Protein 8HI7 (pdb70)

Organism: NCBI:txid629265

Sequence (564 aa):
MEAEQVWKLWRRVLRDERLQAQLFSATDATHWLSGFSESESKILSVYAQQFDRVKWFVENYQFRLVNSFLNALETGAPLSLRALLHINVDLNAQSKAFLRDRQWRDYGPQVYTYCEDVLGFLAEADELQGYPEILDLMRLERESVRLYRGLVDPESLPADNRYQRTSMARLYETRFALSGWLRQKDQLGLTRLPESTEHVLIYLPTLQARHKFTLINAQAARLYNCLEQPQSAAGLFMLINSDSASVPGSADLALLDRLEQLNAIRKPLMPDFVKPAPIGVGIQYNPEILDWFPFEDIQVDILEILLDNIMAPMDGPQIIKPSAQAMIERLGQKFTLLAHSNYGCDFGFSALEETAAVQRHVPLAKMLNSPWVANHCFYGDQSWLDIWSSPIQFSAAEVARCADRAQSLQTLYGMPLAHENAAYYLECPGAEMREAEFLARLVQRSGTFLHLDLHNIYTNHLNLKGFDLKDYMDTLPLDKVISVHLAGGSWHGGLYHDWHDACVPEPVWDLYEDLLSRAQPSAVILEYQGQAHHAQTRIMDASDESMIVRDVQRAQAIWSRYNR

Foldseek 3Di:
DDPVVLVVLVVVQLLAVVLLVQLLVDLDLVSRPPVQDPVSSVSVVVVSDPSVVVVVVSVVLLVVQLVLLVVLCCVQPVLLSLLCVVVDDPSSVVSVVLCNVVSNDDCDPVSLVSLLSSLVSVLPDPVCVVPVVSNQSSVVSSVVSVLLVCVPDHDDDDLQQWKAFDSFKDKDWTQWPCVVCVVPVVCRNPDDTHRDIWIWMFGDQDPPGHTDIDTADPVLVLLLVLNPDTDNVQVSLCPSVNPDRDRPPPVCVVSVVVCVNRVGIRHRD/DVAAAFDAADEEEAACLPVPLPPVLDDDLRAQEYEDEQVVQADDPVDDDQGDPVVVVVLVVNLVRHAYAYEYAQFQQLEDDDNCPTNCLSHVLVVCVVSVHQEYEYEQFGHDPGRPRTAQGGQAADPVSLVSNLVSQLVSCVSSVHAYAYEYHAHLDHDPPRPDDPLLSQQSNCVSNVHAHEYELVSLVNCVVRDPPSDSVVSLVSHPLQRHAEYEFFDWDDPPDPDMPQRADAGDPVSVVVLLVSLVPYDYRYYYYYHHHQDRPDDDDDRDDDPSCSVVVNRVVSRVSCVVSDD

Radius of gyration: 26.91 Å; Cα contacts (8 Å, |Δi|>4): 965; chains: 2; bounding box: 69×50×84 Å

Nearest PDB structures (foldseek):
  8hci-assembly2_A  TM=9.618E-01  e=5.710E-37  Pseudomonas syringae pv. maculicola str. ES4326
  5c22-assembly3_C  TM=1.740E-01  e=2.900E+00  Escherichia coli
  5c22-assembly4_D  TM=1.417E-01  e=1.593E+00  Escherichia coli
  8hci-assembly1_D  TM=9.064E-01  e=9.911E-54  Pseudomonas syringae pv. maculicola str. ES4326
  3bww-assembly1_A  TM=8.357E-01  e=1.317E-17  Histophilus somni 129PT

B-factor: mean 74.37, std 34.02, range [22.6, 203.57]

Secondary structure (DSSP, 8-state):
--HHHHHHHHHHHTT-HHHHHHHHH--STTTTTTTS-HHHHHHHHHTSS-HHHHHHHHHHHHHHHHHHHHHHHHHH-HHHHHHHHHTT--HHHHHHHHHHHTTS---TT-HHHHHHHHHHHHTT-TTTTT-HHHHHHHHHHHHHHHHHHTTSSPPP---TTSBEE-SSEEEEE-SS-THHHHH-GGGTTTS-------EEEEE-SSTTS--EEEE--HHHHHHHHHTSS-B-SHHHHH-STTS--S--THHHHHHHHHHHHTT-EE---/--S--PPPP-EEEE---SSSTTTTT--SSS--EEEEETTTTBPPTTSS-SB-TTHHHHHHHHHHHSEEEEE--SS-TTSSS-GGGSHIIIIIHHHHHHTT-S-EEEESB--SS-STTSTT-BPP-SHHHHHHHHHHHHHHHHHHTS-EEEEPPP-SSPPTT--S-HHHHHHHHHHHH--EEEEEHHHHHHHHHSSTT--HHHHHHHS-GGGEEEEEE---PPTTSS-S----SPPPHHHHHHHHHHHTT---SEEEE----SS-SSSS-------HHHHHHHHHHHHHHHHHT--

Solvent-accessible surface area: 25302 Å² total; per-residue (Å²): 82,120,7,62,73,6,35,90,7,51,95,106,1,28,76,46,65,196,15,15,55,47,2,123,90,11,77,80,68,103,139,6,86,75,58,6,56,159,73,43,22,114,6,0,55,76,18,41,150,97,21,102,53,9,68,27,32,6,59,9,12,48,38,29,2,12,41,17,0,53,82,1,0,108,28,2,0,34,12,0,23,92,0,0,103,69,27,135,21,96,9,68,52,23,0,74,42,0,0,113,86,69,103,8,82,24,6,7,1,42,10,10,25,8,0,23,43,0,3,14,37,0,29,139,9,122,104,0,98,63,86,38,23,2,16,0,0,3,93,0,0,63,24,0,0,86,2,4,94,41,11,74,136,52,160,96,73,84,42,52,115,84,22,2,82,48,47,37,4,77,32,27,116,2,113,8,14,1,11,34,3,25,179,99,79,111,70,0,13,109,57,201,11,88,120,53,87,28,39,1,0,0,24,0,49,80,73,92,25,98,12,108,46,30,53,12,89,68,78,3,3,89,0,10,78,13,0,112,110,36,40,80,30,71,23,0,16,113,72,20,88,117,120,40,85,76,96,49,23,95,60,0,79,59,27,0,68,88,1,68,146,21,52,0,7,122,63,42,183,162,143,110,34,104,61,36,75,34,74,14,13,0,15,9,11,24,21,58,128,73,9,75,179,31,38,55,109,125,63,6,68,3,4,1,7,31,0,15,57,5,5,2,9,30,12,2,26,7,42,7,72,34,80,5,62,51,36,14,120,116,0,35,145,106,5,60,8,2,2,6,3,20,52,3,3,10,3,0,42,24,41,17,121,102,0,0,0,22,77,18,0,11,35,0,0,106,82,2,128,7,40,2,0,1,2,39,6,17,8,1,18,57,9,42,27,23,12,52,26,25,6,1,7,6,2,60,75,7,11,31,64,0,1,74,31,1,98,51,2,6,88,80,0,24,16,12,0,0,0,5,1,7,7,9,13,18,78,11,5,33,36,119,47,123,9,3,44,0,2,1,80,0,1,129,126,6,35,0,10,0,1,0,1,0,6,12,2,47,12,1,74,100,50,42,208,78,31,87,52,160,46,5,4,86,32,5,36,18,94,56,0,0,0,0,0,0,0,0,9,27,214,163,73,34,126,28,52,23,62,24,60,49,67,4,31,99,52,0,4,89,10,0,50,54,0,17,60,104,21,86,3,0,0,2,0,0,17,28,23,20,99,62,68,91,17,71,94,25,110,113,108,71,94,95,82,53,94,46,25,152,15,6,86,98,0,37,59,1,38,74,146,90,74,175

CATH classification: 3.20.20.150

Structure (mmCIF, N/CA/C/O backbone):
data_8HI7
#
_entry.id   8HI7
#
_cell.length_a   117.630
_cell.length_b   117.630
_cell.length_c   86.763
_cell.angle_alpha   90.000
_cell.angle_beta   90.000
_cell.angle_gamma   120.000
#
_symmetry.space_group_name_H-M   'P 61'
#
loop_
_entity.id
_entity.type
_entity.pdbx_description
1 polymer 'RiPP Recognition protein'
2 polymer 'DUF692 family protein'
3 non-polymer 'FE (III) ION'
4 water water
#
loop_
_atom_site.group_PDB
_atom_site.id
_atom_site.type_symbol
_atom_site.label_atom_id
_atom_site.label_alt_id
_atom_site.label_comp_id
_atom_site.label_asym_id
_atom_site.label_entity_id
_atom_site.label_seq_id
_atom_site.pdbx_PDB_ins_code
_atom_site.Cartn_x
_atom_site.Cartn_y
_atom_site.Cartn_z
_atom_site.occupancy
_atom_site.B_iso_or_equiv
_atom_site.auth_seq_id
_atom_site.auth_comp_id
_atom_site.auth_asym_id
_atom_site.auth_atom_id
_atom_site.pdbx_PDB_model_num
ATOM 1 N N . MET A 1 1 ? 74.99071 1.83779 5.31455 1.000 70.33636 1 MET A N 1
ATOM 2 C CA . MET A 1 1 ? 73.88614 1.12462 4.68379 1.000 67.64562 1 MET A CA 1
ATOM 3 C C . MET A 1 1 ? 72.61597 1.96644 4.66854 1.000 64.43943 1 MET A C 1
ATOM 4 O O . MET A 1 1 ? 71.86183 1.97786 5.64135 1.000 66.02962 1 MET A O 1
ATOM 9 N N . GLU A 1 2 ? 72.38171 2.67041 3.56469 1.000 61.32454 2 GLU A N 1
ATOM 10 C CA . GLU A 1 2 ? 71.15301 3.43608 3.42325 1.000 60.38453 2 GLU A CA 1
ATOM 11 C C . GLU A 1 2 ? 69.95221 2.50153 3.33751 1.000 61.59826 2 GLU A C 1
ATOM 12 O O . GLU A 1 2 ? 70.03868 1.38698 2.81489 1.000 57.93250 2 GLU A O 1
ATOM 18 N N . ALA A 1 3 ? 68.81934 2.96978 3.86724 1.000 62.61373 3 ALA A N 1
ATOM 19 C CA . ALA A 1 3 ? 67.60878 2.15586 3.85760 1.000 60.28895 3 ALA A CA 1
ATOM 20 C C . ALA A 1 3 ? 67.12922 1.87826 2.43989 1.000 61.10803 3 ALA A C 1
ATOM 21 O O . ALA A 1 3 ? 66.60184 0.79424 2.16432 1.000 61.29598 3 ALA A O 1
ATOM 23 N N . GLU A 1 4 ? 67.30576 2.83747 1.52829 1.000 60.54802 4 GLU A N 1
ATOM 24 C CA . GLU A 1 4 ? 66.86768 2.63402 0.15212 1.000 55.41596 4 GLU A CA 1
ATOM 25 C C . GLU A 1 4 ? 67.69497 1.56496 -0.54846 1.000 60.70267 4 GLU A C 1
ATOM 26 O O . GLU A 1 4 ? 67.17300 0.84501 -1.40650 1.000 64.95978 4 GLU A O 1
ATOM 32 N N . GLN A 1 5 ? 68.97787 1.44276 -0.19896 1.000 63.08939 5 GLN A N 1
ATOM 33 C CA . GLN A 1 5 ? 69.80183 0.39149 -0.78534 1.000 59.98765 5 GLN A CA 1
ATOM 34 C C . GLN A 1 5 ? 69.43463 -0.98113 -0.23765 1.000 58.30662 5 GLN A C 1
ATOM 35 O O . GLN A 1 5 ? 69.51868 -1.97808 -0.96332 1.000 62.92523 5 GLN A O 1
ATOM 41 N N . VAL A 1 6 ? 69.02954 -1.05560 1.03124 1.000 56.36578 6 VAL A N 1
ATOM 42 C CA . VAL A 1 6 ? 68.60892 -2.33288 1.59721 1.000 56.75369 6 VAL A CA 1
ATOM 43 C C . VAL A 1 6 ? 67.30456 -2.79277 0.95839 1.000 59.60859 6 VAL A C 1
ATOM 44 O O . VAL A 1 6 ? 67.10375 -3.98886 0.71404 1.000 61.71341 6 VAL A O 1
ATOM 48 N N . TRP A 1 7 ? 66.40230 -1.85325 0.66719 1.000 62.19152 7 TRP A N 1
ATOM 49 C CA . TRP A 1 7 ? 65.14655 -2.21219 0.01640 1.000 61.83784 7 TRP A CA 1
ATOM 50 C C . TRP A 1 7 ? 65.37220 -2.58440 -1.44454 1.000 62.54681 7 TRP A C 1
ATOM 51 O O . TRP A 1 7 ? 64.84283 -3.59238 -1.92650 1.000 60.33058 7 TRP A O 1
ATOM 62 N N . LYS A 1 8 ? 66.15014 -1.77189 -2.16870 1.000 64.59153 8 LYS A N 1
ATOM 63 C CA . LYS A 1 8 ? 66.47065 -2.08411 -3.55928 1.000 58.84007 8 LYS A CA 1
ATOM 64 C C . LYS A 1 8 ? 67.17005 -3.42875 -3.68583 1.000 64.46597 8 LYS A C 1
ATOM 65 O O . LYS A 1 8 ? 66.97529 -4.13922 -4.67939 1.000 73.95121 8 LYS A O 1
ATOM 71 N N . LEU A 1 9 ? 67.99114 -3.78896 -2.69789 1.000 62.74346 9 LEU A N 1
ATOM 72 C CA . LEU A 1 9 ? 68.68701 -5.07000 -2.73676 1.000 64.27930 9 LEU A CA 1
ATOM 73 C C . LEU A 1 9 ? 67.70521 -6.23219 -2.68380 1.000 64.11919 9 LEU A C 1
ATOM 74 O O . LEU A 1 9 ? 67.73119 -7.12367 -3.54068 1.000 67.23267 9 LEU A O 1
ATOM 79 N N . TRP A 1 10 ? 66.83680 -6.24583 -1.67080 1.000 62.37333 10 TRP A N 1
ATOM 80 C CA . TRP A 1 10 ? 65.87598 -7.33515 -1.54684 1.000 65.62915 10 TRP A CA 1
ATOM 81 C C . TRP A 1 10 ? 64.89228 -7.33687 -2.70781 1.000 69.39688 10 TRP A C 1
ATOM 82 O O . TRP A 1 10 ? 64.52643 -8.40472 -3.21119 1.000 68.29109 10 TRP A O 1
ATOM 93 N N . ARG A 1 11 ? 64.46771 -6.14991 -3.15529 1.000 71.60554 11 ARG A N 1
ATOM 94 C CA . ARG A 1 11 ? 63.57548 -6.05943 -4.30782 1.000 73.26296 11 ARG A CA 1
ATOM 95 C C . ARG A 1 11 ? 64.16775 -6.75432 -5.52738 1.000 74.07304 11 ARG A C 1
ATOM 96 O O . ARG A 1 11 ? 63.42901 -7.32952 -6.33490 1.000 77.78251 11 ARG A O 1
ATOM 104 N N . ARG A 1 12 ? 65.49291 -6.71663 -5.67545 1.000 74.94766 12 ARG A N 1
ATOM 105 C CA . ARG A 1 12 ? 66.15194 -7.48531 -6.72356 1.000 75.69557 12 ARG A CA 1
ATOM 106 C C . ARG A 1 12 ? 66.22861 -8.96675 -6.37415 1.000 73.45365 12 ARG A C 1
ATOM 107 O O . ARG A 1 12 ? 66.15967 -9.81645 -7.27024 1.000 76.55819 12 ARG A O 1
ATOM 115 N N . VAL A 1 13 ? 66.35316 -9.29133 -5.08584 1.000 71.57321 13 VAL A N 1
ATOM 116 C CA . VAL A 1 13 ? 66.54610 -10.67968 -4.67267 1.000 71.71936 13 VAL A CA 1
ATOM 117 C C . VAL A 1 13 ? 65.29586 -11.50295 -4.95911 1.000 71.17111 13 VAL A C 1
ATOM 118 O O . VAL A 1 13 ? 65.34790 -12.52657 -5.65116 1.000 68.41408 13 VAL A O 1
ATOM 122 N N . LEU A 1 14 ? 64.15356 -11.06655 -4.43411 1.000 73.75065 14 LEU A N 1
ATOM 123 C CA . LEU A 1 14 ? 62.93759 -11.86749 -4.48270 1.000 72.81265 14 LEU A CA 1
ATOM 124 C C . LEU A 1 14 ? 62.18878 -11.73458 -5.80789 1.000 69.41232 14 LEU A C 1
ATOM 125 O O . LEU A 1 14 ? 61.05965 -12.22446 -5.91904 1.000 66.77027 14 LEU A O 1
ATOM 130 N N . ARG A 1 15 ? 62.79517 -11.09370 -6.80840 1.000 69.08902 15 ARG A N 1
ATOM 131 C CA . ARG A 1 15 ? 62.28867 -11.11053 -8.17387 1.000 66.07830 15 ARG A CA 1
ATOM 132 C C . ARG A 1 15 ? 63.09875 -12.01063 -9.09716 1.000 71.11352 15 ARG A C 1
ATOM 133 O O . ARG A 1 15 ? 62.64962 -12.29112 -10.21397 1.000 66.43867 15 ARG A O 1
ATOM 141 N N . ASP A 1 16 ? 64.27504 -12.46057 -8.66609 1.000 80.25627 16 ASP A N 1
ATOM 142 C CA . ASP A 1 16 ? 65.13710 -13.33272 -9.45734 1.000 85.20460 16 ASP A CA 1
ATOM 143 C C . ASP A 1 16 ? 65.32241 -14.63453 -8.68895 1.000 87.80993 16 ASP A C 1
ATOM 144 O O . ASP A 1 16 ? 66.02584 -14.66604 -7.67298 1.000 87.80707 16 ASP A O 1
ATOM 149 N N . GLU A 1 17 ? 64.68876 -15.70576 -9.17329 1.000 86.43740 17 GLU A N 1
ATOM 150 C CA . GLU A 1 17 ? 64.80387 -17.00239 -8.51598 1.000 87.93657 17 GLU A CA 1
ATOM 151 C C . GLU A 1 17 ? 66.22660 -17.54309 -8.55162 1.000 92.88335 17 GLU A C 1
ATOM 152 O O . GLU A 1 17 ? 66.57962 -18.38337 -7.71663 1.000 94.93083 17 GLU A O 1
ATOM 158 N N . ARG A 1 18 ? 67.04864 -17.08279 -9.49776 1.000 91.60877 18 ARG A N 1
ATOM 159 C CA . ARG A 1 18 ? 68.43157 -17.54290 -9.56563 1.000 90.93357 18 ARG A CA 1
ATOM 160 C C . ARG A 1 18 ? 69.24051 -17.03965 -8.37696 1.000 88.92645 18 ARG A C 1
ATOM 161 O O . ARG A 1 18 ? 70.02637 -17.79297 -7.79015 1.000 90.15838 18 ARG A O 1
ATOM 169 N N . LEU A 1 19 ? 69.06210 -15.76862 -8.00795 1.000 86.07214 19 LEU A N 1
ATOM 170 C CA . LEU A 1 19 ? 69.78568 -15.22077 -6.86605 1.000 89.46537 19 LEU A CA 1
ATOM 171 C C . LEU A 1 19 ? 69.34242 -15.86371 -5.55857 1.000 94.09652 19 LEU A C 1
ATOM 172 O O . LEU A 1 19 ? 70.13467 -15.95376 -4.61373 1.000 99.03947 19 LEU A O 1
ATOM 177 N N . GLN A 1 20 ? 68.08855 -16.31607 -5.48491 1.000 88.78640 20 GLN A N 1
ATOM 178 C CA . GLN A 1 20 ? 67.59479 -16.93134 -4.25820 1.000 95.66215 20 GLN A CA 1
ATOM 179 C C . GLN A 1 20 ? 68.18738 -18.31771 -4.04380 1.000 98.67626 20 GLN A C 1
ATOM 180 O O . GLN A 1 20 ? 68.42393 -18.71813 -2.89815 1.000 105.44049 20 GLN A O 1
ATOM 186 N N . ALA A 1 21 ? 68.43235 -19.06112 -5.12544 1.000 95.20424 21 ALA A N 1
ATOM 187 C CA . ALA A 1 21 ? 68.94031 -20.42234 -4.98831 1.000 98.52787 21 ALA A CA 1
ATOM 188 C C . ALA A 1 21 ? 70.36720 -20.43391 -4.45452 1.000 101.15335 21 ALA A C 1
ATOM 189 O O . ALA A 1 21 ? 70.70709 -21.25622 -3.59596 1.000 107.65471 21 ALA A O 1
ATOM 191 N N . GLN A 1 22 ? 71.21692 -19.53089 -4.94949 1.000 98.18111 22 GLN A N 1
ATOM 192 C CA . GLN A 1 22 ? 72.59905 -19.48797 -4.48445 1.000 102.43339 22 GLN A CA 1
ATOM 193 C C . GLN A 1 22 ? 72.69976 -18.95806 -3.05913 1.000 108.86372 22 GLN A C 1
ATOM 194 O O . GLN A 1 22 ? 73.66661 -19.26596 -2.35294 1.000 114.24450 22 GLN A O 1
ATOM 200 N N . LEU A 1 23 ? 71.71915 -18.16677 -2.61882 1.000 102.67588 23 LEU A N 1
ATOM 201 C CA . LEU A 1 23 ? 71.70176 -17.71652 -1.23101 1.000 102.32042 23 LEU A CA 1
ATOM 202 C C . LEU A 1 23 ? 71.26732 -18.83799 -0.29701 1.000 107.81303 23 LEU A C 1
ATOM 203 O O . LEU A 1 23 ? 71.81518 -18.98929 0.80133 1.000 111.68024 23 LEU A O 1
ATOM 208 N N . PHE A 1 24 ? 70.28135 -19.63221 -0.71873 1.000 111.43744 24 PHE A N 1
ATOM 209 C CA . PHE A 1 24 ? 69.79238 -20.72602 0.11354 1.000 117.77057 24 PHE A CA 1
ATOM 210 C C . PHE A 1 24 ? 70.82731 -21.83861 0.23208 1.000 122.59775 24 PHE A C 1
ATOM 211 O O . PHE A 1 24 ? 70.96438 -22.45611 1.29476 1.000 126.23534 24 PHE A O 1
ATOM 219 N N . SER A 1 25 ? 71.57212 -22.10220 -0.84273 1.000 121.91682 25 SER A N 1
ATOM 220 C CA . SER A 1 25 ? 72.52016 -23.20999 -0.83582 1.000 124.28065 25 SER A CA 1
ATOM 221 C C . SER A 1 25 ? 73.83463 -22.84916 -0.15626 1.000 126.88144 25 SER A C 1
ATOM 222 O O . SER A 1 25 ? 74.52231 -23.73835 0.35785 1.000 131.03482 25 SER A O 1
ATOM 225 N N . ALA A 1 26 ? 74.20005 -21.56982 -0.13642 1.000 122.86656 26 ALA A N 1
ATOM 226 C CA . ALA A 1 26 ? 75.50312 -21.13516 0.35072 1.000 125.41078 26 ALA A CA 1
ATOM 227 C C . ALA A 1 26 ? 75.32440 -20.15222 1.49800 1.000 132.10284 26 ALA A C 1
ATOM 228 O O . ALA A 1 26 ? 74.74213 -19.07761 1.31524 1.000 132.07001 26 ALA A O 1
ATOM 230 N N . THR A 1 27 ? 75.82782 -20.52188 2.67579 1.000 138.86567 27 THR A N 1
ATOM 231 C CA . THR A 1 27 ? 75.90435 -19.61536 3.81239 1.000 135.05616 27 THR A CA 1
ATOM 232 C C . THR A 1 27 ? 77.28868 -19.00554 3.98448 1.000 137.93358 27 THR A C 1
ATOM 233 O O . THR A 1 27 ? 77.43219 -18.03494 4.73565 1.000 137.04037 27 THR A O 1
ATOM 237 N N . ASP A 1 28 ? 78.30112 -19.54803 3.31259 1.000 141.00327 28 ASP A N 1
ATOM 238 C CA . ASP A 1 28 ? 79.64557 -18.99893 3.39624 1.000 142.99412 28 ASP A CA 1
ATOM 239 C C . ASP A 1 28 ? 79.73463 -17.69228 2.61573 1.000 143.04867 28 ASP A C 1
ATOM 240 O O . ASP A 1 28 ? 79.02890 -17.48693 1.62482 1.000 143.21816 28 ASP A O 1
ATOM 245 N N . ALA A 1 29 ? 80.63100 -16.81180 3.06941 1.000 139.45893 29 ALA A N 1
ATOM 246 C CA . ALA A 1 29 ? 80.69792 -15.45124 2.54098 1.000 140.17923 29 ALA A CA 1
ATOM 247 C C . ALA A 1 29 ? 80.92273 -15.44469 1.03286 1.000 145.29426 29 ALA A C 1
ATOM 248 O O . ALA A 1 29 ? 80.14972 -14.84417 0.27795 1.000 148.49460 29 ALA A O 1
ATOM 250 N N . THR A 1 30 ? 81.98279 -16.10627 0.57364 1.000 145.19568 30 THR A N 1
ATOM 251 C CA . THR A 1 30 ? 82.29298 -16.12769 -0.84893 1.000 142.41066 30 THR A CA 1
ATOM 252 C C . THR A 1 30 ? 81.57054 -17.24204 -1.59609 1.000 144.68353 30 THR A C 1
ATOM 253 O O . THR A 1 30 ? 81.48642 -17.18862 -2.82922 1.000 146.51579 30 THR A O 1
ATOM 257 N N . HIS A 1 31 ? 81.03781 -18.24175 -0.88664 1.000 146.16543 31 HIS A N 1
ATOM 258 C CA . HIS A 1 31 ? 80.26152 -19.27703 -1.56244 1.000 150.46597 31 HIS A CA 1
ATOM 259 C C . HIS A 1 31 ? 78.96333 -18.71349 -2.12566 1.000 147.92673 31 HIS A C 1
ATOM 260 O O . HIS A 1 31 ? 78.54622 -19.09235 -3.22636 1.000 146.63082 31 HIS A O 1
ATOM 267 N N . TRP A 1 32 ? 78.30648 -17.81472 -1.39542 1.000 145.47717 32 TRP A N 1
ATOM 268 C CA . TRP A 1 32 ? 77.28711 -16.99502 -2.03149 1.000 140.18257 32 TRP A CA 1
ATOM 269 C C . TRP A 1 32 ? 77.97821 -16.01681 -2.97064 1.000 140.37203 32 TRP A C 1
ATOM 270 O O . TRP A 1 32 ? 79.07798 -15.53431 -2.68519 1.000 141.79247 32 TRP A O 1
ATOM 281 N N . LEU A 1 33 ? 77.34123 -15.75169 -4.11001 1.000 132.35012 33 LEU A N 1
ATOM 282 C CA . LEU A 1 33 ? 77.98995 -15.04108 -5.20548 1.000 128.61475 33 LEU A CA 1
ATOM 283 C C . LEU A 1 33 ? 78.58808 -13.71049 -4.76864 1.000 125.19633 33 LEU A C 1
ATOM 284 O O . LEU A 1 33 ? 77.85927 -12.76334 -4.45725 1.000 125.89548 33 LEU A O 1
ATOM 289 N N . SER A 1 34 ? 79.92053 -13.63433 -4.73711 1.000 123.02839 34 SER A N 1
ATOM 290 C CA . SER A 1 34 ? 80.58372 -12.34688 -4.58674 1.000 121.55248 34 SER A CA 1
ATOM 291 C C . SER A 1 34 ? 80.36189 -11.44853 -5.79477 1.000 127.73653 34 SER A C 1
ATOM 292 O O . SER A 1 34 ? 80.78082 -10.28632 -5.76827 1.000 126.71892 34 SER A O 1
ATOM 295 N N . GLY A 1 35 ? 79.72699 -11.96584 -6.85070 1.000 127.31607 35 GLY A N 1
ATOM 296 C CA . GLY A 1 35 ? 79.26239 -11.13364 -7.94410 1.000 126.01403 35 GLY A CA 1
ATOM 297 C C . GLY A 1 35 ? 78.23630 -10.10439 -7.52335 1.000 123.46894 35 GLY A C 1
ATOM 298 O O . GLY A 1 35 ? 78.02367 -9.12375 -8.24333 1.000 131.48927 35 GLY A O 1
ATOM 299 N N . PHE A 1 36 ? 77.57371 -10.31637 -6.38655 1.000 113.40512 36 PHE A N 1
ATOM 300 C CA . PHE A 1 36 ? 76.84688 -9.23250 -5.74391 1.000 97.67879 36 PHE A CA 1
ATOM 301 C C . PHE A 1 36 ? 77.79373 -8.06221 -5.52018 1.000 92.63677 36 PHE A C 1
ATOM 302 O O . PHE A 1 36 ? 78.95707 -8.25158 -5.15536 1.000 98.29659 36 PHE A O 1
ATOM 310 N N . SER A 1 37 ? 77.29819 -6.85025 -5.75684 1.000 79.76376 37 SER A N 1
ATOM 311 C CA . SER A 1 37 ? 78.12041 -5.66683 -5.54874 1.000 78.15535 37 SER A CA 1
ATOM 312 C C . SER A 1 37 ? 78.63949 -5.62983 -4.11544 1.000 88.54699 37 SER A C 1
ATOM 313 O O . SER A 1 37 ? 78.01640 -6.16165 -3.19241 1.000 91.65089 37 SER A O 1
ATOM 316 N N . GLU A 1 38 ? 79.81159 -5.01314 -3.93847 1.000 89.59388 38 GLU A N 1
ATOM 317 C CA . GLU A 1 38 ? 80.41108 -4.93911 -2.60922 1.000 87.86103 38 GLU A CA 1
ATOM 318 C C . GLU A 1 38 ? 79.46724 -4.27412 -1.61700 1.000 82.83056 38 GLU A C 1
ATOM 319 O O . GLU A 1 38 ? 79.39404 -4.67875 -0.45074 1.000 87.72450 38 GLU A O 1
ATOM 325 N N . SER A 1 39 ? 78.73150 -3.25445 -2.06412 1.000 75.91821 39 SER A N 1
ATOM 326 C CA . SER A 1 39 ? 77.70549 -2.66036 -1.21531 1.000 78.84838 39 SER A CA 1
ATOM 327 C C . SER A 1 39 ? 76.58060 -3.65103 -0.94411 1.000 81.77475 39 SER A C 1
ATOM 328 O O . SER A 1 39 ? 76.07673 -3.73417 0.18206 1.000 85.28708 39 SER A O 1
ATOM 331 N N . GLU A 1 40 ? 76.17766 -4.41308 -1.96302 1.000 80.27659 40 GLU A N 1
ATOM 332 C CA . GLU A 1 40 ? 75.15053 -5.43196 -1.77421 1.000 76.99535 40 GLU A CA 1
ATOM 333 C C . GLU A 1 40 ? 75.64059 -6.52915 -0.83651 1.000 83.39968 40 GLU A C 1
ATOM 334 O O . GLU A 1 40 ? 75.00915 -6.81835 0.18600 1.000 86.85386 40 GLU A O 1
ATOM 340 N N . SER A 1 41 ? 76.78459 -7.14087 -1.16583 1.000 88.20684 41 SER A N 1
ATOM 341 C CA . SER A 1 41 ? 77.32874 -8.21757 -0.34114 1.000 88.63632 41 SER A CA 1
ATOM 342 C C . SER A 1 41 ? 77.53189 -7.77929 1.10288 1.000 88.70162 41 SER A C 1
ATOM 343 O O . SER A 1 41 ? 77.46934 -8.60955 2.01712 1.000 88.04441 41 SER A O 1
ATOM 346 N N . LYS A 1 42 ? 77.78208 -6.48707 1.32759 1.000 89.24227 42 LYS A N 1
ATOM 347 C CA . LYS A 1 42 ? 77.86042 -5.97734 2.69196 1.000 87.43800 42 LYS A CA 1
ATOM 348 C C . LYS A 1 42 ? 76.53249 -6.15161 3.41710 1.000 84.91090 42 LYS A C 1
ATOM 349 O O . LYS A 1 42 ? 76.50427 -6.48455 4.60789 1.000 79.52777 42 LYS A O 1
ATOM 355 N N . ILE A 1 43 ? 75.42023 -5.93586 2.71334 1.000 89.27131 43 ILE A N 1
ATOM 356 C CA . ILE A 1 43 ? 74.11262 -6.13108 3.32775 1.000 86.83803 43 ILE A CA 1
ATOM 357 C C . ILE A 1 43 ? 73.76814 -7.61407 3.41583 1.000 85.05082 43 ILE A C 1
ATOM 358 O O . ILE A 1 43 ? 73.11534 -8.04419 4.37367 1.000 84.51969 43 ILE A O 1
ATOM 363 N N . LEU A 1 44 ? 74.19174 -8.41836 2.43478 1.000 83.51286 44 LEU A N 1
ATOM 364 C CA . LEU A 1 44 ? 74.02454 -9.86471 2.54993 1.000 88.11713 44 LEU A CA 1
ATOM 365 C C . LEU A 1 44 ? 74.80415 -10.42453 3.73016 1.000 96.56675 44 LEU A C 1
ATOM 366 O O . LEU A 1 44 ? 74.38298 -11.41664 4.33550 1.000 98.94786 44 LEU A O 1
ATOM 371 N N . SER A 1 45 ? 75.94075 -9.80959 4.06832 1.000 96.01635 45 SER A N 1
ATOM 372 C CA . SER A 1 45 ? 76.77723 -10.34220 5.13758 1.000 98.46864 45 SER A CA 1
ATOM 373 C C . SER A 1 45 ? 76.08739 -10.25174 6.49022 1.000 94.25468 45 SER A C 1
ATOM 374 O O . SER A 1 45 ? 76.40170 -11.02635 7.39915 1.000 96.72737 45 SER A O 1
ATOM 377 N N . VAL A 1 46 ? 75.15197 -9.31540 6.64573 1.000 92.27583 46 VAL A N 1
ATOM 378 C CA . VAL A 1 46 ? 74.38862 -9.23322 7.88586 1.000 86.31782 46 VAL A CA 1
ATOM 379 C C . VAL A 1 46 ? 73.49132 -10.45597 8.03529 1.000 90.53775 46 VAL A C 1
ATOM 380 O O . VAL A 1 46 ? 73.30037 -10.97466 9.14204 1.000 94.34224 46 VAL A O 1
ATOM 384 N N . TYR A 1 47 ? 72.94211 -10.94693 6.92433 1.000 90.56905 47 TYR A N 1
ATOM 385 C CA . TYR A 1 47 ? 72.09901 -12.13454 6.91588 1.000 93.38279 47 TYR A CA 1
ATOM 386 C C . TYR A 1 47 ? 72.89769 -13.43352 6.85122 1.000 104.51587 47 TYR A C 1
ATOM 387 O O . TYR A 1 47 ? 72.32158 -14.47135 6.50199 1.000 108.54541 47 TYR A O 1
ATOM 396 N N . ALA A 1 48 ? 74.19712 -13.39914 7.16486 1.000 108.93123 48 ALA A N 1
ATOM 397 C CA . ALA A 1 48 ? 75.00359 -14.61732 7.14132 1.000 111.19630 48 ALA A CA 1
ATOM 398 C C . ALA A 1 48 ? 74.40384 -15.68335 8.04843 1.000 108.82327 48 ALA A C 1
ATOM 399 O O . ALA A 1 48 ? 74.15489 -16.81571 7.61874 1.000 107.54606 48 ALA A O 1
ATOM 401 N N . GLN A 1 49 ? 74.16741 -15.33948 9.30921 1.000 106.56599 49 GLN A N 1
ATOM 402 C CA . GLN A 1 49 ? 73.34405 -16.18258 10.15533 1.000 102.45441 49 GLN A CA 1
ATOM 403 C C . GLN A 1 49 ? 71.87117 -15.87388 9.90819 1.000 109.34825 49 GLN A C 1
ATOM 404 O O . GLN A 1 49 ? 71.51358 -14.83154 9.35120 1.000 109.07601 49 GLN A O 1
ATOM 410 N N . GLN A 1 50 ? 71.01494 -16.80781 10.32254 1.000 112.34772 50 GLN A N 1
ATOM 411 C CA . GLN A 1 50 ? 69.56842 -16.69673 10.12782 1.000 110.05994 50 GLN A CA 1
ATOM 412 C C . GLN A 1 50 ? 69.21040 -16.60024 8.64540 1.000 105.89886 50 GLN A C 1
ATOM 413 O O . GLN A 1 50 ? 68.28181 -15.88831 8.25751 1.000 105.13368 50 GLN A O 1
ATOM 419 N N . PHE A 1 51 ? 69.95973 -17.31944 7.80398 1.000 107.57183 51 PHE A N 1
ATOM 420 C CA . PHE A 1 51 ? 69.55404 -17.48279 6.41223 1.000 105.62093 51 PHE A CA 1
ATOM 421 C C . PHE A 1 51 ? 68.25754 -18.27045 6.28771 1.000 100.90546 51 PHE A C 1
ATOM 422 O O . PHE A 1 51 ? 67.62815 -18.24242 5.22486 1.000 103.85866 51 PHE A O 1
ATOM 430 N N . ASP A 1 52 ? 67.85444 -18.97644 7.34720 1.000 102.24894 52 ASP A N 1
ATOM 431 C CA . ASP A 1 52 ? 66.57228 -19.67154 7.34145 1.000 106.64818 52 ASP A CA 1
ATOM 432 C C . ASP A 1 52 ? 65.41603 -18.69261 7.18142 1.000 101.05317 52 ASP A C 1
ATOM 433 O O . ASP A 1 52 ? 64.41376 -19.00423 6.52734 1.000 98.48293 52 ASP A O 1
ATOM 438 N N . ARG A 1 53 ? 65.53835 -17.50086 7.77169 1.000 103.93310 53 ARG A N 1
ATOM 439 C CA . ARG A 1 53 ? 64.48564 -16.49916 7.64493 1.000 100.24895 53 ARG A CA 1
ATOM 440 C C . ARG A 1 53 ? 64.38090 -15.97044 6.22083 1.000 96.68716 53 ARG A C 1
ATOM 441 O O . ARG A 1 53 ? 63.29747 -15.55418 5.79462 1.000 97.70236 53 ARG A O 1
ATOM 449 N N . VAL A 1 54 ? 65.48828 -15.97531 5.47620 1.000 94.16816 54 VAL A N 1
ATOM 450 C CA . VAL A 1 54 ? 65.47096 -15.46719 4.10766 1.000 92.82027 54 VAL A CA 1
ATOM 451 C C . VAL A 1 54 ? 64.59861 -16.35001 3.22377 1.000 88.86585 54 VAL A C 1
ATOM 452 O O . VAL A 1 54 ? 63.78192 -15.85626 2.43722 1.000 89.30183 54 VAL A O 1
ATOM 456 N N . LYS A 1 55 ? 64.75667 -17.67068 3.34067 1.000 88.69267 55 LYS A N 1
ATOM 457 C CA . LYS A 1 55 ? 63.91273 -18.58160 2.57576 1.000 90.17247 55 LYS A CA 1
ATOM 458 C C . LYS A 1 55 ? 62.45635 -18.49588 3.01211 1.000 91.06591 55 LYS A C 1
ATOM 459 O O . LYS A 1 55 ? 61.55354 -18.72259 2.19898 1.000 96.40596 55 LYS A O 1
ATOM 465 N N . TRP A 1 56 ? 62.20718 -18.16854 4.28194 1.000 89.81395 56 TRP A N 1
ATOM 466 C CA . TRP A 1 56 ? 60.83215 -18.03326 4.75015 1.000 92.55630 56 TRP A CA 1
ATOM 467 C C . TRP A 1 56 ? 60.19789 -16.74710 4.23572 1.000 94.01449 56 TRP A C 1
ATOM 468 O O . TRP A 1 56 ? 59.00595 -16.72465 3.90689 1.000 97.74907 56 TRP A O 1
ATOM 479 N N . PHE A 1 57 ? 60.97715 -15.66579 4.15897 1.000 90.81021 57 PHE A N 1
ATOM 480 C CA . PHE A 1 57 ? 60.44164 -14.40664 3.65089 1.000 90.73768 57 PHE A CA 1
ATOM 481 C C . PHE A 1 57 ? 60.16208 -14.48942 2.15540 1.000 86.64287 57 PHE A C 1
ATOM 482 O O . PHE A 1 57 ? 59.15862 -13.94997 1.67451 1.000 87.92381 57 PHE A O 1
ATOM 490 N N . VAL A 1 58 ? 61.03698 -15.16103 1.40481 1.000 80.43379 58 VAL A N 1
ATOM 491 C CA . VAL A 1 58 ? 60.83206 -15.29352 -0.03352 1.000 75.19804 58 VAL A CA 1
ATOM 492 C C . VAL A 1 58 ? 59.63893 -16.19651 -0.32230 1.000 77.45734 58 VAL A C 1
ATOM 493 O O . VAL A 1 58 ? 58.84221 -15.92405 -1.22864 1.000 78.71672 58 VAL A O 1
ATOM 497 N N . GLU A 1 59 ? 59.48693 -17.27610 0.44920 1.000 75.92166 59 GLU A N 1
ATOM 498 C CA . GLU A 1 59 ? 58.36939 -18.18962 0.23027 1.000 70.96333 59 GLU A CA 1
ATOM 499 C C . GLU A 1 59 ? 57.03368 -17.51715 0.52107 1.000 76.05995 59 GLU A C 1
ATOM 500 O O . GLU A 1 59 ? 56.03398 -17.79828 -0.14976 1.000 80.19933 59 GLU A O 1
ATOM 506 N N . ASN A 1 60 ? 56.99279 -16.63145 1.51920 1.000 79.17873 60 ASN A N 1
ATOM 507 C CA . ASN A 1 60 ? 55.75755 -15.90997 1.80555 1.000 85.24834 60 ASN A CA 1
ATOM 508 C C . ASN A 1 60 ? 55.45446 -14.87183 0.73351 1.000 79.18480 60 ASN A C 1
ATOM 509 O O . ASN A 1 60 ? 54.28229 -14.59639 0.45358 1.000 79.01542 60 ASN A O 1
ATOM 514 N N . TYR A 1 61 ? 56.49080 -14.28738 0.12911 1.000 70.60884 61 TYR A N 1
ATOM 515 C CA . TYR A 1 61 ? 56.28189 -13.34528 -0.96559 1.000 63.84222 61 TYR A CA 1
ATOM 516 C C . TYR A 1 61 ? 55.59636 -14.01813 -2.14713 1.000 60.28836 61 TYR A C 1
ATOM 517 O O . TYR A 1 61 ? 54.59431 -13.51486 -2.66829 1.000 59.78015 61 TYR A O 1
ATOM 526 N N . GLN A 1 62 ? 56.12472 -15.16315 -2.58469 1.000 59.90918 62 GLN A N 1
ATOM 527 C CA . GLN A 1 62 ? 55.54573 -15.84136 -3.73781 1.000 62.10280 62 GLN A CA 1
ATOM 528 C C . GLN A 1 62 ? 54.20346 -16.47827 -3.40322 1.000 62.31220 62 GLN A C 1
ATOM 529 O O . GLN A 1 62 ? 53.36635 -16.65350 -4.29544 1.000 59.11499 62 GLN A O 1
ATOM 535 N N . PHE A 1 63 ? 53.97468 -16.82645 -2.13515 1.000 60.25364 63 PHE A N 1
ATOM 536 C CA . PHE A 1 63 ? 52.66726 -17.34399 -1.74490 1.000 65.52136 63 PHE A CA 1
ATOM 537 C C . PHE A 1 63 ? 51.59845 -16.26587 -1.86871 1.000 67.01672 63 PHE A C 1
ATOM 538 O O . PHE A 1 63 ? 50.52210 -16.50434 -2.42913 1.000 69.28884 63 PHE A O 1
ATOM 546 N N . ARG A 1 64 ? 51.87708 -15.07083 -1.34211 1.000 64.54848 64 ARG A N 1
ATOM 547 C CA . ARG A 1 64 ? 50.93576 -13.96544 -1.48285 1.000 62.86940 64 ARG A CA 1
ATOM 548 C C . ARG A 1 64 ? 50.77014 -13.56648 -2.94343 1.000 59.73549 64 ARG A C 1
ATOM 549 O O . ARG A 1 64 ? 49.66273 -13.23396 -3.38219 1.000 63.93603 64 ARG A O 1
ATOM 557 N N . LEU A 1 65 ? 51.86278 -13.58956 -3.71164 1.000 57.23154 65 LEU A N 1
ATOM 558 C CA . LEU A 1 65 ? 51.78270 -13.22490 -5.12252 1.000 48.99456 65 LEU A CA 1
ATOM 559 C C . LEU A 1 65 ? 50.92276 -14.21290 -5.89960 1.000 47.88284 65 LEU A C 1
ATOM 560 O O . LEU A 1 65 ? 50.19872 -13.82399 -6.82348 1.000 49.08461 65 LEU A O 1
ATOM 565 N N . VAL A 1 66 ? 50.99365 -15.49788 -5.54444 1.000 52.33013 66 VAL A N 1
ATOM 566 C CA . VAL A 1 66 ? 50.13198 -16.49146 -6.17934 1.000 53.08175 66 VAL A CA 1
ATOM 567 C C . VAL A 1 66 ? 48.67156 -16.21548 -5.84372 1.000 52.23389 66 VAL A C 1
ATOM 568 O O . VAL A 1 66 ? 47.78264 -16.36758 -6.69119 1.000 53.19549 66 VAL A O 1
ATOM 572 N N . ASN A 1 67 ? 48.40144 -15.78742 -4.60853 1.000 50.12203 67 ASN A N 1
ATOM 573 C CA . ASN A 1 67 ? 47.03525 -15.44020 -4.23491 1.000 50.07150 67 ASN A CA 1
ATOM 574 C C . ASN A 1 67 ? 46.57845 -14.15236 -4.90843 1.000 48.37954 67 ASN A C 1
ATOM 575 O O . ASN A 1 67 ? 45.39870 -14.02192 -5.25443 1.000 48.59311 67 ASN A O 1
ATOM 580 N N . SER A 1 68 ? 47.49090 -13.19605 -5.10573 1.000 49.78664 68 SER A N 1
ATOM 581 C CA . SER A 1 68 ? 47.12577 -11.95314 -5.77835 1.000 46.63557 68 SER A CA 1
ATOM 582 C C . SER A 1 68 ? 46.71522 -12.20031 -7.22337 1.000 44.91760 68 SER A C 1
ATOM 583 O O . SER A 1 68 ? 45.95454 -11.41146 -7.79586 1.000 45.72095 68 SER A O 1
ATOM 586 N N . PHE A 1 69 ? 47.21580 -13.28017 -7.82926 1.000 42.55074 69 PHE A N 1
ATOM 587 C CA . PHE A 1 69 ? 46.74383 -13.68124 -9.15010 1.000 35.04971 69 PHE A CA 1
ATOM 588 C C . PHE A 1 69 ? 45.24220 -13.93723 -9.13441 1.000 42.35477 69 PHE A C 1
ATOM 589 O O . PHE A 1 69 ? 44.53539 -13.59971 -10.09136 1.000 46.47400 69 PHE A O 1
ATOM 597 N N . LEU A 1 70 ? 44.73624 -14.52983 -8.05051 1.000 42.79583 70 LEU A N 1
ATOM 598 C CA . LEU A 1 70 ? 43.30230 -14.76497 -7.92801 1.000 40.10430 70 LEU A CA 1
ATOM 599 C C . LEU A 1 70 ? 42.55666 -13.48725 -7.56558 1.000 43.88495 70 LEU A C 1
ATOM 600 O O . LEU A 1 70 ? 41.45930 -13.24083 -8.07890 1.000 44.31206 70 LEU A O 1
ATOM 605 N N . ASN A 1 71 ? 43.13334 -12.66842 -6.68092 1.000 45.77824 71 ASN A N 1
ATOM 606 C CA . ASN A 1 71 ? 42.48873 -11.41377 -6.30578 1.000 47.34814 71 ASN A CA 1
ATOM 607 C C . ASN A 1 71 ? 42.37697 -10.47716 -7.50035 1.000 47.21735 71 ASN A C 1
ATOM 608 O O . ASN A 1 71 ? 41.37415 -9.76963 -7.65327 1.000 48.56436 71 ASN A O 1
ATOM 613 N N . ALA A 1 72 ? 43.39806 -10.45953 -8.35973 1.000 42.71981 72 ALA A N 1
ATOM 614 C CA . ALA A 1 72 ? 43.31593 -9.66728 -9.58090 1.000 36.87553 72 ALA A CA 1
ATOM 615 C C . ALA A 1 72 ? 42.23150 -10.20025 -10.50642 1.000 40.64390 72 ALA A C 1
ATOM 616 O O . ALA A 1 72 ? 41.55662 -9.42449 -11.19320 1.000 45.68817 72 ALA A O 1
ATOM 618 N N . LEU A 1 73 ? 42.04787 -11.52200 -10.53695 1.000 37.03818 73 LEU A N 1
ATOM 619 C CA . LEU A 1 73 ? 40.98291 -12.09571 -11.35150 1.000 36.36609 73 LEU A CA 1
ATOM 620 C C . LEU A 1 73 ? 39.61134 -11.76150 -10.78105 1.000 38.84938 73 LEU A C 1
ATOM 621 O O . LEU A 1 73 ? 38.70140 -11.38518 -11.52634 1.000 37.86894 73 LEU A O 1
ATOM 626 N N . GLU A 1 74 ? 39.44475 -11.88605 -9.46217 1.000 38.95650 74 GLU A N 1
ATOM 627 C CA . GLU A 1 74 ? 38.16031 -11.56442 -8.84813 1.000 39.51816 74 GLU A CA 1
ATOM 628 C C . GLU A 1 74 ? 37.79539 -10.10080 -9.06490 1.000 40.76953 74 GLU A C 1
ATOM 629 O O . GLU A 1 74 ? 36.62257 -9.76844 -9.27454 1.000 41.58000 74 GLU A O 1
ATOM 635 N N . THR A 1 75 ? 38.78966 -9.21244 -9.03258 1.000 40.63955 75 THR A N 1
ATOM 636 C CA . THR A 1 75 ? 38.51700 -7.78852 -9.19612 1.000 37.54549 75 THR A CA 1
ATOM 637 C C . THR A 1 75 ? 38.15146 -7.45602 -10.63819 1.000 33.21531 75 THR A C 1
ATOM 638 O O . THR A 1 75 ? 37.15838 -6.76495 -10.89397 1.000 37.29101 75 THR A O 1
ATOM 642 N N . GLY A 1 76 ? 38.93878 -7.94261 -11.59409 1.000 33.92793 76 GLY A N 1
ATOM 643 C CA . GLY A 1 76 ? 38.74640 -7.58194 -12.98505 1.000 35.88002 76 GLY A CA 1
ATOM 644 C C . GLY A 1 76 ? 37.81606 -8.49048 -13.76277 1.000 35.13250 76 GLY A C 1
ATOM 645 O O . GLY A 1 76 ? 36.94560 -8.00939 -14.49459 1.000 32.65045 76 GLY A O 1
ATOM 646 N N . ALA A 1 77 ? 37.98653 -9.80355 -13.62025 1.000 33.76872 77 ALA A N 1
ATOM 647 C CA . ALA A 1 77 ? 37.21718 -10.79269 -14.37583 1.000 34.00713 77 ALA A CA 1
ATOM 648 C C . ALA A 1 77 ? 36.57957 -11.79162 -13.41806 1.000 40.47342 77 ALA A C 1
ATOM 649 O O . ALA A 1 77 ? 37.00468 -12.95038 -13.33295 1.000 43.52694 77 ALA A O 1
ATOM 651 N N . PRO A 1 78 ? 35.54933 -11.37352 -12.67668 1.000 36.43684 78 PRO A N 1
ATOM 652 C CA . PRO A 1 78 ? 34.92802 -12.30146 -11.71966 1.000 32.26964 78 PRO A CA 1
ATOM 653 C C . PRO A 1 78 ? 34.16211 -13.43003 -12.38599 1.000 36.10664 78 PRO A C 1
ATOM 654 O O . PRO A 1 78 ? 34.10561 -14.53405 -11.83015 1.000 37.77426 78 PRO A O 1
ATOM 658 N N . LEU A 1 79 ? 33.57108 -13.19114 -13.55886 1.000 33.88718 79 LEU A N 1
ATOM 659 C CA . LEU A 1 79 ? 32.83470 -14.24640 -14.24617 1.000 32.28358 79 LEU A CA 1
ATOM 660 C C . LEU A 1 79 ? 33.77794 -15.25389 -14.89006 1.000 35.60787 79 LEU A C 1
ATOM 661 O O . LEU A 1 79 ? 33.48770 -16.45523 -14.90853 1.000 39.30918 79 LEU A O 1
ATOM 666 N N . SER A 1 80 ? 34.90603 -14.78386 -15.42814 1.000 34.05712 80 SER A N 1
ATOM 667 C CA . SER A 1 80 ? 35.90195 -15.70485 -15.96306 1.000 33.72039 80 SER A CA 1
ATOM 668 C C . SER A 1 80 ? 36.49697 -16.57154 -14.86313 1.000 34.77295 80 SER A C 1
ATOM 669 O O . SER A 1 80 ? 36.81550 -17.74268 -15.09728 1.000 34.23952 80 SER A O 1
ATOM 672 N N . LEU A 1 81 ? 36.64911 -16.01747 -13.65871 1.000 32.33497 81 LEU A N 1
ATOM 673 C CA . LEU A 1 81 ? 37.15652 -16.80643 -12.54240 1.000 34.06059 81 LEU A CA 1
ATOM 674 C C . LEU A 1 81 ? 36.19836 -17.93559 -12.18700 1.000 37.18118 81 LEU A C 1
ATOM 675 O O . LEU A 1 81 ? 36.62610 -19.07313 -11.96032 1.000 41.53080 81 LEU A O 1
ATOM 680 N N . ARG A 1 82 ? 34.89606 -17.64289 -12.13839 1.000 38.73398 82 ARG A N 1
ATOM 681 C CA . ARG A 1 82 ? 33.91957 -18.68453 -11.83613 1.000 37.85654 82 ARG A CA 1
ATOM 682 C C . ARG A 1 82 ? 33.87358 -19.73347 -12.93948 1.000 35.72363 82 ARG A C 1
ATOM 683 O O . ARG A 1 82 ? 33.67390 -20.92262 -12.66570 1.000 35.48993 82 ARG A O 1
ATOM 691 N N . ALA A 1 83 ? 34.05615 -19.31314 -14.19272 1.000 35.02398 83 ALA A N 1
ATOM 692 C CA . ALA A 1 83 ? 34.09596 -20.27159 -15.29127 1.000 34.37783 83 ALA A CA 1
ATOM 693 C C . ALA A 1 83 ? 35.35939 -21.12016 -15.23451 1.000 38.40418 83 ALA A C 1
ATOM 694 O O . ALA A 1 83 ? 35.31186 -22.33189 -15.47565 1.000 43.17380 83 ALA A O 1
ATOM 696 N N . LEU A 1 84 ? 36.49886 -20.50265 -14.91509 1.000 40.54440 84 LEU A N 1
ATOM 697 C CA . LEU A 1 84 ? 37.74216 -21.25894 -14.80967 1.000 40.40018 84 LEU A CA 1
ATOM 698 C C . LEU A 1 84 ? 37.72516 -22.18625 -13.60085 1.000 42.34907 84 LEU A C 1
ATOM 699 O O . LEU A 1 84 ? 38.26339 -23.29790 -13.65709 1.000 49.08514 84 LEU A O 1
ATOM 704 N N . LEU A 1 85 ? 37.10923 -21.75076 -12.49968 1.000 40.28157 85 LEU A N 1
ATOM 705 C CA . LEU A 1 85 ? 37.03228 -22.60209 -11.31779 1.000 37.48828 85 LEU A CA 1
ATOM 706 C C . LEU A 1 85 ? 36.08851 -23.77866 -11.53197 1.000 43.37627 85 LEU A C 1
ATOM 707 O O . LEU A 1 85 ? 36.27662 -24.84030 -10.92669 1.000 46.19180 85 LEU A O 1
ATOM 712 N N . HIS A 1 86 ? 35.07682 -23.61579 -12.38674 1.000 43.91148 86 HIS A N 1
ATOM 713 C CA . HIS A 1 86 ? 34.13160 -24.69837 -12.63240 1.000 45.44060 86 HIS A CA 1
ATOM 714 C C . HIS A 1 86 ? 34.72325 -25.78931 -13.51626 1.000 49.55257 86 HIS A C 1
ATOM 715 O O . HIS A 1 86 ? 34.38833 -26.96666 -13.34390 1.000 55.94464 86 HIS A O 1
ATOM 722 N N . ILE A 1 87 ? 35.59941 -25.42667 -14.46085 1.000 48.59289 87 ILE A N 1
ATOM 723 C CA . ILE A 1 87 ? 36.22008 -26.41279 -15.34102 1.000 53.59243 87 ILE A CA 1
ATOM 724 C C . ILE A 1 87 ? 37.48049 -27.01977 -14.74229 1.000 55.25025 87 ILE A C 1
ATOM 725 O O . ILE A 1 87 ? 38.11405 -27.86697 -15.38785 1.000 57.19118 87 ILE A O 1
ATOM 730 N N . ASN A 1 88 ? 37.86651 -26.60913 -13.53249 1.000 50.48636 88 ASN A N 1
ATOM 731 C CA . ASN A 1 88 ? 39.00749 -27.16774 -12.80602 1.000 60.24143 88 ASN A CA 1
ATOM 732 C C . ASN A 1 88 ? 40.30478 -27.01247 -13.60781 1.000 64.82916 88 ASN A C 1
ATOM 733 O O . ASN A 1 88 ? 40.86522 -27.96907 -14.14742 1.000 75.57566 88 ASN A O 1
ATOM 738 N N . VAL A 1 89 ? 40.76828 -25.76648 -13.66802 1.000 53.68399 89 VAL A N 1
ATOM 739 C CA . VAL A 1 89 ? 42.09237 -25.43899 -14.18373 1.000 55.62268 89 VAL A CA 1
ATOM 740 C C . VAL A 1 89 ? 42.97287 -25.06516 -13.00079 1.000 59.75990 89 VAL A C 1
ATOM 741 O O . VAL A 1 89 ? 42.56076 -24.28750 -12.13062 1.000 53.93762 89 VAL A O 1
ATOM 745 N N . ASP A 1 90 ? 44.17618 -25.63592 -12.95677 1.000 64.60871 90 ASP A N 1
ATOM 746 C CA . ASP A 1 90 ? 45.10294 -25.39928 -11.85160 1.000 56.97989 90 ASP A CA 1
ATOM 747 C C . ASP A 1 90 ? 45.60599 -23.96213 -11.94562 1.000 56.56017 90 ASP A C 1
ATOM 748 O O . ASP A 1 90 ? 46.65920 -23.66713 -12.51628 1.000 61.52625 90 ASP A O 1
ATOM 753 N N . LEU A 1 91 ? 44.82077 -23.04537 -11.37390 1.000 49.47219 91 LEU A N 1
ATOM 754 C CA . LEU A 1 91 ? 45.20285 -21.63900 -11.38026 1.000 50.01399 91 LEU A CA 1
ATOM 755 C C . LEU A 1 91 ? 46.46369 -21.38708 -10.56635 1.000 50.79805 91 LEU A C 1
ATOM 756 O O . LEU A 1 91 ? 47.14253 -20.38067 -10.79448 1.000 54.24838 91 LEU A O 1
ATOM 761 N N . ASN A 1 92 ? 46.79342 -22.27576 -9.62615 1.000 49.27133 92 ASN A N 1
ATOM 762 C CA . ASN A 1 92 ? 48.07998 -22.18395 -8.94427 1.000 56.52381 92 ASN A CA 1
ATOM 763 C C . ASN A 1 92 ? 49.22463 -22.46684 -9.90865 1.000 52.40062 92 ASN A C 1
ATOM 764 O O . ASN A 1 92 ? 50.22635 -21.74191 -9.93063 1.000 53.65507 92 ASN A O 1
ATOM 769 N N . ALA A 1 93 ? 49.09211 -23.52222 -10.71662 1.000 47.19647 93 ALA A N 1
ATOM 770 C CA . ALA A 1 93 ? 50.09862 -23.80282 -11.73407 1.000 51.69866 93 ALA A CA 1
ATOM 771 C C . ALA A 1 93 ? 50.17218 -22.68651 -12.76496 1.000 52.25903 93 ALA A C 1
ATOM 772 O O . ALA A 1 93 ? 51.24855 -22.41087 -13.30724 1.000 55.50839 93 ALA A O 1
ATOM 774 N N . GLN A 1 94 ? 49.04386 -22.03374 -13.04718 1.000 53.13769 94 GLN A N 1
ATOM 775 C CA . GLN A 1 94 ? 49.04945 -20.90858 -13.97218 1.000 52.05400 94 GLN A CA 1
ATOM 776 C C . GLN A 1 94 ? 49.52903 -19.62655 -13.30435 1.000 50.94199 94 GLN A C 1
ATOM 777 O O . GLN A 1 94 ? 50.05113 -18.73767 -13.98591 1.000 52.40545 94 GLN A O 1
ATOM 783 N N . SER A 1 95 ? 49.36247 -19.51041 -11.98493 1.000 46.80337 95 SER A N 1
ATOM 784 C CA . SER A 1 95 ? 49.89592 -18.35379 -11.27278 1.000 45.51852 95 SER A CA 1
ATOM 785 C C . SER A 1 95 ? 51.41751 -18.38937 -11.24717 1.000 47.03115 95 SER A C 1
ATOM 786 O O . SER A 1 95 ? 52.07846 -17.37945 -11.51526 1.000 45.11237 95 SER A O 1
ATOM 789 N N . LYS A 1 96 ? 51.99031 -19.55075 -10.92328 1.000 48.69910 96 LYS A N 1
ATOM 790 C CA . LYS A 1 96 ? 53.44261 -19.68016 -10.89928 1.000 51.41530 96 LYS A CA 1
ATOM 791 C C . LYS A 1 96 ? 54.03361 -19.50643 -12.29211 1.000 52.46806 96 LYS A C 1
ATOM 792 O O . LYS A 1 96 ? 55.10076 -18.90255 -12.44812 1.000 53.53420 96 LYS A O 1
ATOM 798 N N . ALA A 1 97 ? 53.35386 -20.02633 -13.31694 1.000 52.25075 97 ALA A N 1
ATOM 799 C CA . ALA A 1 97 ? 53.83834 -19.85727 -14.68287 1.000 49.13734 97 ALA A CA 1
ATOM 800 C C . ALA A 1 97 ? 53.77133 -18.39818 -15.11513 1.000 49.41697 97 ALA A C 1
ATOM 801 O O . ALA A 1 97 ? 54.68924 -17.89674 -15.77427 1.000 49.60320 97 ALA A O 1
ATOM 803 N N . PHE A 1 98 ? 52.69507 -17.69986 -14.74823 1.000 50.37882 98 PHE A N 1
ATOM 804 C CA . PHE A 1 98 ? 52.56165 -16.29519 -15.11932 1.000 45.95165 98 PHE A CA 1
ATOM 805 C C . PHE A 1 98 ? 53.54176 -15.42137 -14.34716 1.000 48.21002 98 PHE A C 1
ATOM 806 O O . PHE A 1 98 ? 54.17677 -14.53198 -14.92545 1.000 52.67201 98 PHE A O 1
ATOM 814 N N . LEU A 1 99 ? 53.67760 -15.65849 -13.04044 1.000 49.89910 99 LEU A N 1
ATOM 815 C CA . LEU A 1 99 ? 54.51948 -14.79739 -12.21579 1.000 47.94806 99 LEU A CA 1
ATOM 816 C C . LEU A 1 99 ? 55.99685 -14.98072 -12.54176 1.000 52.34634 99 LEU A C 1
ATOM 817 O O . LEU A 1 99 ? 56.76893 -14.01532 -12.50298 1.000 52.31046 99 LEU A O 1
ATOM 822 N N . ARG A 1 100 ? 56.41154 -16.20915 -12.86431 1.000 56.60879 100 ARG A N 1
ATOM 823 C CA . ARG A 1 100 ? 57.80927 -16.43960 -13.21557 1.000 54.66876 100 ARG A CA 1
ATOM 824 C C . ARG A 1 100 ? 58.17343 -15.76907 -14.53283 1.000 57.25824 100 ARG A C 1
ATOM 825 O O . ARG A 1 100 ? 59.30814 -15.30635 -14.69657 1.000 61.12462 100 ARG A O 1
ATOM 833 N N . ASP A 1 101 ? 57.23215 -15.70534 -15.47840 1.000 57.66607 101 ASP A N 1
ATOM 834 C CA . ASP A 1 101 ? 57.48455 -14.97852 -16.71749 1.000 54.32771 101 ASP A CA 1
ATOM 835 C C . ASP A 1 101 ? 57.66188 -13.48914 -16.45909 1.000 56.04173 101 ASP A C 1
ATOM 836 O O . ASP A 1 101 ? 58.42570 -12.82189 -17.16594 1.000 58.36582 101 ASP A O 1
ATOM 841 N N . ARG A 1 102 ? 56.97155 -12.95342 -15.45548 1.000 56.15444 102 ARG A N 1
ATOM 842 C CA . ARG A 1 102 ? 57.09270 -11.55350 -15.07788 1.000 53.16041 102 ARG A CA 1
ATOM 843 C C . ARG A 1 102 ? 58.13200 -11.33148 -13.98557 1.000 54.01835 102 ARG A C 1
ATOM 844 O O . ARG A 1 102 ? 58.22176 -10.22107 -13.45071 1.000 57.75814 102 ARG A O 1
ATOM 852 N N . GLN A 1 103 ? 58.91027 -12.36244 -13.64626 1.000 49.30355 103 GLN A N 1
ATOM 853 C CA . GLN A 1 103 ? 59.94323 -12.28518 -12.61060 1.000 51.31379 103 GLN A CA 1
ATOM 854 C C . GLN A 1 103 ? 59.34754 -11.88971 -11.25934 1.000 52.38275 103 GLN A C 1
ATOM 855 O O . GLN A 1 103 ? 59.88153 -11.03991 -10.54307 1.000 50.39805 103 GLN A O 1
ATOM 861 N N . TRP A 1 104 ? 58.22568 -12.52482 -10.91728 1.000 53.78792 104 TRP A N 1
ATOM 862 C CA . TRP A 1 104 ? 57.55689 -12.33963 -9.62801 1.000 54.51498 104 TRP A CA 1
ATOM 863 C C . TRP A 1 104 ? 57.27084 -10.86424 -9.35581 1.000 50.22399 104 TRP A C 1
ATOM 864 O O . TRP A 1 104 ? 57.60259 -10.32062 -8.29993 1.000 48.69342 104 TRP A O 1
ATOM 875 N N . ARG A 1 105 ? 56.63995 -10.21377 -10.32805 1.000 49.20304 105 ARG A N 1
ATOM 876 C CA . ARG A 1 105 ? 56.35271 -8.79280 -10.20756 1.000 47.31223 105 ARG A CA 1
ATOM 877 C C . ARG A 1 105 ? 55.20338 -8.55671 -9.23605 1.000 51.23259 105 ARG A C 1
ATOM 878 O O . ARG A 1 105 ? 54.21288 -9.29303 -9.22633 1.000 50.99233 105 ARG A O 1
ATOM 886 N N . ASP A 1 106 ? 55.34284 -7.52020 -8.41366 1.000 53.64739 106 ASP A N 1
ATOM 887 C CA . ASP A 1 106 ? 54.31434 -7.12111 -7.45653 1.000 52.15190 106 ASP A CA 1
ATOM 888 C C . ASP A 1 106 ? 53.53913 -5.96364 -8.07776 1.000 49.59349 106 ASP A C 1
ATOM 889 O O . ASP A 1 106 ? 54.01693 -4.82672 -8.10732 1.000 63.49704 106 ASP A O 1
ATOM 894 N N . TYR A 1 107 ? 52.33753 -6.25838 -8.58045 1.000 45.49981 107 TYR A N 1
ATOM 895 C CA . TYR A 1 107 ? 51.52708 -5.22109 -9.20998 1.000 42.34800 107 TYR A CA 1
ATOM 896 C C . TYR A 1 107 ? 51.03295 -4.19581 -8.19800 1.000 48.02032 107 TYR A C 1
ATOM 897 O O . TYR A 1 107 ? 50.84497 -3.02516 -8.54766 1.000 45.80020 107 TYR A O 1
ATOM 906 N N . GLY A 1 108 ? 50.81718 -4.60900 -6.95155 1.000 53.69088 108 GLY A N 1
ATOM 907 C CA . GLY A 1 108 ? 50.34839 -3.71387 -5.92152 1.000 65.17927 108 GLY A CA 1
ATOM 908 C C . GLY A 1 108 ? 48.92295 -3.26154 -6.16028 1.000 57.71771 108 GLY A C 1
ATOM 909 O O . GLY A 1 108 ? 48.01995 -4.07144 -6.39292 1.000 60.86313 108 GLY A O 1
ATOM 910 N N . PRO A 1 109 ? 48.69199 -1.94761 -6.10558 1.000 56.14131 109 PRO A N 1
ATOM 911 C CA . PRO A 1 109 ? 47.34977 -1.41369 -6.36590 1.000 53.93268 109 PRO A CA 1
ATOM 912 C C . PRO A 1 109 ? 46.96512 -1.38300 -7.83627 1.000 49.24983 109 PRO A C 1
ATOM 913 O O . PRO A 1 109 ? 45.83134 -1.00357 -8.15096 1.000 46.70355 109 PRO A O 1
ATOM 917 N N . GLN A 1 110 ? 47.86824 -1.76509 -8.74072 1.000 50.92550 110 GLN A N 1
ATOM 918 C CA . GLN A 1 110 ? 47.57275 -1.80625 -10.17223 1.000 45.24897 110 GLN A CA 1
ATOM 919 C C . GLN A 1 110 ? 46.87784 -3.12392 -10.52732 1.000 39.07507 110 GLN A C 1
ATOM 920 O O . GLN A 1 110 ? 47.38143 -3.95163 -11.28538 1.000 41.00052 110 GLN A O 1
ATOM 926 N N . VAL A 1 111 ? 45.68194 -3.29967 -9.96044 1.000 34.69349 111 VAL A N 1
ATOM 927 C CA . VAL A 1 111 ? 44.98325 -4.57554 -10.07743 1.000 36.04852 111 VAL A CA 1
ATOM 928 C C . VAL A 1 111 ? 44.37371 -4.74984 -11.46407 1.000 38.39550 111 VAL A C 1
ATOM 929 O O . VAL A 1 111 ? 44.30438 -5.87176 -11.98154 1.000 39.17401 111 VAL A O 1
ATOM 933 N N . TYR A 1 112 ? 43.91954 -3.66236 -12.08937 1.000 34.38006 112 TYR A N 1
ATOM 934 C CA . TYR A 1 112 ? 43.33663 -3.78245 -13.42154 1.000 32.64377 112 TYR A CA 1
ATOM 935 C C . TYR A 1 112 ? 44.40343 -4.08794 -14.46612 1.000 38.40814 112 TYR A C 1
ATOM 936 O O . TYR A 1 112 ? 44.19744 -4.93872 -15.33936 1.000 43.21595 112 TYR A O 1
ATOM 945 N N . THR A 1 113 ? 45.55011 -3.40767 -14.39530 1.000 41.92763 113 THR A N 1
ATOM 946 C CA . THR A 1 113 ? 46.67257 -3.77956 -15.25059 1.000 39.05788 113 THR A CA 1
ATOM 947 C C . THR A 1 113 ? 47.12704 -5.20207 -14.95234 1.000 37.63808 113 THR A C 1
ATOM 948 O O . THR A 1 113 ? 47.52978 -5.93967 -15.85972 1.000 43.80065 113 THR A O 1
ATOM 952 N N . TYR A 1 114 ? 47.06449 -5.60206 -13.68030 1.000 39.04112 114 TYR A N 1
ATOM 953 C CA . TYR A 1 114 ? 47.33148 -6.98786 -13.30943 1.000 39.18644 114 TYR A CA 1
ATOM 954 C C . TYR A 1 114 ? 46.37076 -7.93203 -14.02039 1.000 38.47950 114 TYR A C 1
ATOM 955 O O . TYR A 1 114 ? 46.79494 -8.87446 -14.69861 1.000 40.71181 114 TYR A O 1
ATOM 964 N N . CYS A 1 115 ? 45.06627 -7.68339 -13.88682 1.000 39.65452 115 CYS A N 1
ATOM 965 C CA . CYS A 1 115 ? 44.08167 -8.56828 -14.49737 1.000 35.92703 115 CYS A CA 1
ATOM 966 C C . CYS A 1 115 ? 44.15754 -8.53623 -16.01781 1.000 40.33127 115 CYS A C 1
ATOM 967 O O . CYS A 1 115 ? 43.91932 -9.56010 -16.66760 1.000 44.12990 115 CYS A O 1
ATOM 970 N N . GLU A 1 116 ? 44.48953 -7.38265 -16.60260 1.000 40.23473 116 GLU A N 1
ATOM 971 C CA . GLU A 1 116 ? 44.57824 -7.30158 -18.05703 1.000 42.13285 116 GLU A CA 1
ATOM 972 C C . GLU A 1 116 ? 45.73990 -8.13417 -18.58504 1.000 42.17242 116 GLU A C 1
ATOM 973 O O . GLU A 1 116 ? 45.60188 -8.82903 -19.59868 1.000 43.19877 116 GLU A O 1
ATOM 979 N N . ASP A 1 117 ? 46.89150 -8.08142 -17.91082 1.000 38.88655 117 ASP A N 1
ATOM 980 C CA . ASP A 1 117 ? 48.00917 -8.93265 -18.30334 1.000 40.77842 117 ASP A CA 1
ATOM 981 C C . ASP A 1 117 ? 47.72556 -10.39888 -18.00461 1.000 41.29423 117 ASP A C 1
ATOM 982 O O . ASP A 1 117 ? 48.27741 -11.28382 -18.66819 1.000 46.41008 117 ASP A O 1
ATOM 987 N N . VAL A 1 118 ? 46.86965 -10.67422 -17.01952 1.000 41.63642 118 VAL A N 1
ATOM 988 C CA . VAL A 1 118 ? 46.54236 -12.05530 -16.67878 1.000 39.47184 118 VAL A CA 1
ATOM 989 C C . VAL A 1 118 ? 45.62054 -12.66009 -17.73130 1.000 40.75807 118 VAL A C 1
ATOM 990 O O . VAL A 1 118 ? 45.83217 -13.78902 -18.19042 1.000 42.75116 118 VAL A O 1
ATOM 994 N N . LEU A 1 119 ? 44.58316 -11.91853 -18.12933 1.000 38.79886 119 LEU A N 1
ATOM 995 C CA . LEU A 1 119 ? 43.66054 -12.42523 -19.14051 1.000 37.47065 119 LEU A CA 1
ATOM 996 C C . LEU A 1 119 ? 44.36676 -12.63452 -20.47392 1.000 37.42949 119 LEU A C 1
ATOM 997 O O . LEU A 1 119 ? 44.06257 -13.58495 -21.20412 1.000 38.02473 119 LEU A O 1
ATOM 1002 N N . GLY A 1 120 ? 45.31423 -11.75747 -20.80871 1.000 38.01411 120 GLY A N 1
ATOM 1003 C CA . GLY A 1 120 ? 46.08947 -11.95512 -22.02166 1.000 42.00532 120 GLY A CA 1
ATOM 1004 C C . GLY A 1 120 ? 46.99741 -13.16627 -21.93477 1.000 44.28534 120 GLY A C 1
ATOM 1005 O O . GLY A 1 120 ? 47.15723 -13.90574 -22.91024 1.000 46.81088 120 GLY A O 1
ATOM 1006 N N . PHE A 1 121 ? 47.60410 -13.38608 -20.76590 1.000 41.87259 121 PHE A N 1
ATOM 1007 C CA . PHE A 1 121 ? 48.42738 -14.57417 -20.56712 1.000 39.16334 121 PHE A CA 1
ATOM 1008 C C . PHE A 1 121 ? 47.58823 -15.84377 -20.63322 1.000 43.38126 121 PHE A C 1
ATOM 1009 O O . PHE A 1 121 ? 48.00502 -16.84172 -21.23331 1.000 46.43899 121 PHE A O 1
ATOM 1017 N N . LEU A 1 122 ? 46.40290 -15.82429 -20.02127 1.000 41.61142 122 LEU A N 1
ATOM 1018 C CA . LEU A 1 122 ? 45.54181 -16.99964 -20.01212 1.000 40.22032 122 LEU A CA 1
ATOM 1019 C C . LEU A 1 122 ? 44.92351 -17.28156 -21.37471 1.000 39.84288 122 LEU A C 1
ATOM 1020 O O . LEU A 1 122 ? 44.54415 -18.42630 -21.64229 1.000 42.26978 122 LEU A O 1
ATOM 1025 N N . ALA A 1 123 ? 44.81476 -16.27042 -22.23984 1.000 43.27778 123 ALA A N 1
ATOM 1026 C CA . ALA A 1 123 ? 44.24623 -16.47987 -23.56600 1.000 40.04779 123 ALA A CA 1
ATOM 1027 C C . ALA A 1 123 ? 45.12193 -17.36779 -24.43925 1.000 44.59295 123 ALA A C 1
ATOM 1028 O O . ALA A 1 123 ? 44.63797 -17.89604 -25.44609 1.000 42.45382 123 ALA A O 1
ATOM 1030 N N . GLU A 1 124 ? 46.39275 -17.54127 -24.08015 1.000 48.69757 124 GLU A N 1
ATOM 1031 C CA . GLU A 1 124 ? 47.30809 -18.39924 -24.81714 1.000 45.13317 124 GLU A CA 1
ATOM 1032 C C . GLU A 1 124 ? 47.60521 -19.70512 -24.09519 1.000 47.04098 124 GLU A C 1
ATOM 1033 O O . GLU A 1 124 ? 48.39318 -20.51123 -24.60183 1.000 51.24875 124 GLU A O 1
ATOM 1039 N N . ALA A 1 125 ? 47.00433 -19.93366 -22.92977 1.000 46.51084 125 ALA A N 1
ATOM 1040 C CA . ALA A 1 125 ? 47.24753 -21.16244 -22.18705 1.000 50.44171 125 ALA A CA 1
ATOM 1041 C C . ALA A 1 125 ? 46.70907 -22.36017 -22.95871 1.000 53.58010 125 ALA A C 1
ATOM 1042 O O . ALA A 1 125 ? 45.58003 -22.33455 -23.45847 1.000 57.32802 125 ALA A O 1
ATOM 1044 N N . ASP A 1 126 ? 47.52504 -23.41259 -23.05831 1.000 55.16202 126 ASP A N 1
ATOM 1045 C CA . ASP A 1 126 ? 47.11219 -24.59894 -23.80023 1.000 56.73676 126 ASP A CA 1
ATOM 1046 C C . ASP A 1 126 ? 45.95015 -25.31255 -23.12194 1.000 56.28635 126 ASP A C 1
ATOM 1047 O O . ASP A 1 126 ? 45.14695 -25.96465 -23.79877 1.000 60.55489 126 ASP A O 1
ATOM 1052 N N . GLU A 1 127 ? 45.84299 -25.20386 -21.79504 1.000 57.27317 127 GLU A N 1
ATOM 1053 C CA . GLU A 1 127 ? 44.71731 -25.81211 -21.09384 1.000 54.46944 127 GLU A CA 1
ATOM 1054 C C . GLU A 1 127 ? 43.40198 -25.14060 -21.46409 1.000 51.61761 127 GLU A C 1
ATOM 1055 O O . GLU A 1 127 ? 42.35918 -25.80295 -21.51162 1.000 51.94283 127 GLU A O 1
ATOM 1061 N N . LEU A 1 128 ? 43.43238 -23.83722 -21.73267 1.000 49.27361 128 LEU A N 1
ATOM 1062 C CA . LEU A 1 128 ? 42.23340 -23.07131 -22.03955 1.000 55.69590 128 LEU A CA 1
ATOM 1063 C C . LEU A 1 128 ? 41.90289 -23.04489 -23.52533 1.000 51.37060 128 LEU A C 1
ATOM 1064 O O . LEU A 1 128 ? 40.78777 -22.65338 -23.88770 1.000 43.99222 128 LEU A O 1
ATOM 1069 N N . GLN A 1 129 ? 42.83572 -23.45030 -24.39042 1.000 53.19883 129 GLN A N 1
ATOM 1070 C CA . GLN A 1 129 ? 42.58776 -23.40278 -25.82622 1.000 52.41000 129 GLN A CA 1
ATOM 1071 C C . GLN A 1 129 ? 41.51119 -24.38748 -26.26176 1.000 54.20183 129 GLN A C 1
ATOM 1072 O O . GLN A 1 129 ? 40.95415 -24.23344 -27.35393 1.000 55.96575 129 GLN A O 1
ATOM 1078 N N . GLY A 1 130 ? 41.20904 -25.38992 -25.44070 1.000 54.50152 130 GLY A N 1
ATOM 1079 C CA . GLY A 1 130 ? 40.10724 -26.28871 -25.70380 1.000 49.77159 130 GLY A CA 1
ATOM 1080 C C . GLY A 1 130 ? 38.75668 -25.78822 -25.25307 1.000 50.28900 130 GLY A C 1
ATOM 1081 O O . GLY A 1 130 ? 37.74662 -26.45977 -25.48147 1.000 46.87260 130 GLY A O 1
ATOM 1082 N N . TYR A 1 131 ? 38.70975 -24.61537 -24.61422 1.000 54.56343 131 TYR A N 1
ATOM 1083 C CA . TYR A 1 131 ? 37.47566 -24.00616 -24.12236 1.000 52.54498 131 TYR A CA 1
ATOM 1084 C C . TYR A 1 131 ? 37.29226 -22.66716 -24.82793 1.000 51.28895 131 TYR A C 1
ATOM 1085 O O . TYR A 1 131 ? 37.58284 -21.60611 -24.25408 1.000 49.15878 131 TYR A O 1
ATOM 1094 N N . PRO A 1 132 ? 36.80992 -22.67412 -26.07422 1.000 52.73600 132 PRO A N 1
ATOM 1095 C CA . PRO A 1 132 ? 36.62637 -21.40443 -26.79559 1.000 48.57471 132 PRO A CA 1
ATOM 1096 C C . PRO A 1 132 ? 35.52022 -20.53540 -26.22809 1.000 46.42559 132 PRO A C 1
ATOM 1097 O O . PRO A 1 132 ? 35.56345 -19.31273 -26.41333 1.000 47.43848 132 PRO A O 1
ATOM 1101 N N . GLU A 1 133 ? 34.52885 -21.12155 -25.55357 1.000 46.86677 133 GLU A N 1
ATOM 1102 C CA . GLU A 1 133 ? 33.46588 -20.31708 -24.96051 1.000 48.78753 133 GLU A CA 1
ATOM 1103 C C . GLU A 1 133 ? 33.99709 -19.46362 -23.81631 1.000 43.58320 133 GLU A C 1
ATOM 1104 O O . GLU A 1 133 ? 33.62849 -18.29031 -23.68477 1.000 37.03075 133 GLU A O 1
ATOM 1110 N N . ILE A 1 134 ? 34.86394 -20.03524 -22.97869 1.000 47.05416 134 ILE A N 1
ATOM 1111 C CA . ILE A 1 134 ? 35.46562 -19.26238 -21.89776 1.000 42.59224 134 ILE A CA 1
ATOM 1112 C C . ILE A 1 134 ? 36.44577 -18.24039 -22.45793 1.000 38.16708 134 ILE A C 1
ATOM 1113 O O . ILE A 1 134 ? 36.51513 -17.10151 -21.98055 1.000 36.92157 134 ILE A O 1
ATOM 1118 N N . LEU A 1 135 ? 37.20756 -18.62331 -23.48730 1.000 39.73157 135 LEU A N 1
ATOM 1119 C CA . LEU A 1 135 ? 38.11135 -17.67690 -24.13349 1.000 37.65074 135 LEU A CA 1
ATOM 1120 C C . LEU A 1 135 ? 37.35984 -16.46683 -24.66989 1.000 33.69607 135 LEU A C 1
ATOM 1121 O O . LEU A 1 135 ? 37.90863 -15.35979 -24.70512 1.000 36.82125 135 LEU A O 1
ATOM 1126 N N . ASP A 1 136 ? 36.10739 -16.65657 -25.08903 1.000 31.75531 136 ASP A N 1
ATOM 1127 C CA . ASP A 1 136 ? 35.28708 -15.52474 -25.50298 1.000 36.82819 136 ASP A CA 1
ATOM 1128 C C . ASP A 1 136 ? 34.82360 -14.71689 -24.29732 1.000 40.19280 136 ASP A C 1
ATOM 1129 O O . ASP A 1 136 ? 34.71811 -13.48628 -24.36891 1.000 39.55892 136 ASP A O 1
ATOM 1134 N N . LEU A 1 137 ? 34.54610 -15.39308 -23.17934 1.000 39.86366 137 LEU A N 1
ATOM 1135 C CA . LEU A 1 137 ? 34.10153 -14.69334 -21.97833 1.000 32.88574 137 LEU A CA 1
ATOM 1136 C C . LEU A 1 137 ? 35.21683 -13.84056 -21.38780 1.000 32.25977 137 LEU A C 1
ATOM 1137 O O . LEU A 1 137 ? 34.96062 -12.75381 -20.85720 1.000 33.07842 137 LEU A O 1
ATOM 1142 N N . MET A 1 138 ? 36.46059 -14.31488 -21.47135 1.000 31.31146 138 MET A N 1
ATOM 1143 C CA . MET A 1 138 ? 37.57309 -13.57139 -20.89041 1.000 33.09238 138 MET A CA 1
ATOM 1144 C C . MET A 1 138 ? 37.87809 -12.31273 -21.69333 1.000 33.43135 138 MET A C 1
ATOM 1145 O O . MET A 1 138 ? 38.23818 -11.27767 -21.12047 1.000 35.26740 138 MET A O 1
ATOM 1150 N N . ARG A 1 139 ? 37.74099 -12.37940 -23.02001 1.000 35.74728 139 ARG A N 1
ATOM 1151 C CA . ARG A 1 139 ? 37.91529 -11.18145 -23.83380 1.000 35.91328 139 ARG A CA 1
ATOM 1152 C C . ARG A 1 139 ? 36.83780 -10.14752 -23.53745 1.000 35.36449 139 ARG A C 1
ATOM 1153 O O . ARG A 1 139 ? 37.09519 -8.94155 -23.62715 1.000 41.25318 139 ARG A O 1
ATOM 1161 N N . LEU A 1 140 ? 35.63071 -10.59747 -23.18789 1.000 32.35685 140 LEU A N 1
ATOM 1162 C CA . LEU A 1 140 ? 34.59289 -9.66965 -22.75261 1.000 32.09986 140 LEU A CA 1
ATOM 1163 C C . LEU A 1 140 ? 34.98089 -8.98700 -21.44782 1.000 34.01368 140 LEU A C 1
ATOM 1164 O O . LEU A 1 140 ? 34.81147 -7.77087 -21.30199 1.000 36.49305 140 LEU A O 1
ATOM 1169 N N . GLU A 1 141 ? 35.50512 -9.75307 -20.48914 1.000 36.59103 141 GLU A N 1
ATOM 1170 C CA . GLU A 1 141 ? 35.93893 -9.16469 -19.22793 1.000 31.53079 141 GLU A CA 1
ATOM 1171 C C . GLU A 1 141 ? 37.15007 -8.26206 -19.41912 1.000 36.17675 141 GLU A C 1
ATOM 1172 O O . GLU A 1 141 ? 37.30714 -7.27581 -18.68998 1.000 35.47783 141 GLU A O 1
ATOM 1178 N N . ARG A 1 142 ? 38.01354 -8.58242 -20.38755 1.000 35.98956 142 ARG A N 1
ATOM 1179 C CA . ARG A 1 142 ? 39.16856 -7.73454 -20.66169 1.000 30.55519 142 ARG A CA 1
ATOM 1180 C C . ARG A 1 142 ? 38.74368 -6.35309 -21.13725 1.000 35.69430 142 ARG A C 1
ATOM 1181 O O . ARG A 1 142 ? 39.42665 -5.36224 -20.85419 1.000 38.78359 142 ARG A O 1
ATOM 1189 N N . GLU A 1 143 ? 37.62267 -6.26570 -21.85751 1.000 36.29879 143 GLU A N 1
ATOM 1190 C CA . GLU A 1 143 ? 37.10436 -4.96216 -22.25732 1.000 35.12512 143 GLU A CA 1
ATOM 1191 C C . GLU A 1 143 ? 36.59146 -4.18401 -21.05246 1.000 40.05329 143 GLU A C 1
ATOM 1192 O O . GLU A 1 143 ? 36.72290 -2.95555 -20.99836 1.000 38.18515 143 GLU A O 1
ATOM 1198 N N . SER A 1 144 ? 36.00351 -4.88197 -20.07651 1.000 39.10315 144 SER A N 1
ATOM 1199 C CA . SER A 1 144 ? 35.59425 -4.22189 -18.84127 1.000 31.90106 144 SER A CA 1
ATOM 1200 C C . SER A 1 144 ? 36.79793 -3.65096 -18.10506 1.000 38.15813 144 SER A C 1
ATOM 1201 O O . SER A 1 144 ? 36.72811 -2.55143 -17.54366 1.000 41.03024 144 SER A O 1
ATOM 1204 N N . VAL A 1 145 ? 37.91317 -4.38479 -18.09916 1.000 35.90578 145 VAL A N 1
ATOM 1205 C CA . VAL A 1 145 ? 39.14165 -3.87037 -17.50001 1.000 31.61299 145 VAL A CA 1
ATOM 1206 C C . VAL A 1 145 ? 39.61352 -2.63272 -18.25149 1.000 34.40753 145 VAL A C 1
ATOM 1207 O O . VAL A 1 145 ? 39.98461 -1.61864 -17.64793 1.000 35.00526 145 VAL A O 1
ATOM 1211 N N . ARG A 1 146 ? 39.59813 -2.69600 -19.58495 1.000 36.22673 146 ARG A N 1
ATOM 1212 C CA . ARG A 1 146 ? 39.95628 -1.53558 -20.39001 1.000 35.07158 146 ARG A CA 1
ATOM 1213 C C . ARG A 1 146 ? 38.94048 -0.40880 -20.25655 1.000 35.16823 146 ARG A C 1
ATOM 1214 O O . ARG A 1 146 ? 39.28294 0.75070 -20.51141 1.000 37.21126 146 ARG A O 1
ATOM 1222 N N . LEU A 1 147 ? 37.70418 -0.72084 -19.86169 1.000 33.78092 147 LEU A N 1
ATOM 1223 C CA . LEU A 1 147 ? 36.73029 0.32875 -19.58171 1.000 32.74480 147 LEU A CA 1
ATOM 1224 C C . LEU A 1 147 ? 37.11584 1.10756 -18.33088 1.000 35.30163 147 LEU A C 1
ATOM 1225 O O . LEU A 1 147 ? 37.07819 2.34352 -18.31998 1.000 42.04826 147 LEU A O 1
ATOM 1230 N N . TYR A 1 148 ? 37.49202 0.39814 -17.26474 1.000 31.68033 148 TYR A N 1
ATOM 1231 C CA . TYR A 1 148 ? 37.92958 1.06831 -16.04483 1.000 35.36059 148 TYR A CA 1
ATOM 1232 C C . TYR A 1 148 ? 39.23731 1.81711 -16.27131 1.000 37.71172 148 TYR A C 1
ATOM 1233 O O . TYR A 1 148 ? 39.37415 2.98197 -15.87944 1.000 40.06734 148 TYR A O 1
ATOM 1242 N N . ARG A 1 149 ? 40.21259 1.16068 -16.90619 1.000 34.75643 149 ARG A N 1
ATOM 1243 C CA . ARG A 1 149 ? 41.51118 1.79001 -17.12300 1.000 33.58811 149 ARG A CA 1
ATOM 1244 C C . ARG A 1 149 ? 41.40231 3.00854 -18.02857 1.000 41.00747 149 ARG A C 1
ATOM 1245 O O . ARG A 1 149 ? 42.13992 3.98415 -17.84760 1.000 42.06357 149 ARG A O 1
ATOM 1253 N N . GLY A 1 150 ? 40.49226 2.97688 -19.00111 1.000 42.28466 150 GLY A N 1
ATOM 1254 C CA . GLY A 1 150 ? 40.29430 4.12194 -19.87001 1.000 36.78450 150 GLY A CA 1
ATOM 1255 C C . GLY A 1 150 ? 39.64062 5.31211 -19.20235 1.000 37.76882 150 GLY A C 1
ATOM 1256 O O . GLY A 1 150 ? 39.56262 6.37857 -19.82156 1.000 42.42367 150 GLY A O 1
ATOM 1257 N N . LEU A 1 151 ? 39.17665 5.15926 -17.96238 1.000 43.15353 151 LEU A N 1
ATOM 1258 C CA . LEU A 1 151 ? 38.49974 6.22591 -17.23697 1.000 43.63718 151 LEU A CA 1
ATOM 1259 C C . LEU A 1 151 ? 39.35074 6.81284 -16.11814 1.000 46.54847 151 LEU A C 1
ATOM 1260 O O . LEU A 1 151 ? 38.85198 7.63530 -15.34238 1.000 50.24093 151 LEU A O 1
ATOM 1265 N N . VAL A 1 152 ? 40.61666 6.41063 -16.01145 1.000 46.02754 152 VAL A N 1
ATOM 1266 C CA . VAL A 1 152 ? 41.51496 6.95232 -14.99752 1.000 49.41932 152 VAL A CA 1
ATOM 1267 C C . VAL A 1 152 ? 41.68855 8.44354 -15.24700 1.000 62.24124 152 VAL A C 1
ATOM 1268 O O . VAL A 1 152 ? 41.26511 9.27550 -14.43609 1.000 71.74236 152 VAL A O 1
ATOM 1272 N N . ASP A 1 153 ? 42.31310 8.78906 -16.37162 1.000 64.24343 153 ASP A N 1
ATOM 1273 C CA . ASP A 1 153 ? 42.41361 10.17229 -16.83126 1.000 65.16609 153 ASP A CA 1
ATOM 1274 C C . ASP A 1 153 ? 41.87430 10.21874 -18.25370 1.000 66.62513 153 ASP A C 1
ATOM 1275 O O . ASP A 1 153 ? 42.63494 10.10984 -19.22499 1.000 65.55798 153 ASP A O 1
ATOM 1280 N N . PRO A 1 154 ? 40.56354 10.37663 -18.41467 1.000 67.75768 154 PRO A N 1
ATOM 1281 C CA . PRO A 1 154 ? 39.98107 10.38124 -19.75948 1.000 68.45981 154 PRO A CA 1
ATOM 1282 C C . PRO A 1 154 ? 40.10661 11.74472 -20.41814 1.000 73.33442 154 PRO A C 1
ATOM 1283 O O . PRO A 1 154 ? 40.01038 12.78745 -19.76539 1.000 76.08530 154 PRO A O 1
ATOM 1287 N N . GLU A 1 155 ? 40.33340 11.72528 -21.72900 1.000 77.07425 155 GLU A N 1
ATOM 1288 C CA . GLU A 1 155 ? 40.36370 12.96004 -22.49986 1.000 85.52891 155 GLU A CA 1
ATOM 1289 C C . GLU A 1 155 ? 38.99139 13.61805 -22.47824 1.000 88.12465 155 GLU A C 1
ATOM 1290 O O . GLU A 1 155 ? 38.01083 13.04743 -22.96702 1.000 84.54413 155 GLU A O 1
ATOM 1296 N N . SER A 1 156 ? 38.92126 14.81454 -21.90228 1.000 91.98040 156 SER A N 1
ATOM 1297 C CA . SER A 1 156 ? 37.65241 15.52090 -21.80885 1.000 94.41714 156 SER A CA 1
ATOM 1298 C C . SER A 1 156 ? 37.21318 16.01275 -23.18150 1.000 94.75221 156 SER A C 1
ATOM 1299 O O . SER A 1 156 ? 38.03198 16.44230 -23.99902 1.000 93.56684 156 SER A O 1
ATOM 1302 N N . LEU A 1 157 ? 35.91061 15.94276 -23.43353 1.000 91.33804 157 LEU A N 1
ATOM 1303 C CA . LEU A 1 157 ? 35.35519 16.39483 -24.70255 1.000 89.56216 157 LEU A CA 1
ATOM 1304 C C . LEU A 1 157 ? 34.10992 17.23347 -24.44977 1.000 91.89698 157 LEU A C 1
ATOM 1305 O O . LEU A 1 157 ? 33.15040 16.74981 -23.83443 1.000 88.49769 157 LEU A O 1
ATOM 1310 N N . PRO A 1 158 ? 34.08351 18.48806 -24.90055 1.000 94.38632 158 PRO A N 1
ATOM 1311 C CA . PRO A 1 158 ? 32.89117 19.31985 -24.68843 1.000 97.17307 158 PRO A CA 1
ATOM 1312 C C . PRO A 1 158 ? 31.70960 18.87080 -25.53417 1.000 102.23164 158 PRO A C 1
ATOM 1313 O O . PRO A 1 158 ? 31.75316 17.80795 -26.16135 1.000 108.75927 158 PRO A O 1
ATOM 1317 N N . ALA A 1 159 ? 30.64619 19.67634 -25.55364 1.000 99.14223 159 ALA A N 1
ATOM 1318 C CA . ALA A 1 159 ? 29.45265 19.32262 -26.31548 1.000 101.66209 159 ALA A CA 1
ATOM 1319 C C . ALA A 1 159 ? 29.76396 19.22177 -27.80536 1.000 107.70484 159 ALA A C 1
ATOM 1320 O O . ALA A 1 159 ? 29.49806 18.19657 -28.44302 1.000 106.53169 159 ALA A O 1
ATOM 1322 N N . ASP A 1 160 ? 30.31683 20.28897 -28.37881 1.000 108.84616 160 ASP A N 1
ATOM 1323 C CA . ASP A 1 160 ? 30.85203 20.32569 -29.73814 1.000 106.30488 160 ASP A CA 1
ATOM 1324 C C . ASP A 1 160 ? 29.80482 20.05127 -30.81326 1.000 103.58877 160 ASP A C 1
ATOM 1325 O O . ASP A 1 160 ? 30.17158 19.81246 -31.97046 1.000 103.36866 160 ASP A O 1
ATOM 1330 N N . ASN A 1 161 ? 28.51866 20.09005 -30.46039 1.000 102.36433 161 ASN A N 1
ATOM 1331 C CA . ASN A 1 161 ? 27.39281 19.90880 -31.38748 1.000 107.76605 161 ASN A CA 1
ATOM 1332 C C . ASN A 1 161 ? 27.63039 18.76016 -32.36877 1.000 106.46891 161 ASN A C 1
ATOM 1333 O O . ASN A 1 161 ? 27.47506 18.89709 -33.58431 1.000 101.79522 161 ASN A O 1
ATOM 1338 N N . ARG A 1 162 ? 28.00101 17.60397 -31.82344 1.000 106.64868 162 ARG A N 1
ATOM 1339 C CA . ARG A 1 162 ? 28.18710 16.41617 -32.64448 1.000 102.42103 162 ARG A CA 1
ATOM 1340 C C . ARG A 1 162 ? 28.02048 15.17816 -31.77631 1.000 94.74137 162 ARG A C 1
ATOM 1341 O O . ARG A 1 162 ? 28.27075 15.21289 -30.56900 1.000 94.33513 162 ARG A O 1
ATOM 1349 N N . TYR A 1 163 ? 27.58565 14.08808 -32.40676 1.000 92.54157 163 TYR A N 1
ATOM 1350 C CA . TYR A 1 163 ? 27.43791 12.80777 -31.72052 1.000 87.90522 163 TYR A CA 1
ATOM 1351 C C . TYR A 1 163 ? 28.81431 12.28843 -31.32432 1.000 84.09496 163 TYR A C 1
ATOM 1352 O O . TYR A 1 163 ? 29.63255 11.95789 -32.18821 1.000 83.04614 163 TYR A O 1
ATOM 1361 N N . GLN A 1 164 ? 29.07324 12.21153 -30.02249 1.000 82.25152 164 GLN A N 1
ATOM 1362 C CA . GLN A 1 164 ? 30.36664 11.79509 -29.50450 1.000 79.54315 164 GLN A CA 1
ATOM 1363 C C . GLN A 1 164 ? 30.24978 10.45810 -28.78600 1.000 77.85536 164 GLN A C 1
ATOM 1364 O O . GLN A 1 164 ? 29.22537 10.14999 -28.17006 1.000 73.54680 164 GLN A O 1
ATOM 1370 N N . ARG A 1 165 ? 31.31643 9.66853 -28.86778 1.000 75.24446 165 ARG A N 1
ATOM 1371 C CA . ARG A 1 165 ? 31.41484 8.41700 -28.12965 1.000 70.57977 165 ARG A CA 1
ATOM 1372 C C . ARG A 1 165 ? 32.10194 8.69186 -26.79738 1.000 66.81268 165 ARG A C 1
ATOM 1373 O O . ARG A 1 165 ? 33.21421 9.23008 -26.76623 1.000 66.86296 165 ARG A O 1
ATOM 1381 N N . THR A 1 166 ? 31.44083 8.32803 -25.70287 1.000 62.25871 166 THR A N 1
ATOM 1382 C CA . THR A 1 166 ? 31.94967 8.63126 -24.37567 1.000 57.66563 166 THR A CA 1
ATOM 1383 C C . THR A 1 166 ? 33.04654 7.64414 -23.98147 1.000 57.80231 166 THR A C 1
ATOM 1384 O O . THR A 1 166 ? 33.42290 6.74654 -24.74050 1.000 65.91882 166 THR A O 1
ATOM 1388 N N . SER A 1 167 ? 33.56690 7.81774 -22.76780 1.000 42.63629 167 SER A N 1
ATOM 1389 C CA . SER A 1 167 ? 34.56693 6.92435 -22.20493 1.000 45.02480 167 SER A CA 1
ATOM 1390 C C . SER A 1 167 ? 33.99463 6.00047 -21.14020 1.000 46.63979 167 SER A C 1
ATOM 1391 O O . SER A 1 167 ? 34.74676 5.22108 -20.54491 1.000 44.49241 167 SER A O 1
ATOM 1394 N N . MET A 1 168 ? 32.68745 6.06306 -20.88570 1.000 40.98672 168 MET A N 1
ATOM 1395 C CA . MET A 1 168 ? 32.04563 5.25840 -19.85624 1.000 45.32113 168 MET A CA 1
ATOM 1396 C C . MET A 1 168 ? 31.37257 4.01362 -20.41860 1.000 46.33717 168 MET A C 1
ATOM 1397 O O . MET A 1 168 ? 30.54158 3.40523 -19.73548 1.000 45.07785 168 MET A O 1
ATOM 1402 N N . ALA A 1 169 ? 31.70971 3.62239 -21.64410 1.000 45.54616 169 ALA A N 1
ATOM 1403 C CA . ALA A 1 169 ? 31.10830 2.43869 -22.23668 1.000 38.90358 169 ALA A CA 1
ATOM 1404 C C . ALA A 1 169 ? 32.01483 1.90704 -23.33487 1.000 41.18629 169 ALA A C 1
ATOM 1405 O O . ALA A 1 169 ? 32.70609 2.67039 -24.01484 1.000 39.22905 169 ALA A O 1
ATOM 1407 N N . ARG A 1 170 ? 32.00464 0.58570 -23.49034 1.000 39.04058 170 ARG A N 1
ATOM 1408 C CA . ARG A 1 170 ? 32.71379 -0.09200 -24.56321 1.000 41.46213 170 ARG A CA 1
ATOM 1409 C C . ARG A 1 170 ? 31.79797 -1.13572 -25.18496 1.000 41.99067 170 ARG A C 1
ATOM 1410 O O . ARG A 1 170 ? 30.78682 -1.53391 -24.60120 1.000 43.75226 170 ARG A O 1
ATOM 1418 N N . LEU A 1 171 ? 32.16701 -1.57744 -26.38234 1.000 38.38586 171 LEU A N 1
ATOM 1419 C CA . LEU A 1 171 ? 31.40847 -2.57305 -27.12246 1.000 40.20038 171 LEU A CA 1
ATOM 1420 C C . LEU A 1 171 ? 32.29275 -3.77867 -27.40147 1.000 38.40388 171 LEU A C 1
ATOM 1421 O O . LEU A 1 171 ? 33.49317 -3.63379 -27.65301 1.000 42.62683 171 LEU A O 1
ATOM 1426 N N . TYR A 1 172 ? 31.69718 -4.96868 -27.34839 1.000 40.69196 172 TYR A N 1
ATOM 1427 C CA . TYR A 1 172 ? 32.41589 -6.20805 -27.62220 1.000 42.70335 172 TYR A CA 1
ATOM 1428 C C . TYR A 1 172 ? 31.55656 -7.10006 -28.50302 1.000 43.63869 172 TYR A C 1
ATOM 1429 O O . TYR A 1 172 ? 30.45883 -7.49803 -28.10185 1.000 44.74023 172 TYR A O 1
ATOM 1438 N N . GLU A 1 173 ? 32.05637 -7.41369 -29.69644 1.000 44.30110 173 GLU A N 1
ATOM 1439 C CA . GLU A 1 173 ? 31.39001 -8.34219 -30.60314 1.000 43.06653 173 GLU A CA 1
ATOM 1440 C C . GLU A 1 173 ? 31.82817 -9.75677 -30.24351 1.000 45.27528 173 GLU A C 1
ATOM 1441 O O . GLU A 1 173 ? 32.97012 -10.14763 -30.50791 1.000 47.21672 173 GLU A O 1
ATOM 1447 N N . THR A 1 174 ? 30.92294 -10.52271 -29.64347 1.000 42.54256 174 THR A N 1
ATOM 1448 C CA . THR A 1 174 ? 31.25972 -11.85289 -29.16836 1.000 43.61651 174 THR A CA 1
ATOM 1449 C C . THR A 1 174 ? 31.34644 -12.83964 -30.32973 1.000 41.39936 174 THR A C 1
ATOM 1450 O O . THR A 1 174 ? 30.91427 -12.56975 -31.45329 1.000 49.57522 174 THR A O 1
ATOM 1454 N N . ARG A 1 175 ? 31.92755 -14.00137 -30.04005 1.000 41.94332 175 ARG A N 1
ATOM 1455 C CA . ARG A 1 175 ? 31.90185 -15.13743 -30.95028 1.000 44.64583 175 ARG A CA 1
ATOM 1456 C C . ARG A 1 175 ? 30.82424 -16.14763 -30.58742 1.000 45.61284 175 ARG A C 1
ATOM 1457 O O . ARG A 1 175 ? 30.25027 -16.77795 -31.48171 1.000 48.85865 175 ARG A O 1
ATOM 1465 N N . PHE A 1 176 ? 30.52827 -16.29736 -29.30085 1.000 46.56107 176 PHE A N 1
ATOM 1466 C CA . PHE A 1 176 ? 29.47150 -17.16604 -28.80827 1.000 44.97424 176 PHE A CA 1
ATOM 1467 C C . PHE A 1 176 ? 28.37555 -16.33149 -28.15532 1.000 40.55855 176 PHE A C 1
ATOM 1468 O O . PHE A 1 176 ? 28.54633 -15.14195 -27.87559 1.000 41.56075 176 PHE A O 1
ATOM 1476 N N . 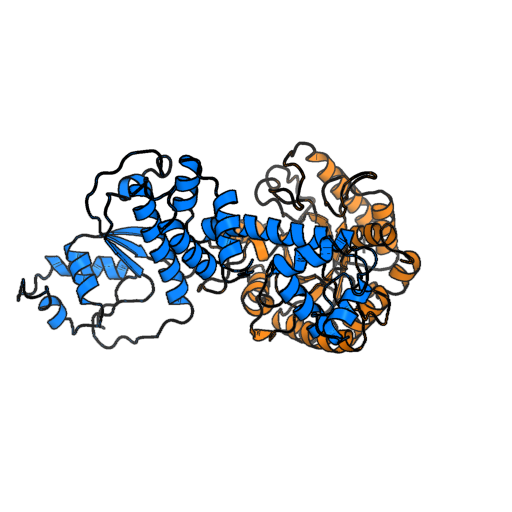ALA A 1 177 ? 27.23265 -16.97541 -27.91263 1.000 39.39859 177 ALA A N 1
ATOM 1477 C CA . ALA A 1 177 ? 26.08487 -16.31520 -27.28919 1.000 42.34704 177 ALA A CA 1
ATOM 1478 C C . ALA A 1 177 ? 26.30876 -16.27661 -25.78027 1.000 42.83666 177 ALA A C 1
ATOM 1479 O O . ALA A 1 177 ? 25.72401 -17.03874 -25.00574 1.000 38.92155 177 ALA A O 1
ATOM 1481 N N . LEU A 1 178 ? 27.17483 -15.35009 -25.35964 1.000 45.11192 178 LEU A N 1
ATOM 1482 C CA . LEU A 1 178 ? 27.54765 -15.25022 -23.95313 1.000 36.02217 178 LEU A CA 1
ATOM 1483 C C . LEU A 1 178 ? 26.38879 -14.81373 -23.06803 1.000 36.62010 178 LEU A C 1
ATOM 1484 O O . LEU A 1 178 ? 26.48240 -14.94643 -21.84343 1.000 40.18756 178 LEU A O 1
ATOM 1489 N N . SER A 1 179 ? 25.30373 -14.29874 -23.65356 1.000 34.38118 179 SER A N 1
ATOM 1490 C CA . SER A 1 179 ? 24.16656 -13.86775 -22.84743 1.000 38.12713 179 SER A CA 1
ATOM 1491 C C . SER A 1 179 ? 23.55727 -15.02791 -22.07214 1.000 41.51943 179 SER A C 1
ATOM 1492 O O . SER A 1 179 ? 22.97172 -14.81908 -21.00382 1.000 46.35517 179 SER A O 1
ATOM 1495 N N . GLY A 1 180 ? 23.68413 -16.25275 -22.58763 1.000 38.71851 180 GLY A N 1
ATOM 1496 C CA . GLY A 1 180 ? 23.22022 -17.40894 -21.84103 1.000 39.92036 180 GLY A CA 1
ATOM 1497 C C . GLY A 1 180 ? 23.94966 -17.59129 -20.52555 1.000 41.67009 180 GLY A C 1
ATOM 1498 O O . GLY A 1 180 ? 23.36038 -18.04651 -19.54147 1.000 46.47421 180 GLY A O 1
ATOM 1499 N N . TRP A 1 181 ? 25.23630 -17.23845 -20.48632 1.000 36.32993 181 TRP A N 1
ATOM 1500 C CA . TRP A 1 181 ? 25.98888 -17.28852 -19.23899 1.000 36.52259 181 TRP A CA 1
ATOM 1501 C C . TRP A 1 181 ? 25.74683 -16.05737 -18.37744 1.000 36.59834 181 TRP A C 1
ATOM 1502 O O . TRP A 1 181 ? 25.75065 -16.15886 -17.14591 1.000 39.45826 181 TRP A O 1
ATOM 1513 N N . LEU A 1 182 ? 25.53939 -14.89405 -18.99885 1.000 35.32278 182 LEU A N 1
ATOM 1514 C CA . LEU A 1 182 ? 25.29772 -13.67945 -18.22847 1.000 31.46828 182 LEU A CA 1
ATOM 1515 C C . LEU A 1 182 ? 23.92827 -13.70030 -17.56206 1.000 35.14204 182 LEU A C 1
ATOM 1516 O O . LEU A 1 182 ? 23.76390 -13.14396 -16.47078 1.000 42.29135 182 LEU A O 1
ATOM 1521 N N . ARG A 1 183 ? 22.94004 -14.33213 -18.19617 1.000 36.89422 183 ARG A N 1
ATOM 1522 C CA . ARG A 1 183 ? 21.60983 -14.46213 -17.61618 1.000 39.32984 183 ARG A CA 1
ATOM 1523 C C . ARG A 1 183 ? 21.48464 -15.65131 -16.67511 1.000 40.35353 183 ARG A C 1
ATOM 1524 O O . ARG A 1 183 ? 20.53344 -15.70165 -15.88713 1.000 35.74919 183 ARG A O 1
ATOM 1532 N N . GLN A 1 184 ? 22.41730 -16.61259 -16.74419 1.000 43.03551 184 GLN A N 1
ATOM 1533 C CA . GLN A 1 184 ? 22.41526 -17.79809 -15.88353 1.000 47.66300 184 GLN A CA 1
ATOM 1534 C C . GLN A 1 184 ? 23.86365 -18.04170 -15.45391 1.000 45.11003 184 GLN A C 1
ATOM 1535 O O . GLN A 1 184 ? 24.55176 -18.92160 -15.97732 1.000 43.56769 184 GLN A O 1
ATOM 1541 N N . LYS A 1 185 ? 24.32735 -17.24768 -14.48565 1.000 40.62614 185 LYS A N 1
ATOM 1542 C CA . LYS A 1 185 ? 25.72171 -17.30684 -14.06191 1.000 42.03519 185 LYS A CA 1
ATOM 1543 C C . LYS A 1 185 ? 26.07003 -18.59399 -13.32722 1.000 46.30649 185 LYS A C 1
ATOM 1544 O O . LYS A 1 185 ? 27.25973 -18.88670 -13.16356 1.000 44.85749 185 LYS A O 1
ATOM 1550 N N . ASP A 1 186 ? 25.07473 -19.36382 -12.88156 1.000 42.42900 186 ASP A N 1
ATOM 1551 C CA . ASP A 1 186 ? 25.35265 -20.68157 -12.32424 1.000 45.04671 186 ASP A CA 1
ATOM 1552 C C . ASP A 1 186 ? 25.89092 -21.64159 -13.37586 1.000 46.83166 186 ASP A C 1
ATOM 1553 O O . ASP A 1 186 ? 26.52621 -22.64026 -13.02117 1.000 47.54067 186 ASP A O 1
ATOM 1558 N N . GLN A 1 187 ? 25.65095 -21.35892 -14.65655 1.000 46.40609 187 GLN A N 1
ATOM 1559 C CA . GLN A 1 187 ? 26.11689 -22.18464 -15.76046 1.000 38.45407 187 GLN A CA 1
ATOM 1560 C C . GLN A 1 187 ? 27.41663 -21.66512 -16.36311 1.000 39.13712 187 GLN A C 1
ATOM 1561 O O . GLN A 1 187 ? 27.77471 -22.05531 -17.47934 1.000 44.65480 187 GLN A O 1
ATOM 1567 N N . LEU A 1 188 ? 28.12366 -20.79154 -15.64979 1.000 40.80455 188 LEU A N 1
ATOM 1568 C CA . LEU A 1 188 ? 29.34802 -20.19371 -16.16783 1.000 33.15822 188 LEU A CA 1
ATOM 1569 C C . LEU A 1 188 ? 30.41432 -21.26567 -16.35616 1.000 30.96448 188 LEU A C 1
ATOM 1570 O O . LEU A 1 188 ? 30.82249 -21.92296 -15.39295 1.000 39.02330 188 LEU A O 1
ATOM 1575 N N . GLY A 1 189 ? 30.86302 -21.44387 -17.59828 1.000 33.64316 189 GLY A N 1
ATOM 1576 C CA . GLY A 1 189 ? 31.85987 -22.44197 -17.92280 1.000 38.63130 189 GLY A CA 1
ATOM 1577 C C . GLY A 1 189 ? 31.37173 -23.87229 -17.93130 1.000 45.46074 189 GLY A C 1
ATOM 1578 O O . GLY A 1 189 ? 32.13521 -24.76364 -18.32383 1.000 43.62434 189 GLY A O 1
ATOM 1579 N N . LEU A 1 190 ? 30.12938 -24.12820 -17.52362 1.000 42.63013 190 LEU A N 1
ATOM 1580 C CA . LEU A 1 190 ? 29.59560 -25.48046 -17.41863 1.000 39.59624 190 LEU A CA 1
ATOM 1581 C C . LEU A 1 190 ? 28.75946 -25.89160 -18.62227 1.000 46.85924 190 LEU A C 1
ATOM 1582 O O . LEU A 1 190 ? 28.88078 -27.02674 -19.09337 1.000 49.95396 190 LEU A O 1
ATOM 1587 N N . THR A 1 191 ? 27.91320 -25.00125 -19.12989 1.000 46.73414 191 THR A N 1
ATOM 1588 C CA . THR A 1 191 ? 27.04702 -25.32362 -20.25191 1.000 46.01251 191 THR A CA 1
ATOM 1589 C C . THR A 1 191 ? 27.71658 -24.96583 -21.57673 1.000 41.36280 191 THR A C 1
ATOM 1590 O O . THR A 1 191 ? 28.75966 -24.31019 -21.62698 1.000 38.62083 191 THR A O 1
ATOM 1594 N N . ARG A 1 192 ? 27.09467 -25.41231 -22.66154 1.000 42.77987 192 ARG A N 1
ATOM 1595 C CA . ARG A 1 192 ? 27.58537 -25.17725 -24.00946 1.000 50.28715 192 ARG A CA 1
ATOM 1596 C C . ARG A 1 192 ? 26.87972 -23.96905 -24.61406 1.000 52.01873 192 ARG A C 1
ATOM 1597 O O . ARG A 1 192 ? 25.71086 -23.70014 -24.32413 1.000 54.29551 192 ARG A O 1
ATOM 1605 N N . LEU A 1 193 ? 27.60601 -23.23621 -25.45833 1.000 44.82974 193 LEU A N 1
ATOM 1606 C CA . LEU A 1 193 ? 27.09304 -22.01134 -26.04791 1.000 41.00955 193 LEU A CA 1
ATOM 1607 C C . LEU A 1 193 ? 27.12791 -22.07578 -27.56926 1.000 46.63971 193 LEU A C 1
ATOM 1608 O O . LEU A 1 193 ? 28.10454 -22.56407 -28.14842 1.000 51.45859 193 LEU A O 1
ATOM 1613 N N . PRO A 1 194 ? 26.08454 -21.59212 -28.23924 1.000 41.88446 194 PRO A N 1
ATOM 1614 C CA . PRO A 1 194 ? 26.12451 -21.50759 -29.70115 1.000 42.30033 194 PRO A CA 1
ATOM 1615 C C . PRO A 1 194 ? 27.11379 -20.45185 -30.16156 1.000 45.03501 194 PRO A C 1
ATOM 1616 O O . PRO A 1 194 ? 27.40472 -19.48722 -29.45138 1.000 48.59133 194 PRO A O 1
ATOM 1620 N N . GLU A 1 195 ? 27.63239 -20.64341 -31.37365 1.000 45.99585 195 GLU A N 1
ATOM 1621 C CA . GLU A 1 195 ? 28.61662 -19.72070 -31.93956 1.000 48.33142 195 GLU A CA 1
ATOM 1622 C C . GLU A 1 195 ? 27.90161 -18.67035 -32.79094 1.000 51.89222 195 GLU A C 1
ATOM 1623 O O . GLU A 1 195 ? 28.00134 -18.62795 -34.01849 1.000 66.80417 195 GLU A O 1
ATOM 1629 N N . SER A 1 196 ? 27.16085 -17.80891 -32.09895 1.000 46.49303 196 SER A N 1
ATOM 1630 C CA . SER A 1 196 ? 26.48160 -16.67679 -32.71095 1.000 51.24695 196 SER A CA 1
ATOM 1631 C C . SER A 1 196 ? 27.03670 -15.38525 -32.12761 1.000 53.33993 196 SER A C 1
ATOM 1632 O O . SER A 1 196 ? 27.29580 -15.29829 -30.92306 1.000 53.06029 196 SER A O 1
ATOM 1635 N N . THR A 1 197 ? 27.22099 -14.38573 -32.98526 1.000 52.85962 197 THR A N 1
ATOM 1636 C CA . THR A 1 197 ? 27.80078 -13.12067 -32.55843 1.000 49.55263 197 THR A CA 1
ATOM 1637 C C . THR A 1 197 ? 26.77171 -12.27232 -31.82254 1.000 47.43516 197 THR A C 1
ATOM 1638 O O . THR A 1 197 ? 25.61209 -12.17531 -32.23415 1.000 51.14802 197 THR A O 1
ATOM 1642 N N . GLU A 1 198 ? 27.20641 -11.65932 -30.72449 1.000 44.43605 198 GLU A N 1
ATOM 1643 C CA . GLU A 1 198 ? 26.38020 -10.74880 -29.94844 1.000 39.49287 198 GLU A CA 1
ATOM 1644 C C . GLU A 1 198 ? 27.14334 -9.45286 -29.72280 1.000 42.89936 198 GLU A C 1
ATOM 1645 O O . GLU A 1 198 ? 28.37692 -9.43771 -29.69244 1.000 45.16912 198 GLU A O 1
ATOM 1651 N N . HIS A 1 199 ? 26.39849 -8.36246 -29.56673 1.000 40.97234 199 HIS A N 1
ATOM 1652 C CA . HIS A 1 199 ? 26.97376 -7.03825 -29.34608 1.000 41.93169 199 HIS A CA 1
ATOM 1653 C C . HIS A 1 199 ? 26.64940 -6.61688 -27.91601 1.000 43.61777 199 HIS A C 1
ATOM 1654 O O . HIS A 1 199 ? 25.68089 -5.90223 -27.65498 1.000 47.14721 199 HIS A O 1
ATOM 1661 N N . VAL A 1 200 ? 27.47693 -7.07368 -26.98401 1.000 45.20713 200 VAL A N 1
ATOM 1662 C CA . VAL A 1 200 ? 27.31278 -6.76444 -25.56941 1.000 45.14930 200 VAL A CA 1
ATOM 1663 C C . VAL A 1 200 ? 28.02640 -5.45341 -25.26091 1.000 41.71750 200 VAL A C 1
ATOM 1664 O O . VAL A 1 200 ? 29.17359 -5.24187 -25.67376 1.000 37.43198 200 VAL A O 1
ATOM 1668 N N . LEU A 1 201 ? 27.33915 -4.56369 -24.54954 1.000 38.81108 201 LEU A N 1
ATOM 1669 C CA . LEU A 1 201 ? 27.85257 -3.24096 -24.21714 1.000 40.32169 201 LEU A CA 1
ATOM 1670 C C . LEU A 1 201 ? 28.18941 -3.19490 -22.73362 1.000 44.25751 201 LEU A C 1
ATOM 1671 O O . LEU A 1 201 ? 27.30006 -3.33431 -21.88715 1.000 47.94047 201 LEU A O 1
ATOM 1676 N N . ILE A 1 202 ? 29.46736 -3.00211 -22.42405 1.000 41.16802 202 ILE A N 1
ATOM 1677 C CA . ILE A 1 202 ? 29.91919 -2.82212 -21.04970 1.000 37.20190 202 ILE A CA 1
ATOM 1678 C C . ILE A 1 202 ? 29.81880 -1.33558 -20.73189 1.000 42.22680 202 ILE A C 1
ATOM 1679 O O . ILE A 1 202 ? 30.53682 -0.51996 -21.31422 1.000 46.07730 202 ILE A O 1
ATOM 1684 N N . TYR A 1 203 ? 28.92480 -0.97928 -19.81244 1.000 41.30939 203 TYR A N 1
ATOM 1685 C CA . TYR A 1 203 ? 28.70654 0.41447 -19.45853 1.000 42.31104 203 TYR A CA 1
ATOM 1686 C C . TYR A 1 203 ? 28.60620 0.54785 -17.94709 1.000 42.02758 203 TYR A C 1
ATOM 1687 O O . TYR A 1 203 ? 28.21493 -0.39018 -17.24806 1.000 42.41155 203 TYR A O 1
ATOM 1696 N N . LEU A 1 204 ? 28.96446 1.73015 -17.45127 1.000 45.52144 204 LEU A N 1
ATOM 1697 C CA . LEU A 1 204 ? 28.87143 2.04286 -16.03439 1.000 46.23034 204 LEU A CA 1
ATOM 1698 C C . LEU A 1 204 ? 27.68586 2.96587 -15.80608 1.000 47.57130 204 LEU A C 1
ATOM 1699 O O . LEU A 1 204 ? 27.64252 4.05610 -16.39670 1.000 49.71155 204 LEU A O 1
ATOM 1704 N N . PRO A 1 205 ? 26.70274 2.57662 -14.98306 1.000 43.77827 205 PRO A N 1
ATOM 1705 C CA . PRO A 1 205 ? 25.58493 3.48217 -14.68226 1.000 44.66852 205 PRO A CA 1
ATOM 1706 C C . PRO A 1 205 ? 26.07744 4.80156 -14.11256 1.000 51.83240 205 PRO A C 1
ATOM 1707 O O . PRO A 1 205 ? 25.83501 5.86955 -14.68312 1.000 58.47083 205 PRO A O 1
ATOM 1711 N N . THR A 1 206 ? 26.77618 4.73051 -12.98493 1.000 49.06558 206 THR A N 1
ATOM 1712 C CA . THR A 1 206 ? 27.49242 5.86324 -12.42535 1.000 45.06185 206 THR A CA 1
ATOM 1713 C C . THR A 1 206 ? 28.97432 5.52221 -12.34911 1.000 44.50631 206 THR A C 1
ATOM 1714 O O . THR A 1 206 ? 29.37200 4.35886 -12.46006 1.000 45.09231 206 THR A O 1
ATOM 1718 N N . LEU A 1 207 ? 29.79532 6.55560 -12.15997 1.000 42.21636 207 LEU A N 1
ATOM 1719 C CA . LEU A 1 207 ? 31.23485 6.35121 -12.06742 1.000 41.39525 207 LEU A CA 1
ATOM 1720 C C . LEU A 1 207 ? 31.64153 5.58377 -10.81668 1.000 45.83789 207 LEU A C 1
ATOM 1721 O O . LEU A 1 207 ? 32.77859 5.10612 -10.74694 1.000 44.42319 207 LEU A O 1
ATOM 1726 N N . GLN A 1 208 ? 30.74723 5.44509 -9.83903 1.000 46.97814 208 GLN A N 1
ATOM 1727 C CA . GLN A 1 208 ? 31.03881 4.73806 -8.59895 1.000 43.45264 208 GLN A CA 1
ATOM 1728 C C . GLN A 1 208 ? 30.16749 3.49453 -8.44897 1.000 48.94484 208 GLN A C 1
ATOM 1729 O O . GLN A 1 208 ? 29.79266 3.12123 -7.33588 1.000 55.19392 208 GLN A O 1
ATOM 1735 N N . ALA A 1 209 ? 29.83808 2.84347 -9.56225 1.000 47.19579 209 ALA A N 1
ATOM 1736 C CA . ALA A 1 209 ? 28.98606 1.66424 -9.55865 1.000 44.35728 209 ALA A CA 1
ATOM 1737 C C . ALA A 1 209 ? 29.65624 0.54368 -10.34193 1.000 45.28382 209 ALA A C 1
ATOM 1738 O O . ALA A 1 209 ? 30.63822 0.75406 -11.05808 1.000 46.00495 209 ALA A O 1
ATOM 1740 N N . ARG A 1 210 ? 29.11268 -0.66209 -10.19399 1.000 44.02204 210 ARG A N 1
ATOM 1741 C CA . ARG A 1 210 ? 29.61391 -1.80582 -10.94287 1.000 42.75732 210 ARG A CA 1
ATOM 1742 C C . ARG A 1 210 ? 29.20379 -1.70467 -12.40629 1.000 44.41563 210 ARG A C 1
ATOM 1743 O O . ARG A 1 210 ? 28.07248 -1.33024 -12.72770 1.000 45.65533 210 ARG A O 1
ATOM 1751 N N . HIS A 1 211 ? 30.13461 -2.03882 -13.29594 1.000 44.86283 211 HIS A N 1
ATOM 1752 C CA . HIS A 1 211 ? 29.82560 -2.06738 -14.71739 1.000 43.05699 211 HIS A CA 1
ATOM 1753 C C . HIS A 1 211 ? 28.77579 -3.13437 -15.00611 1.000 45.70205 211 HIS A C 1
ATOM 1754 O O . HIS A 1 211 ? 28.70567 -4.16807 -14.33574 1.000 47.07379 211 HIS A O 1
ATOM 1761 N N . LYS A 1 212 ? 27.94896 -2.87288 -16.01403 1.000 45.90101 212 LYS A N 1
ATOM 1762 C CA . LYS A 1 212 ? 26.87073 -3.77142 -16.39282 1.000 41.12185 212 LYS A CA 1
ATOM 1763 C C . LYS A 1 212 ? 27.01899 -4.18588 -17.84996 1.000 41.57392 212 LYS A C 1
ATOM 1764 O O . LYS A 1 212 ? 27.49444 -3.41498 -18.68927 1.000 42.22999 212 LYS A O 1
ATOM 1770 N N . PHE A 1 213 ? 26.60905 -5.41635 -18.13995 1.000 41.89201 213 PHE A N 1
ATOM 1771 C CA . PHE A 1 213 ? 26.58086 -5.93648 -19.49900 1.000 34.62567 213 PHE A CA 1
ATOM 1772 C C . PHE A 1 213 ? 25.15204 -5.89764 -20.02206 1.000 41.84771 213 PHE A C 1
ATOM 1773 O O . PHE A 1 213 ? 24.21621 -6.28844 -19.31615 1.000 44.31559 213 PHE A O 1
ATOM 1781 N N . THR A 1 214 ? 24.98860 -5.42252 -21.25387 1.000 44.11115 214 THR A N 1
ATOM 1782 C CA . THR A 1 214 ? 23.69118 -5.42775 -21.91082 1.000 43.76519 214 THR A CA 1
ATOM 1783 C C . THR A 1 214 ? 23.90575 -5.56256 -23.41015 1.000 42.06974 214 THR A C 1
ATOM 1784 O O . THR A 1 214 ? 24.93643 -5.14465 -23.94522 1.000 40.90600 214 THR A O 1
ATOM 1788 N N . LEU A 1 215 ? 22.92755 -6.16358 -24.07985 1.000 44.72628 215 LEU A N 1
ATOM 1789 C CA . LEU A 1 215 ? 23.01032 -6.39945 -25.51298 1.000 44.00030 215 LEU A CA 1
ATOM 1790 C C . LEU A 1 215 ? 22.33098 -5.27284 -26.27835 1.000 46.38137 215 LEU A C 1
ATOM 1791 O O . LEU A 1 215 ? 21.29413 -4.75266 -25.85621 1.000 51.89701 215 LEU A O 1
ATOM 1796 N N . ILE A 1 216 ? 22.92800 -4.89770 -27.40697 1.000 38.50170 216 ILE A N 1
ATOM 1797 C CA . ILE A 1 216 ? 22.36866 -3.88924 -28.29317 1.000 42.59756 216 ILE A CA 1
ATOM 1798 C C . ILE A 1 216 ? 22.19930 -4.50419 -29.67549 1.000 50.10978 216 ILE A C 1
ATOM 1799 O O . ILE A 1 216 ? 22.83622 -5.50204 -30.02312 1.000 49.78883 216 ILE A O 1
ATOM 1804 N N . ASN A 1 217 ? 21.31992 -3.89458 -30.46589 1.000 59.82208 217 ASN A N 1
ATOM 1805 C CA . ASN A 1 217 ? 21.06116 -4.38353 -31.81042 1.000 60.25279 217 ASN A CA 1
ATOM 1806 C C . ASN A 1 217 ? 22.28846 -4.19453 -32.69710 1.000 60.50599 217 ASN A C 1
ATOM 1807 O O . ASN A 1 217 ? 23.19339 -3.40958 -32.39853 1.000 61.17888 217 ASN A O 1
ATOM 1812 N N . ALA A 1 218 ? 22.31112 -4.93920 -33.80543 1.000 59.01866 218 ALA A N 1
ATOM 1813 C CA . ALA A 1 218 ? 23.40080 -4.79641 -34.76416 1.000 60.70662 218 ALA A CA 1
ATOM 1814 C C . ALA A 1 218 ? 23.42028 -3.40449 -35.37847 1.000 63.78038 218 ALA A C 1
ATOM 1815 O O . ALA A 1 218 ? 24.49225 -2.88901 -35.71609 1.000 66.46663 218 ALA A O 1
ATOM 1817 N N . GLN A 1 219 ? 22.24968 -2.78126 -35.52921 1.000 63.85256 219 GLN A N 1
ATOM 1818 C CA . GLN A 1 219 ? 22.20293 -1.41336 -36.03249 1.000 72.72927 219 GLN A CA 1
ATOM 1819 C C . GLN A 1 219 ? 22.75221 -0.43320 -35.00388 1.000 73.44221 219 GLN A C 1
ATOM 1820 O O . GLN A 1 219 ? 23.39783 0.55804 -35.36482 1.000 73.38158 219 GLN A O 1
ATOM 1826 N N . ALA A 1 220 ? 22.50615 -0.69348 -33.71710 1.000 70.44540 220 ALA A N 1
ATOM 1827 C CA . ALA A 1 220 ? 23.09687 0.13487 -32.67137 1.000 62.83460 220 ALA A CA 1
ATOM 1828 C C . ALA A 1 220 ? 24.60774 -0.04773 -32.61804 1.000 59.76410 220 ALA A C 1
ATOM 1829 O O . ALA A 1 220 ? 25.34693 0.91050 -32.36386 1.000 60.77329 220 ALA A O 1
ATOM 1831 N N . ALA A 1 221 ? 25.08425 -1.27281 -32.85335 1.000 57.12704 221 ALA A N 1
ATOM 1832 C CA . ALA A 1 221 ? 26.52138 -1.50162 -32.94140 1.000 56.70116 221 ALA A CA 1
ATOM 1833 C C . ALA A 1 221 ? 27.11451 -0.84202 -34.17858 1.000 64.34486 221 ALA A C 1
ATOM 1834 O O . ALA A 1 221 ? 28.27335 -0.41164 -34.15515 1.000 59.88332 221 ALA A O 1
ATOM 1836 N N . ARG A 1 222 ? 26.34242 -0.75993 -35.26511 1.000 69.81051 222 ARG A N 1
ATOM 1837 C CA . ARG A 1 222 ? 26.79405 -0.01940 -36.43786 1.000 73.48654 222 ARG A CA 1
ATOM 1838 C C . ARG A 1 222 ? 26.91268 1.46777 -36.13211 1.000 74.05453 222 ARG A C 1
ATOM 1839 O O . ARG A 1 222 ? 27.86346 2.12483 -36.57186 1.000 77.40782 222 ARG A O 1
ATOM 1847 N N . LEU A 1 223 ? 25.95742 2.01389 -35.37641 1.000 69.81440 223 LEU A N 1
ATOM 1848 C CA . LEU A 1 223 ? 26.03681 3.41568 -34.97922 1.000 71.12989 223 LEU A CA 1
ATOM 1849 C C . LEU A 1 223 ? 27.20071 3.65126 -34.02476 1.000 68.80054 223 LEU A C 1
ATOM 1850 O O . LEU A 1 223 ? 27.86563 4.69153 -34.09122 1.000 65.15044 223 LEU A O 1
ATOM 1855 N N . TYR A 1 224 ? 27.46360 2.69386 -33.13197 1.000 66.71612 224 TYR A N 1
ATOM 1856 C CA . TYR A 1 224 ? 28.57604 2.83452 -32.19895 1.000 68.01933 224 TYR A CA 1
ATOM 1857 C C . TYR A 1 224 ? 29.92096 2.67776 -32.89709 1.000 74.67007 224 TYR A C 1
ATOM 1858 O O . TYR A 1 224 ? 30.89879 3.32611 -32.50655 1.000 74.07383 224 TYR A O 1
ATOM 1867 N N . ASN A 1 225 ? 29.99292 1.82786 -33.92412 1.000 76.51061 225 ASN A N 1
ATOM 1868 C CA . ASN A 1 225 ? 31.24493 1.64176 -34.64848 1.000 75.84823 225 ASN A CA 1
ATOM 1869 C C . ASN A 1 225 ? 31.55081 2.81228 -35.57261 1.000 77.26118 225 ASN A C 1
ATOM 1870 O O . ASN A 1 225 ? 32.72309 3.07641 -35.86227 1.000 77.28986 225 ASN A O 1
ATOM 1875 N N . CYS A 1 226 ? 30.52245 3.51815 -36.04525 1.000 80.28881 226 CYS A N 1
ATOM 1876 C CA . CYS A 1 226 ? 30.74168 4.68889 -36.88385 1.000 79.67566 226 CYS A CA 1
ATOM 1877 C C . CYS A 1 226 ? 31.04719 5.93915 -36.07253 1.000 77.27870 226 CYS A C 1
ATOM 1878 O O . CYS A 1 226 ? 31.53941 6.92148 -36.63707 1.000 83.18924 226 CYS A O 1
ATOM 1881 N N . LEU A 1 227 ? 30.76930 5.92633 -34.76712 1.000 76.51870 227 LEU A N 1
ATOM 1882 C CA . LEU A 1 227 ? 31.07503 7.04977 -33.89000 1.000 77.26268 227 LEU A CA 1
ATOM 1883 C C . LEU A 1 227 ? 32.43916 6.92033 -33.22463 1.000 79.20536 227 LEU A C 1
ATOM 1884 O O . LEU A 1 227 ? 32.64785 7.47838 -32.13903 1.000 79.11997 227 LEU A O 1
ATOM 1889 N N . GLU A 1 228 ? 33.36922 6.18592 -33.84074 1.000 81.86814 228 GLU A N 1
ATOM 1890 C CA . GLU A 1 228 ? 34.73065 6.11951 -33.31828 1.000 79.56604 228 GLU A CA 1
ATOM 1891 C C . GLU A 1 228 ? 35.33723 7.51399 -33.22222 1.000 85.22813 228 GLU A C 1
ATOM 1892 O O . GLU A 1 228 ? 35.93997 7.87645 -32.20519 1.000 91.34379 228 GLU A O 1
ATOM 1898 N N . GLN A 1 229 ? 35.18594 8.30190 -34.26533 1.000 84.35112 229 GLN A N 1
ATOM 1899 C CA . GLN A 1 229 ? 35.38064 9.73752 -34.20547 1.000 84.86977 229 GLN A CA 1
ATOM 1900 C C . GLN A 1 229 ? 34.02410 10.43180 -34.21203 1.000 83.73133 229 GLN A C 1
ATOM 1901 O O . GLN A 1 229 ? 33.07182 9.93176 -34.81772 1.000 85.66504 229 GLN A O 1
ATOM 1907 N N . PRO A 1 230 ? 33.88476 11.56520 -33.52665 1.000 80.01461 230 PRO A N 1
ATOM 1908 C CA . PRO A 1 230 ? 32.57862 12.23727 -33.47776 1.000 77.92217 230 PRO A CA 1
ATOM 1909 C C . PRO A 1 230 ? 32.12848 12.68250 -34.86308 1.000 88.56309 230 PRO A C 1
ATOM 1910 O O . PRO A 1 230 ? 32.87458 13.33165 -35.59985 1.000 97.52958 230 PRO A O 1
ATOM 1914 N N . GLN A 1 231 ? 30.89634 12.32526 -35.21374 1.000 90.48387 231 GLN A N 1
ATOM 1915 C CA . GLN A 1 231 ? 30.31628 12.65905 -36.50653 1.000 96.71159 231 GLN A CA 1
ATOM 1916 C C . GLN A 1 231 ? 29.32928 13.81353 -36.38575 1.000 101.36685 231 GLN A C 1
ATOM 1917 O O . GLN A 1 231 ? 28.82997 14.13168 -35.30445 1.000 94.36297 231 GLN A O 1
ATOM 1923 N N . SER A 1 232 ? 29.03968 14.42641 -37.53332 1.000 108.72199 232 SER A N 1
ATOM 1924 C CA . SER A 1 232 ? 28.26128 15.65454 -37.62649 1.000 111.89012 232 SER A CA 1
ATOM 1925 C C . SER A 1 232 ? 26.75410 15.42882 -37.56248 1.000 107.80381 232 SER A C 1
ATOM 1926 O O . SER A 1 232 ? 26.00945 16.26491 -38.08997 1.000 111.58825 232 SER A O 1
ATOM 1929 N N . ALA A 1 233 ? 26.29341 14.32526 -36.96655 1.000 106.20781 233 ALA A N 1
ATOM 1930 C CA . ALA A 1 233 ? 24.87161 14.00902 -36.82768 1.000 108.84745 233 ALA A CA 1
ATOM 1931 C C . ALA A 1 233 ? 24.18694 13.78502 -38.17428 1.000 117.51658 233 ALA A C 1
ATOM 1932 O O . ALA A 1 233 ? 23.22839 13.01145 -38.26270 1.000 121.22260 233 ALA A O 1
ATOM 1934 N N . ALA A 1 234 ? 24.65424 14.46133 -39.22235 1.000 115.81786 234 ALA A N 1
ATOM 1935 C CA . ALA A 1 234 ? 24.19949 14.21892 -40.58520 1.000 113.14256 234 ALA A CA 1
ATOM 1936 C C . ALA A 1 234 ? 25.10137 13.24939 -41.33338 1.000 118.67982 234 ALA A C 1
ATOM 1937 O O . ALA A 1 234 ? 24.60771 12.40577 -42.08812 1.000 120.72363 234 ALA A O 1
ATOM 1939 N N . GLY A 1 235 ? 26.41798 13.35380 -41.13952 1.000 120.52223 235 GLY A N 1
ATOM 1940 C CA . GLY A 1 235 ? 27.32093 12.36864 -41.70470 1.000 120.94624 235 GLY A CA 1
ATOM 1941 C C . GLY A 1 235 ? 27.19305 11.01124 -41.04670 1.000 125.78611 235 GLY A C 1
ATOM 1942 O O . GLY A 1 235 ? 27.39886 9.98332 -41.69723 1.000 130.18496 235 GLY A O 1
ATOM 1943 N N . LEU A 1 236 ? 26.85280 10.98609 -39.75493 1.000 123.75875 236 LEU A N 1
ATOM 1944 C CA . LEU A 1 236 ? 26.61384 9.71982 -39.06840 1.000 127.03203 236 LEU A CA 1
ATOM 1945 C C . LEU A 1 236 ? 25.45380 8.96539 -39.70468 1.000 133.19225 236 LEU A C 1
ATOM 1946 O O . LEU A 1 236 ? 25.57019 7.77714 -40.02649 1.000 148.21927 236 LEU A O 1
ATOM 1951 N N . PHE A 1 237 ? 24.31979 9.64410 -39.89171 1.000 127.01811 237 PHE A N 1
ATOM 1952 C CA . PHE A 1 237 ? 23.18428 9.03092 -40.56848 1.000 127.93933 237 PHE A CA 1
ATOM 1953 C C . PHE A 1 237 ? 23.49470 8.71029 -42.02352 1.000 135.14813 237 PHE A C 1
ATOM 1954 O O . PHE A 1 237 ? 22.85578 7.82516 -42.60311 1.000 138.05174 237 PHE A O 1
ATOM 1962 N N . MET A 1 238 ? 24.45896 9.41171 -42.62185 1.000 132.76350 238 MET A N 1
ATOM 1963 C CA . MET A 1 238 ? 24.96548 9.02942 -43.93396 1.000 129.05389 238 MET A CA 1
ATOM 1964 C C . MET A 1 238 ? 25.92971 7.85393 -43.82889 1.000 132.44084 238 MET A C 1
ATOM 1965 O O . MET A 1 238 ? 25.92007 6.95969 -44.68259 1.000 130.85602 238 MET A O 1
ATOM 1970 N N . LEU A 1 239 ? 26.75537 7.83192 -42.78062 1.000 132.69636 239 LEU A N 1
ATOM 1971 C CA . LEU A 1 239 ? 27.75733 6.78311 -42.59035 1.000 128.95534 239 LEU A CA 1
ATOM 1972 C C . LEU A 1 239 ? 27.07646 5.52726 -42.05471 1.000 133.86242 239 LEU A C 1
ATOM 1973 O O . LEU A 1 239 ? 27.10322 5.21783 -40.86080 1.000 140.04953 239 LEU A O 1
ATOM 1978 N N . ILE A 1 240 ? 26.44649 4.79291 -42.96778 1.000 140.46197 240 ILE A N 1
ATOM 1979 C CA . ILE A 1 240 ? 25.99806 3.43614 -42.68205 1.000 145.77834 240 ILE A CA 1
ATOM 1980 C C . ILE A 1 240 ? 26.99194 2.50573 -43.36383 1.000 159.27956 240 ILE A C 1
ATOM 1981 O O . ILE A 1 240 ? 26.64628 1.39369 -43.77949 1.000 190.69927 240 ILE A O 1
ATOM 1986 N N . ASN A 1 241 ? 28.23735 2.97155 -43.48336 1.000 156.48499 241 ASN A N 1
ATOM 1987 C CA . ASN A 1 241 ? 29.30794 2.26486 -44.18701 1.000 161.93046 241 ASN A CA 1
ATOM 1988 C C . ASN A 1 241 ? 28.91203 1.96681 -45.63534 1.000 169.04255 241 ASN A C 1
ATOM 1989 O O . ASN A 1 241 ? 28.92045 0.82216 -46.09312 1.000 171.72551 241 ASN A O 1
ATOM 1994 N N . SER A 1 242 ? 28.55407 3.03502 -46.34753 1.000 167.64042 242 SER A N 1
ATOM 1995 C CA . SER A 1 242 ? 28.23793 3.03413 -47.77453 1.000 169.37512 242 SER A CA 1
ATOM 1996 C C . SER A 1 242 ? 27.02492 2.18012 -48.13061 1.000 171.18737 242 SER A C 1
ATOM 1997 O O . SER A 1 242 ? 26.74223 1.98828 -49.31950 1.000 172.87137 242 SER A O 1
ATOM 2000 N N . ASP A 1 243 ? 26.29217 1.66544 -47.14211 1.000 167.03266 243 ASP A N 1
ATOM 2001 C CA . ASP A 1 243 ? 25.13418 0.82296 -47.42219 1.000 161.62520 243 ASP A CA 1
ATOM 2002 C C . ASP A 1 243 ? 23.85247 1.63280 -47.57492 1.000 159.60679 243 ASP A C 1
ATOM 2003 O O . ASP A 1 243 ? 23.02704 1.32615 -48.44224 1.000 158.10549 243 ASP A O 1
ATOM 2008 N N . SER A 1 244 ? 23.66852 2.66105 -46.74951 1.000 153.93332 244 SER A N 1
ATOM 2009 C CA . SER A 1 244 ? 22.47990 3.49919 -46.79179 1.000 145.31165 244 SER A CA 1
ATOM 2010 C C . SER A 1 244 ? 22.88683 4.96412 -46.78913 1.000 142.65638 244 SER A C 1
ATOM 2011 O O . SER A 1 244 ? 23.77284 5.37164 -46.03191 1.000 137.05044 244 SER A O 1
ATOM 2014 N N . ALA A 1 245 ? 22.23306 5.75193 -47.64300 1.000 147.42120 245 ALA A N 1
ATOM 2015 C CA . ALA A 1 245 ? 22.48282 7.18351 -47.74418 1.000 150.64172 245 ALA A CA 1
ATOM 2016 C C . ALA A 1 245 ? 21.28724 8.00982 -47.28384 1.000 157.16830 245 ALA A C 1
ATOM 2017 O O . ALA A 1 245 ? 21.17684 9.18725 -47.64012 1.000 151.41926 245 ALA A O 1
ATOM 2019 N N . SER A 1 246 ? 20.39161 7.41784 -46.49602 1.000 162.67404 246 SER A N 1
ATOM 2020 C CA . SER A 1 246 ? 19.18008 8.08617 -46.04498 1.000 166.89431 246 SER A CA 1
ATOM 2021 C C . SER A 1 246 ? 19.07354 8.00695 -44.52922 1.000 165.40167 246 SER A C 1
ATOM 2022 O O . SER A 1 246 ? 19.47092 7.00977 -43.91926 1.000 158.16177 246 SER A O 1
ATOM 2025 N N . VAL A 1 247 ? 18.53322 9.06400 -43.93050 1.000 165.25117 247 VAL A N 1
ATOM 2026 C CA . VAL A 1 247 ? 18.30777 9.13010 -42.48868 1.000 157.53658 247 VAL A CA 1
ATOM 2027 C C . VAL A 1 247 ? 17.11463 8.25508 -42.12429 1.000 163.99901 247 VAL A C 1
ATOM 2028 O O . VAL A 1 247 ? 16.00417 8.48174 -42.62521 1.000 162.58471 247 VAL A O 1
ATOM 2032 N N . PRO A 1 248 ? 17.29220 7.24884 -41.26215 1.000 168.10153 248 PRO A N 1
ATOM 2033 C CA . PRO A 1 248 ? 16.15760 6.38802 -40.89589 1.000 163.66272 248 PRO A CA 1
ATOM 2034 C C . PRO A 1 248 ? 15.19125 7.02204 -39.91154 1.000 156.80551 248 PRO A C 1
ATOM 2035 O O . PRO A 1 248 ? 14.05222 6.54782 -39.80301 1.000 161.41810 248 PRO A O 1
ATOM 2039 N N . GLY A 1 249 ? 15.59801 8.06705 -39.19556 1.000 150.73546 249 GLY A N 1
ATOM 2040 C CA . GLY A 1 249 ? 14.71831 8.70769 -38.23742 1.000 148.32109 249 GLY A CA 1
ATOM 2041 C C . GLY A 1 249 ? 14.47790 7.86881 -36.99970 1.000 143.79316 249 GLY A C 1
ATOM 2042 O O . GLY A 1 249 ? 15.42854 7.48076 -36.31481 1.000 174.32927 249 GLY A O 1
ATOM 2043 N N . SER A 1 250 ? 13.20733 7.56980 -36.71202 1.000 141.00815 250 SER A N 1
ATOM 2044 C CA . SER A 1 250 ? 12.86289 6.80907 -35.51485 1.000 133.75419 250 SER A CA 1
ATOM 2045 C C . SER A 1 250 ? 13.47311 5.41339 -35.51150 1.000 134.61272 250 SER A C 1
ATOM 2046 O O . SER A 1 250 ? 13.57384 4.79711 -34.44475 1.000 128.55468 250 SER A O 1
ATOM 2049 N N . ALA A 1 251 ? 13.87661 4.89825 -36.67511 1.000 139.92181 251 ALA A N 1
ATOM 2050 C CA . ALA A 1 251 ? 14.53400 3.59660 -36.71265 1.000 130.67638 251 ALA A CA 1
ATOM 2051 C C . ALA A 1 251 ? 15.91066 3.65634 -36.06275 1.000 121.37396 251 ALA A C 1
ATOM 2052 O O . ALA A 1 251 ? 16.34289 2.69145 -35.42153 1.000 117.26770 251 ALA A O 1
ATOM 2054 N N . ASP A 1 252 ? 16.61263 4.78082 -36.21386 1.000 124.07206 252 ASP A N 1
ATOM 2055 C CA . ASP A 1 252 ? 17.92373 4.96505 -35.60966 1.000 113.84917 252 ASP A CA 1
ATOM 2056 C C . ASP A 1 252 ? 17.94342 6.01406 -34.50729 1.000 100.15271 252 ASP A C 1
ATOM 2057 O O . ASP A 1 252 ? 18.94801 6.11587 -33.79457 1.000 96.62459 252 ASP A O 1
ATOM 2062 N N . LEU A 1 253 ? 16.87425 6.79700 -34.34898 1.000 104.24101 253 LEU A N 1
ATOM 2063 C CA . LEU A 1 253 ? 16.82267 7.75629 -33.25049 1.000 99.21877 253 LEU A CA 1
ATOM 2064 C C . LEU A 1 253 ? 16.65505 7.04483 -31.91435 1.000 93.36362 253 LEU A C 1
ATOM 2065 O O . LEU A 1 253 ? 17.35908 7.35036 -30.94513 1.000 91.82614 253 LEU A O 1
ATOM 2070 N N . ALA A 1 254 ? 15.72651 6.08564 -31.84730 1.000 91.84179 254 ALA A N 1
ATOM 2071 C CA . ALA A 1 254 ? 15.49874 5.35563 -30.60426 1.000 83.41448 254 ALA A CA 1
ATOM 2072 C C . ALA A 1 254 ? 16.73534 4.58032 -30.17229 1.000 83.38319 254 ALA A C 1
ATOM 2073 O O . ALA A 1 254 ? 16.96798 4.40353 -28.97083 1.000 82.31933 254 ALA A O 1
ATOM 2075 N N . LEU A 1 255 ? 17.53616 4.10837 -31.13031 1.000 87.79479 255 LEU A N 1
ATOM 2076 C CA . LEU A 1 255 ? 18.78767 3.44620 -30.77978 1.000 81.64888 255 LEU A CA 1
ATOM 2077 C C . LEU A 1 255 ? 19.76548 4.42606 -30.14454 1.000 78.29789 255 LEU A C 1
ATOM 2078 O O . LEU A 1 255 ? 20.41773 4.10150 -29.14556 1.000 80.25856 255 LEU A O 1
ATOM 2083 N N . LEU A 1 256 ? 19.87609 5.63239 -30.70604 1.000 73.90010 256 LEU A N 1
ATOM 2084 C CA . LEU A 1 256 ? 20.73090 6.64907 -30.10456 1.000 70.26251 256 LEU A CA 1
ATOM 2085 C C . LEU A 1 256 ? 20.17206 7.13226 -28.77251 1.000 69.89163 256 LEU A C 1
ATOM 2086 O O . LEU A 1 256 ? 20.94047 7.51238 -27.88169 1.000 66.55903 256 LEU A O 1
ATOM 2091 N N . ASP A 1 257 ? 18.84498 7.12552 -28.61664 1.000 74.04323 257 ASP A N 1
ATOM 2092 C CA . ASP A 1 257 ? 18.25144 7.49531 -27.33619 1.000 72.37937 257 ASP A CA 1
ATOM 2093 C C . ASP A 1 257 ? 18.59321 6.48553 -26.24932 1.000 72.06738 257 ASP A C 1
ATOM 2094 O O . ASP A 1 257 ? 18.74080 6.86122 -25.08088 1.000 76.78879 257 ASP A O 1
ATOM 2099 N N . ARG A 1 258 ? 18.72248 5.20704 -26.60921 1.000 68.58479 258 ARG A N 1
ATOM 2100 C CA . ARG A 1 258 ? 19.08532 4.19573 -25.62344 1.000 64.79133 258 ARG A CA 1
ATOM 2101 C C . ARG A 1 258 ? 20.57093 4.24764 -25.28935 1.000 62.75206 258 ARG A C 1
ATOM 2102 O O . ARG A 1 258 ? 20.95310 4.06668 -24.12782 1.000 61.67954 258 ARG A O 1
ATOM 2110 N N . LEU A 1 259 ? 21.42015 4.49387 -26.29089 1.000 61.35162 259 LEU A N 1
ATOM 2111 C CA . LEU A 1 259 ? 22.85816 4.53741 -26.04479 1.000 57.30736 259 LEU A CA 1
ATOM 2112 C C . LEU A 1 259 ? 23.22057 5.65794 -25.07897 1.000 59.36720 259 LEU A C 1
ATOM 2113 O O . LEU A 1 259 ? 24.03126 5.46088 -24.16654 1.000 67.99862 259 LEU A O 1
ATOM 2118 N N . GLU A 1 260 ? 22.62928 6.84158 -25.25843 1.000 58.69161 260 GLU A N 1
ATOM 2119 C CA . GLU A 1 260 ? 22.86616 7.92020 -24.30568 1.000 61.67244 260 GLU A CA 1
ATOM 2120 C C . GLU A 1 260 ? 22.30333 7.58079 -22.93281 1.000 64.81646 260 GLU A C 1
ATOM 2121 O O . GLU A 1 260 ? 22.88414 7.96920 -21.91256 1.000 65.73889 260 GLU A O 1
ATOM 2127 N N . GLN A 1 261 ? 21.17888 6.86132 -22.88800 1.000 64.49535 261 GLN A N 1
ATOM 2128 C CA . GLN A 1 261 ? 20.63084 6.42187 -21.60943 1.000 65.11417 261 GLN A CA 1
ATOM 2129 C C . GLN A 1 261 ? 21.57478 5.44860 -20.91608 1.000 63.20959 261 GLN A C 1
ATOM 2130 O O . GLN A 1 261 ? 21.69780 5.45886 -19.68552 1.000 66.79339 261 GLN A O 1
ATOM 2136 N N . LEU A 1 262 ? 22.25159 4.60240 -21.68960 1.000 59.85844 262 LEU A N 1
ATOM 2137 C CA . LEU A 1 262 ? 23.25266 3.68641 -21.16028 1.000 57.80581 262 LEU A CA 1
AT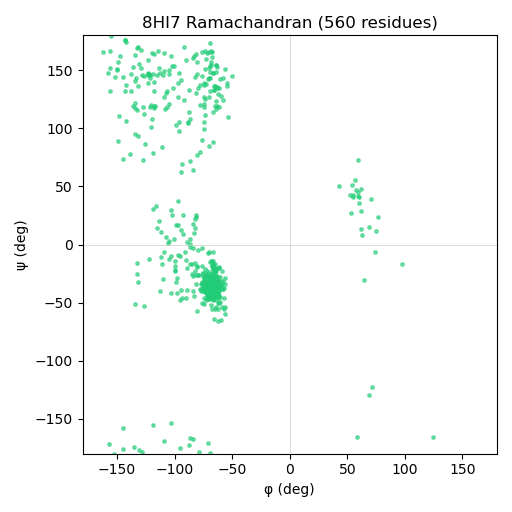OM 2138 C C . LEU A 1 262 ? 24.61022 4.34753 -20.96273 1.000 54.64149 262 LEU A C 1
ATOM 2139 O O . LEU A 1 262 ? 25.60298 3.63554 -20.77291 1.000 52.80054 262 LEU A O 1
ATOM 2144 N N . ASN A 1 263 ? 24.66972 5.68017 -21.00762 1.000 51.34429 263 ASN A N 1
ATOM 2145 C CA . ASN A 1 263 ? 25.91801 6.42451 -20.84235 1.000 50.43359 263 ASN A CA 1
ATOM 2146 C C . ASN A 1 263 ? 26.97333 5.95065 -21.83671 1.000 47.86708 263 ASN A C 1
ATOM 2147 O O . ASN A 1 263 ? 28.14370 5.77345 -21.49587 1.000 50.09723 263 ASN A O 1
ATOM 2152 N N . ALA A 1 264 ? 26.54914 5.73129 -23.08091 1.000 53.14993 264 ALA A N 1
ATOM 2153 C CA . ALA A 1 264 ? 27.43017 5.22641 -24.12528 1.000 56.89857 264 ALA A CA 1
ATOM 2154 C C . ALA A 1 264 ? 27.76359 6.25064 -25.19649 1.000 58.95141 264 ALA A C 1
ATOM 2155 O O . ALA A 1 264 ? 28.84173 6.17236 -25.78891 1.000 55.63843 264 ALA A O 1
ATOM 2157 N N . ILE A 1 265 ? 26.86944 7.20230 -25.46469 1.000 67.26022 265 ILE A N 1
ATOM 2158 C CA . ILE A 1 265 ? 27.10121 8.24899 -26.44939 1.000 69.90550 265 ILE A CA 1
ATOM 2159 C C . ILE A 1 265 ? 26.74220 9.59325 -25.82938 1.000 67.70217 265 ILE A C 1
ATOM 2160 O O . ILE A 1 265 ? 26.16323 9.67295 -24.74530 1.000 62.81871 265 ILE A O 1
ATOM 2165 N N . ARG A 1 266 ? 27.09618 10.65884 -26.54468 1.000 68.71988 266 ARG A N 1
ATOM 2166 C CA . ARG A 1 266 ? 26.78575 12.02698 -26.14240 1.000 72.25572 266 ARG A CA 1
ATOM 2167 C C . ARG A 1 266 ? 26.08190 12.70967 -27.30672 1.000 80.53167 266 ARG A C 1
ATOM 2168 O O . ARG A 1 266 ? 26.69307 12.94075 -28.35522 1.000 81.70808 266 ARG A O 1
ATOM 2176 N N . LYS A 1 267 ? 24.80188 13.02538 -27.12590 1.000 81.83892 267 LYS A N 1
ATOM 2177 C CA . LYS A 1 267 ? 24.03031 13.64033 -28.19246 1.000 84.54728 267 LYS A CA 1
ATOM 2178 C C . LYS A 1 267 ? 24.49104 15.07879 -28.43061 1.000 96.57470 267 LYS A C 1
ATOM 2179 O O . LYS A 1 267 ? 24.99271 15.73935 -27.51681 1.000 96.44960 267 LYS A O 1
ATOM 2185 N N . PRO A 1 268 ? 24.33668 15.58622 -29.65574 1.000 101.96165 268 PRO A N 1
ATOM 2186 C CA . PRO A 1 268 ? 24.77861 16.95698 -29.96150 1.000 104.06771 268 PRO A CA 1
ATOM 2187 C C . PRO A 1 268 ? 23.82870 17.99473 -29.37637 1.000 100.87052 268 PRO A C 1
ATOM 2188 O O . PRO A 1 268 ? 22.64700 18.03526 -29.72297 1.000 92.92784 268 PRO A O 1
ATOM 2192 N N . LEU A 1 269 ? 24.34784 18.83079 -28.48031 1.000 100.26471 269 LEU A N 1
ATOM 2193 C CA . LEU A 1 269 ? 23.62292 20.00444 -27.97959 1.000 99.66582 269 LEU A CA 1
ATOM 2194 C C . LEU A 1 269 ? 24.65034 20.94850 -27.36483 1.000 95.50726 269 LEU A C 1
ATOM 2195 O O . LEU A 1 269 ? 25.76609 21.06136 -27.86863 1.000 98.31583 269 LEU A O 1
ATOM 2200 N N . MET B 2 1 ? 42.23549 20.61346 13.67115 1.000 101.66868 1 MET B N 1
ATOM 2201 C CA . MET B 2 1 ? 42.97441 20.24190 12.46651 1.000 104.88245 1 MET B CA 1
ATOM 2202 C C . MET B 2 1 ? 44.38653 20.85064 12.37616 1.000 109.32998 1 MET B C 1
ATOM 2203 O O . MET B 2 1 ? 45.31184 20.15788 11.95225 1.000 107.26099 1 MET B O 1
ATOM 2208 N N . PRO B 2 2 ? 44.56632 22.13018 12.74633 1.000 124.62565 2 PRO B N 1
ATOM 2209 C CA . PRO B 2 2 ? 45.94150 22.66270 12.78679 1.000 120.92260 2 PRO B CA 1
ATOM 2210 C C . PRO B 2 2 ? 46.85897 21.87805 13.70833 1.000 114.17708 2 PRO B C 1
ATOM 2211 O O . PRO B 2 2 ? 48.03785 21.68350 13.38618 1.000 102.31159 2 PRO B O 1
ATOM 2215 N N . ASP B 2 3 ? 46.34902 21.41990 14.84955 1.000 113.11326 3 ASP B N 1
ATOM 2216 C CA . ASP B 2 3 ? 47.09133 20.55216 15.75577 1.000 99.56380 3 ASP B CA 1
ATOM 2217 C C . ASP B 2 3 ? 46.19085 19.39180 16.14689 1.000 90.19659 3 ASP B C 1
ATOM 2218 O O . ASP B 2 3 ? 45.15645 19.59654 16.79034 1.000 96.80020 3 ASP B O 1
ATOM 2223 N N . PHE B 2 4 ? 46.58034 18.18113 15.75805 1.000 81.71643 4 PHE B N 1
ATOM 2224 C CA . PHE B 2 4 ? 45.76771 17.00172 16.02001 1.000 76.99626 4 PHE B CA 1
ATOM 2225 C C . PHE B 2 4 ? 45.99381 16.51507 17.44573 1.000 67.96393 4 PHE B C 1
ATOM 2226 O O . PHE B 2 4 ? 47.13712 16.35790 17.88537 1.000 69.49625 4 PHE B O 1
ATOM 2234 N N . VAL B 2 5 ? 44.89983 16.27723 18.16584 1.000 64.10643 5 VAL B N 1
ATOM 2235 C CA . VAL B 2 5 ? 44.95288 15.85188 19.55623 1.000 61.44334 5 VAL B CA 1
ATOM 2236 C C . VAL B 2 5 ? 44.31629 14.47370 19.67625 1.000 58.92322 5 VAL B C 1
ATOM 2237 O O . VAL B 2 5 ? 43.59859 14.01065 18.78609 1.000 60.72853 5 VAL B O 1
ATOM 2241 N N . LYS B 2 6 ? 44.59009 13.81862 20.79733 1.000 55.88101 6 LYS B N 1
ATOM 2242 C CA . LYS B 2 6 ? 44.01405 12.50385 21.04711 1.000 56.18600 6 LYS B CA 1
ATOM 2243 C C . LYS B 2 6 ? 42.51746 12.63771 21.3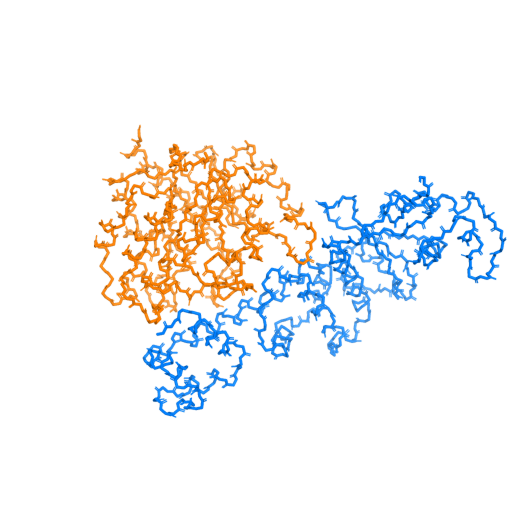0484 1.000 60.70149 6 LYS B C 1
ATOM 2244 O O . LYS B 2 6 ? 42.10973 13.43038 22.16198 1.000 69.36631 6 LYS B O 1
ATOM 2250 N N . PRO B 2 7 ? 41.67444 11.89811 20.58986 1.000 62.18287 7 PRO B N 1
ATOM 2251 C CA . PRO B 2 7 ? 40.22733 12.00202 20.80653 1.000 63.45079 7 PRO B CA 1
ATOM 2252 C C . PRO B 2 7 ? 39.82854 11.44780 22.16595 1.000 63.08454 7 PRO B C 1
ATOM 2253 O O . PRO B 2 7 ? 40.59516 10.76796 22.85101 1.000 67.08303 7 PRO B O 1
ATOM 2257 N N . ALA B 2 8 ? 38.59435 11.75752 22.55338 1.000 62.81358 8 ALA B N 1
ATOM 2258 C CA . ALA B 2 8 ? 38.05424 11.23394 23.79481 1.000 66.12961 8 ALA B CA 1
ATOM 2259 C C . ALA B 2 8 ? 37.87882 9.71922 23.69258 1.000 63.08450 8 ALA B C 1
ATOM 2260 O O . ALA B 2 8 ? 37.60580 9.19124 22.61112 1.000 64.26397 8 ALA B O 1
ATOM 2262 N N . PRO B 2 9 ? 38.04712 8.99815 24.80090 1.000 64.15869 9 PRO B N 1
ATOM 2263 C CA . PRO B 2 9 ? 37.90059 7.53645 24.76112 1.000 65.70770 9 PRO B CA 1
ATOM 2264 C C . PRO B 2 9 ? 36.51043 7.13057 24.29286 1.000 63.29172 9 PRO B C 1
ATOM 2265 O O . PRO B 2 9 ? 35.49733 7.59242 24.82245 1.000 67.41908 9 PRO B O 1
ATOM 2269 N N . ILE B 2 10 ? 36.47067 6.25934 23.28690 1.000 62.27203 10 ILE B N 1
ATOM 2270 C CA . ILE B 2 10 ? 35.21360 5.85216 22.67461 1.000 64.69822 10 ILE B CA 1
ATOM 2271 C C . ILE B 2 10 ? 34.84398 4.40217 22.97024 1.000 66.36407 10 ILE B C 1
ATOM 2272 O O . ILE B 2 10 ? 33.67609 4.03053 22.77496 1.000 77.93745 10 ILE B O 1
ATOM 2277 N N . GLY B 2 11 ? 35.77838 3.57679 23.42332 1.000 58.57551 11 GLY B N 1
ATOM 2278 C CA . GLY B 2 11 ? 35.45902 2.24561 23.89773 1.000 69.77678 11 GLY B CA 1
ATOM 2279 C C . GLY B 2 11 ? 36.24313 1.16896 23.17668 1.000 70.51619 11 GLY B C 1
ATOM 2280 O O . GLY B 2 11 ? 37.22707 1.42801 22.47788 1.000 71.34004 11 GLY B O 1
ATOM 2281 N N . VAL B 2 12 ? 35.78115 -0.06560 23.35450 1.000 69.08223 12 VAL B N 1
ATOM 2282 C CA . VAL B 2 12 ? 36.43964 -1.26122 22.84398 1.000 65.62009 12 VAL B CA 1
ATOM 2283 C C . VAL B 2 12 ? 35.60004 -1.84965 21.71752 1.000 69.25493 12 VAL B C 1
ATOM 2284 O O . VAL B 2 12 ? 34.36559 -1.77748 21.73335 1.000 78.69760 12 VAL B O 1
ATOM 2288 N N . GLY B 2 13 ? 36.27761 -2.42719 20.72502 1.000 66.04669 13 GLY B N 1
ATOM 2289 C CA . GLY B 2 13 ? 35.59518 -3.04204 19.60716 1.000 69.68287 13 GLY B CA 1
ATOM 2290 C C . GLY B 2 13 ? 36.41298 -4.15126 18.98031 1.000 65.86317 13 GLY B C 1
ATOM 2291 O O . GLY B 2 13 ? 37.52197 -4.46280 19.41798 1.000 65.19522 13 GLY B O 1
ATOM 2292 N N . ILE B 2 14 ? 35.83897 -4.75582 17.94356 1.000 65.59800 14 ILE B N 1
ATOM 2293 C CA . ILE B 2 14 ? 36.49761 -5.79819 17.16932 1.000 74.08918 14 ILE B CA 1
ATOM 2294 C C . ILE B 2 14 ? 36.84337 -5.22080 15.80083 1.000 76.71215 14 ILE B C 1
ATOM 2295 O O . ILE B 2 14 ? 36.34069 -4.16833 15.39783 1.000 70.63549 14 ILE B O 1
ATOM 2300 N N . GLN B 2 15 ? 37.71714 -5.92037 15.07649 1.000 79.93660 15 GLN B N 1
ATOM 2301 C CA . GLN B 2 15 ? 38.31707 -5.34923 13.87709 1.000 86.77209 15 GLN B CA 1
ATOM 2302 C C . GLN B 2 15 ? 37.53892 -5.62658 12.59623 1.000 95.68508 15 GLN B C 1
ATOM 2303 O O . GLN B 2 15 ? 37.91363 -5.09220 11.54702 1.000 104.10940 15 GLN B O 1
ATOM 2309 N N . TYR B 2 16 ? 36.48791 -6.44911 12.64521 1.000 93.78972 16 TYR B N 1
ATOM 2310 C CA . TYR B 2 16 ? 35.62045 -6.69760 11.48579 1.000 105.62284 16 TYR B CA 1
ATOM 2311 C C . TYR B 2 16 ? 36.41430 -7.13268 10.25182 1.000 105.73165 16 TYR B C 1
ATOM 2312 O O . TYR B 2 16 ? 35.99837 -6.90650 9.11319 1.000 104.72927 16 TYR B O 1
ATOM 2321 N N . ASN B 2 17 ? 37.57271 -7.75663 10.45942 1.000 115.49124 17 ASN B N 1
ATOM 2322 C CA . ASN B 2 17 ? 38.29394 -8.32294 9.32349 1.000 125.72389 17 ASN B CA 1
ATOM 2323 C C . ASN B 2 17 ? 37.48607 -9.41025 8.62524 1.000 134.73570 17 ASN B C 1
ATOM 2324 O O . ASN B 2 17 ? 37.48337 -9.43368 7.38180 1.000 134.59201 17 ASN B O 1
ATOM 2329 N N . PRO B 2 18 ? 36.78969 -10.32060 9.32790 1.000 132.40415 18 PRO B N 1
ATOM 2330 C CA . PRO B 2 18 ? 35.79734 -11.15490 8.64044 1.000 133.84368 18 PRO B CA 1
ATOM 2331 C C . PRO B 2 18 ? 34.54454 -10.36043 8.31020 1.000 132.70257 18 PRO B C 1
ATOM 2332 O O . PRO B 2 18 ? 33.69158 -10.14657 9.17806 1.000 123.75424 18 PRO B O 1
ATOM 2336 N N . GLU B 2 19 ? 34.42897 -9.90728 7.05955 1.000 135.52355 19 GLU B N 1
ATOM 2337 C CA . GLU B 2 19 ? 33.25149 -9.15347 6.64555 1.000 129.27956 19 GLU B CA 1
ATOM 2338 C C . GLU B 2 19 ? 31.98151 -9.99267 6.69418 1.000 137.66754 19 GLU B C 1
ATOM 2339 O O . GLU B 2 19 ? 30.88328 -9.42912 6.75110 1.000 140.46741 19 GLU B O 1
ATOM 2345 N N . ILE B 2 20 ? 32.10662 -11.31784 6.67784 1.000 141.59413 20 ILE B N 1
ATOM 2346 C CA . ILE B 2 20 ? 30.96481 -12.21741 6.69653 1.000 147.76815 20 ILE B CA 1
ATOM 2347 C C . ILE B 2 20 ? 30.88817 -13.00158 8.00051 1.000 144.69865 20 ILE B C 1
ATOM 2348 O O . ILE B 2 20 ? 29.80133 -13.19151 8.55191 1.000 141.77615 20 ILE B O 1
ATOM 2353 N N . LEU B 2 21 ? 32.03241 -13.45480 8.51252 1.000 139.88901 21 LEU B N 1
ATOM 2354 C CA . LEU B 2 21 ? 32.08950 -14.31863 9.68465 1.000 130.71721 21 LEU B CA 1
ATOM 2355 C C . LEU B 2 21 ? 32.00450 -13.55840 11.00044 1.000 126.22773 21 LEU B C 1
ATOM 2356 O O . LEU B 2 21 ? 32.44666 -14.08781 12.02519 1.000 129.91607 21 LEU B O 1
ATOM 2361 N N . ASP B 2 22 ? 31.46014 -12.34337 11.00733 1.000 125.41980 22 ASP B N 1
ATOM 2362 C CA . ASP B 2 22 ? 31.38314 -11.56123 12.23835 1.000 125.89725 22 ASP B CA 1
ATOM 2363 C C . ASP B 2 22 ? 30.02602 -10.92809 12.50481 1.000 127.38289 22 ASP B C 1
ATOM 2364 O O . ASP B 2 22 ? 29.71214 -10.69104 13.67516 1.000 127.60018 22 ASP B O 1
ATOM 2369 N N . TRP B 2 23 ? 29.20486 -10.65734 11.48691 1.000 127.47170 23 TRP B N 1
ATOM 2370 C CA . TRP B 2 23 ? 27.90313 -10.03907 11.73173 1.000 127.85165 23 TRP B CA 1
ATOM 2371 C C . TRP B 2 23 ? 26.98650 -10.95253 12.53431 1.000 131.99140 23 TRP B C 1
ATOM 2372 O O . TRP B 2 23 ? 26.28103 -10.49470 13.44199 1.000 135.22430 23 TRP B O 1
ATOM 2383 N N . PHE B 2 24 ? 26.96261 -12.24033 12.20114 1.000 134.39086 24 PHE B N 1
ATOM 2384 C CA . PHE B 2 24 ? 26.14703 -13.18927 12.94896 1.000 136.66762 24 PHE B CA 1
ATOM 2385 C C . PHE B 2 24 ? 26.74939 -13.43699 14.33171 1.000 137.02239 24 PHE B C 1
ATOM 2386 O O . PHE B 2 24 ? 26.00394 -13.46057 15.31957 1.000 137.43203 24 PHE B O 1
ATOM 2394 N N . PRO B 2 25 ? 28.07074 -13.62831 14.46659 1.000 135.28592 25 PRO B N 1
ATOM 2395 C CA . PRO B 2 25 ? 28.64814 -13.67953 15.82001 1.000 133.23204 25 PRO B CA 1
ATOM 2396 C C . PRO B 2 25 ? 28.57049 -12.36016 16.57194 1.000 133.91776 25 PRO B C 1
ATOM 2397 O O . PRO B 2 25 ? 28.74484 -12.36403 17.79640 1.000 129.88494 25 PRO B O 1
ATOM 2401 N N . PHE B 2 26 ? 28.32673 -11.23972 15.89128 1.000 136.14339 26 PHE B N 1
ATOM 2402 C CA . PHE B 2 26 ? 28.16467 -9.96610 16.58315 1.000 135.86054 26 PHE B CA 1
ATOM 2403 C C . PHE B 2 26 ? 26.96960 -10.03693 17.52449 1.000 136.15752 26 PHE B C 1
ATOM 2404 O O . PHE B 2 26 ? 25.89887 -10.52508 17.15235 1.000 135.99899 26 PHE B O 1
ATOM 2412 N N . GLU B 2 27 ? 27.15433 -9.54831 18.74837 1.000 129.96167 27 GLU B N 1
ATOM 2413 C CA . GLU B 2 27 ? 26.16628 -9.71523 19.80285 1.000 123.80305 27 GLU B CA 1
ATOM 2414 C C . GLU B 2 27 ? 25.92418 -8.39792 20.52429 1.000 124.34781 27 GLU B C 1
ATOM 2415 O O . GLU B 2 27 ? 26.84906 -7.60189 20.71649 1.000 124.59281 27 GLU B O 1
ATOM 2421 N N . ASP B 2 28 ? 24.66309 -8.17269 20.89896 1.000 126.62034 28 ASP B N 1
ATOM 2422 C CA . ASP B 2 28 ? 24.26361 -7.09372 21.79713 1.000 124.10963 28 ASP B CA 1
ATOM 2423 C C . ASP B 2 28 ? 24.64902 -5.71457 21.27139 1.000 129.19621 28 ASP B C 1
ATOM 2424 O O . ASP B 2 28 ? 24.97671 -5.55593 20.09046 1.000 131.99168 28 ASP B O 1
ATOM 2429 N N . ILE B 2 29 ? 24.59837 -4.71265 22.14794 1.000 129.09184 29 ILE B N 1
ATOM 2430 C CA . ILE B 2 29 ? 24.96240 -3.33821 21.83192 1.000 133.37806 29 ILE B CA 1
ATOM 2431 C C . ILE B 2 29 ? 26.23117 -2.92011 22.57080 1.000 131.31784 29 ILE B C 1
ATOM 2432 O O . ILE B 2 29 ? 26.59585 -1.73834 22.56665 1.000 133.42927 29 ILE B O 1
ATOM 2437 N N . GLN B 2 30 ? 26.92802 -3.87619 23.19250 1.000 124.52255 30 GLN B N 1
ATOM 2438 C CA . GLN B 2 30 ? 28.09221 -3.55309 24.01196 1.000 112.05864 30 GLN B CA 1
ATOM 2439 C C . GLN B 2 30 ? 29.21256 -2.92349 23.19374 1.000 113.53896 30 GLN B C 1
ATOM 2440 O O . GLN B 2 30 ? 29.95142 -2.07499 23.70623 1.000 108.71643 30 GLN B O 1
ATOM 2446 N N . VAL B 2 31 ? 29.35697 -3.31929 21.93210 1.000 114.49300 31 VAL B N 1
ATOM 2447 C CA . VAL B 2 31 ? 30.42879 -2.84025 21.06614 1.000 99.10782 31 VAL B CA 1
ATOM 2448 C C . VAL B 2 31 ? 29.82812 -1.88039 20.04847 1.000 101.60178 31 VAL B C 1
ATOM 2449 O O . VAL B 2 31 ? 28.97609 -2.27217 19.24108 1.000 110.12319 31 VAL B O 1
ATOM 2453 N N . ASP B 2 32 ? 30.27331 -0.62348 20.08573 1.000 96.66420 32 ASP B N 1
ATOM 2454 C CA . ASP B 2 32 ? 29.81266 0.39908 19.15349 1.000 93.91049 32 ASP B CA 1
ATOM 2455 C C . ASP B 2 32 ? 30.92663 0.90741 18.24794 1.000 82.72279 32 ASP B C 1
ATOM 2456 O O . ASP B 2 32 ? 30.75567 1.94393 17.59396 1.000 79.00557 32 ASP B O 1
ATOM 2461 N N . ILE B 2 33 ? 32.05863 0.21037 18.19216 1.000 79.06590 33 ILE B N 1
ATOM 2462 C CA . ILE B 2 33 ? 33.18927 0.60343 17.35938 1.000 71.52519 33 ILE B CA 1
ATOM 2463 C C . ILE B 2 33 ? 33.75021 -0.64194 16.68989 1.000 68.18004 33 ILE B C 1
ATOM 2464 O O . ILE B 2 33 ? 33.95976 -1.66525 17.34821 1.000 71.27701 33 ILE B O 1
ATOM 2469 N N . LEU B 2 34 ? 33.98146 -0.56336 15.38235 1.000 69.11192 34 LEU B N 1
ATOM 2470 C CA . LEU B 2 34 ? 34.61012 -1.64733 14.64323 1.000 78.15223 34 LEU B CA 1
ATOM 2471 C C . LEU B 2 34 ? 35.67877 -1.08448 13.71890 1.000 70.95538 34 LEU B C 1
ATOM 2472 O O . LEU B 2 34 ? 35.50487 -0.01432 13.13074 1.000 59.34569 34 LEU B O 1
ATOM 2477 N N . GLU B 2 35 ? 36.79343 -1.79969 13.61394 1.000 70.20432 35 GLU B N 1
ATOM 2478 C CA . GLU B 2 35 ? 37.86698 -1.38583 12.72788 1.000 64.38554 35 GLU B CA 1
ATOM 2479 C C . GLU B 2 35 ? 37.55209 -1.80326 11.29464 1.000 66.46868 35 GLU B C 1
ATOM 2480 O O . GLU B 2 35 ? 36.76460 -2.71910 11.04497 1.000 73.79313 35 GLU B O 1
ATOM 2486 N N . ILE B 2 36 ? 38.16415 -1.10220 10.34401 1.000 58.42956 36 ILE B N 1
ATOM 2487 C CA . ILE B 2 36 ? 37.98040 -1.37678 8.92358 1.000 49.93972 36 ILE B CA 1
ATOM 2488 C C . ILE B 2 36 ? 39.34720 -1.36578 8.25796 1.000 46.49183 36 ILE B C 1
ATOM 2489 O O . ILE B 2 36 ? 40.03234 -0.33598 8.25778 1.000 48.74094 36 ILE B O 1
ATOM 2494 N N . LEU B 2 37 ? 39.74371 -2.50419 7.69591 1.000 45.67422 37 LEU B N 1
ATOM 2495 C CA . LEU B 2 37 ? 40.95145 -2.56679 6.87998 1.000 48.92839 37 LEU B CA 1
ATOM 2496 C C . LEU B 2 37 ? 40.67474 -1.88605 5.54553 1.000 51.19616 37 LEU B C 1
ATOM 2497 O O . LEU B 2 37 ? 39.88947 -2.38860 4.73528 1.000 52.65408 37 LEU B O 1
ATOM 2502 N N . LEU B 2 38 ? 41.31139 -0.73522 5.31583 1.000 47.56158 38 LEU B N 1
ATOM 2503 C CA . LEU B 2 38 ? 41.03925 0.03531 4.10829 1.000 43.00891 38 LEU B CA 1
ATOM 2504 C C . LEU B 2 38 ? 41.47445 -0.68732 2.84059 1.000 48.57095 38 LEU B C 1
ATOM 2505 O O . LEU B 2 38 ? 40.98616 -0.35194 1.75654 1.000 50.37572 38 LEU B O 1
ATOM 2510 N N . ASP B 2 39 ? 42.37464 -1.66739 2.94765 1.000 48.28605 39 ASP B N 1
ATOM 2511 C CA . ASP B 2 39 ? 42.81418 -2.39133 1.75984 1.000 50.61357 39 ASP B CA 1
ATOM 2512 C C . ASP B 2 39 ? 41.69912 -3.26396 1.19906 1.000 53.90817 39 ASP B C 1
ATOM 2513 O O . ASP B 2 39 ? 41.57082 -3.40680 -0.02296 1.000 62.00182 39 ASP B O 1
ATOM 2518 N N . ASN B 2 40 ? 40.88037 -3.85265 2.07396 1.000 47.49862 40 ASN B N 1
ATOM 2519 C CA . ASN B 2 40 ? 39.82253 -4.74243 1.60585 1.000 49.06646 40 ASN B CA 1
ATOM 2520 C C . ASN B 2 40 ? 38.73395 -3.97349 0.86815 1.000 49.06047 40 ASN B C 1
ATOM 2521 O O . ASN B 2 40 ? 38.15656 -4.47967 -0.09985 1.000 57.78389 40 ASN B O 1
ATOM 2526 N N . ILE B 2 41 ? 38.43960 -2.74564 1.30778 1.000 45.65313 41 ILE B N 1
ATOM 2527 C CA . ILE B 2 41 ? 37.46800 -1.90300 0.61719 1.000 46.63008 41 ILE B CA 1
ATOM 2528 C C . ILE B 2 41 ? 38.10833 -1.04869 -0.46707 1.000 46.06346 41 ILE B C 1
ATOM 2529 O O . ILE B 2 41 ? 37.40844 -0.26099 -1.11898 1.000 45.54445 41 ILE B O 1
ATOM 2534 N N . MET B 2 42 ? 39.41201 -1.18480 -0.68760 1.000 42.43749 42 MET B N 1
ATOM 2535 C CA . MET B 2 42 ? 40.11658 -0.35318 -1.64956 1.000 42.15946 42 MET B CA 1
ATOM 2536 C C . MET B 2 42 ? 39.82937 -0.80032 -3.07750 1.000 40.81504 42 MET B C 1
ATOM 2537 O O . MET B 2 42 ? 39.67699 -1.99109 -3.36331 1.000 41.81898 42 MET B O 1
ATOM 2542 N N . ALA B 2 43 ? 39.76286 0.17715 -3.97909 1.000 43.23747 43 ALA B N 1
ATOM 2543 C CA . ALA B 2 43 ? 39.59456 -0.00408 -5.40943 1.000 42.03725 43 ALA B CA 1
ATOM 2544 C C . ALA B 2 43 ? 40.93454 0.14551 -6.12098 1.000 43.42791 43 ALA B C 1
ATOM 2545 O O . ALA B 2 43 ? 41.83527 0.82566 -5.61949 1.000 48.39510 43 ALA B O 1
ATOM 2547 N N . PRO B 2 44 ? 41.10330 -0.48764 -7.28263 1.000 40.98893 44 PRO B N 1
ATOM 2548 C CA . PRO B 2 44 ? 42.39539 -0.41699 -7.97655 1.000 41.23578 44 PRO B CA 1
ATOM 2549 C C . PRO B 2 44 ? 42.76793 1.01453 -8.33371 1.000 41.19930 44 PRO B C 1
ATOM 2550 O O . PRO B 2 44 ? 41.91623 1.82530 -8.70376 1.000 44.16240 44 PRO B O 1
ATOM 2554 N N . MET B 2 45 ? 44.06177 1.32148 -8.21300 1.000 40.60990 45 MET B N 1
ATOM 2555 C CA . MET B 2 45 ? 44.54496 2.65694 -8.53818 1.000 37.96237 45 MET B CA 1
ATOM 2556 C C . MET B 2 45 ? 44.62103 2.90606 -10.03682 1.000 38.30291 45 MET B C 1
ATOM 2557 O O . MET B 2 45 ? 44.57100 4.06673 -10.45865 1.000 38.61810 45 MET B O 1
ATOM 2562 N N . ASP B 2 46 ? 44.74372 1.85385 -10.84913 1.000 38.72442 46 ASP B N 1
ATOM 2563 C CA . ASP B 2 46 ? 44.61059 1.99583 -12.29281 1.000 38.93928 46 ASP B CA 1
ATOM 2564 C C . ASP B 2 46 ? 43.15345 2.02122 -12.73492 1.000 35.90972 46 ASP B C 1
ATOM 2565 O O . ASP B 2 46 ? 42.84173 1.65480 -13.87548 1.000 37.65758 46 ASP B O 1
ATOM 2570 N N . GLY B 2 47 ? 42.25965 2.42923 -11.83845 1.000 42.44328 47 GLY B N 1
ATOM 2571 C CA . GLY B 2 47 ? 40.86708 2.62585 -12.15106 1.000 38.33379 47 GLY B CA 1
ATOM 2572 C C . GLY B 2 47 ? 40.38089 3.95548 -11.60972 1.000 46.69470 47 GLY B C 1
ATOM 2573 O O . GLY B 2 47 ? 41.07049 4.62122 -10.83023 1.000 46.25900 47 GLY B O 1
ATOM 2574 N N . PRO B 2 48 ? 39.18122 4.37247 -12.01286 1.000 43.42305 48 PRO B N 1
ATOM 2575 C CA . PRO B 2 48 ? 38.66251 5.68476 -11.60750 1.000 41.85937 48 PRO B CA 1
ATOM 2576 C C . PRO B 2 48 ? 37.92541 5.71120 -10.27676 1.000 48.55772 48 PRO B C 1
ATOM 2577 O O . PRO B 2 48 ? 37.39780 6.76787 -9.91098 1.000 47.60582 48 PRO B O 1
ATOM 2581 N N . GLN B 2 49 ? 37.87976 4.60255 -9.54477 1.000 43.46945 49 GLN B N 1
ATOM 2582 C CA . GLN B 2 49 ? 37.04676 4.48318 -8.35888 1.000 46.76271 49 GLN B CA 1
ATOM 2583 C C . GLN B 2 49 ? 37.89821 4.45874 -7.09533 1.000 45.56826 49 GLN B C 1
ATOM 2584 O O . GLN B 2 49 ? 39.03742 3.98410 -7.09961 1.000 43.20501 49 GLN B O 1
ATOM 2590 N N . ILE B 2 50 ? 37.32831 4.98184 -6.01277 1.000 46.84794 50 ILE B N 1
ATOM 2591 C CA . ILE B 2 50 ? 38.02323 5.06267 -4.73022 1.000 43.06438 50 ILE B CA 1
ATOM 2592 C C . ILE B 2 50 ? 37.70941 3.85854 -3.85333 1.000 44.02076 50 ILE B C 1
ATOM 2593 O O . ILE B 2 50 ? 38.60717 3.25317 -3.26213 1.000 45.39906 50 ILE B O 1
ATOM 2598 N N . ILE B 2 51 ? 36.43445 3.49454 -3.75513 1.000 45.78281 51 ILE B N 1
ATOM 2599 C CA . ILE B 2 51 ? 35.98920 2.38874 -2.91907 1.000 43.01015 51 ILE B CA 1
ATOM 2600 C C . ILE B 2 51 ? 35.34382 1.33636 -3.80962 1.000 47.45539 51 ILE B C 1
ATOM 2601 O O . ILE B 2 51 ? 34.74083 1.65387 -4.84055 1.000 49.42034 51 ILE B O 1
ATOM 2606 N N . LYS B 2 52 ? 35.49688 0.07547 -3.42023 1.000 46.11278 52 LYS B N 1
ATOM 2607 C CA . LYS B 2 52 ? 34.78669 -1.00807 -4.08230 1.000 41.14408 52 LYS B CA 1
ATOM 2608 C C . LYS B 2 52 ? 33.28781 -0.74606 -4.00238 1.000 47.41854 52 LYS B C 1
ATOM 2609 O O . LYS B 2 52 ? 32.76115 -0.55186 -2.89578 1.000 49.44960 52 LYS B O 1
ATOM 2615 N N . PRO B 2 53 ? 32.57126 -0.71632 -5.12868 1.000 50.78661 53 PRO B N 1
ATOM 2616 C CA . PRO B 2 53 ? 31.12448 -0.44748 -5.07146 1.000 51.70939 53 PRO B CA 1
ATOM 2617 C C . PRO B 2 53 ? 30.35483 -1.44485 -4.22576 1.000 50.15007 53 PRO B C 1
ATOM 2618 O O . PRO B 2 53 ? 29.25874 -1.11794 -3.75449 1.000 50.53632 53 PRO B O 1
ATOM 2622 N N . SER B 2 54 ? 30.89245 -2.64817 -4.01399 1.000 52.90479 54 SER B N 1
ATOM 2623 C CA . SER B 2 54 ? 30.26108 -3.58477 -3.09244 1.000 49.36489 54 SER B CA 1
ATOM 2624 C C . SER B 2 54 ? 30.48816 -3.17778 -1.64328 1.000 52.95018 54 SER B C 1
ATOM 2625 O O . SER B 2 54 ? 29.65522 -3.47402 -0.77896 1.000 64.36826 54 SER B O 1
ATOM 2628 N N . ALA B 2 55 ? 31.60194 -2.50047 -1.35951 1.000 48.93901 55 ALA B N 1
ATOM 2629 C CA . ALA B 2 55 ? 31.90279 -2.07415 0.00034 1.000 54.63856 55 ALA B CA 1
ATOM 2630 C C . ALA B 2 55 ? 31.16639 -0.80233 0.39662 1.000 58.49017 55 ALA B C 1
ATOM 2631 O O . ALA B 2 55 ? 31.03134 -0.53066 1.59387 1.000 55.71723 55 ALA B O 1
ATOM 2633 N N . GLN B 2 56 ? 30.68910 -0.01976 -0.57446 1.000 61.64795 56 GLN B N 1
ATOM 2634 C CA . GLN B 2 56 ? 29.95523 1.19852 -0.24745 1.000 61.38431 56 GLN B CA 1
ATOM 2635 C C . GLN B 2 56 ? 28.63991 0.88734 0.45719 1.000 67.96010 56 GLN B C 1
ATOM 2636 O O . GLN B 2 56 ? 28.13246 1.71937 1.21840 1.000 76.76233 56 GLN B O 1
ATOM 2642 N N . ALA B 2 57 ? 28.08559 -0.30608 0.23400 1.000 68.05475 57 ALA B N 1
ATOM 2643 C CA . ALA B 2 57 ? 26.81413 -0.66256 0.85485 1.000 72.04929 57 ALA B CA 1
ATOM 2644 C C . ALA B 2 57 ? 26.96838 -0.86836 2.35744 1.000 76.43783 57 ALA B C 1
ATOM 2645 O O . ALA B 2 57 ? 26.16835 -0.35467 3.14813 1.000 79.98641 57 ALA B O 1
ATOM 2647 N N . MET B 2 58 ? 27.99264 -1.61952 2.77380 1.000 74.69653 58 MET B N 1
ATOM 2648 C CA . MET B 2 58 ? 28.15889 -1.89571 4.19749 1.000 73.73285 58 MET B CA 1
ATOM 2649 C C . MET B 2 58 ? 28.60199 -0.65769 4.96654 1.000 72.53126 58 MET B C 1
ATOM 2650 O O . MET B 2 58 ? 28.21282 -0.48515 6.12647 1.000 77.13597 58 MET B O 1
ATOM 2655 N N . ILE B 2 59 ? 29.40871 0.21004 4.34866 1.000 67.09128 59 ILE B N 1
ATOM 2656 C CA . ILE B 2 59 ? 29.77453 1.46753 4.99758 1.000 70.48185 59 ILE B CA 1
ATOM 2657 C C . ILE B 2 59 ? 28.52810 2.29510 5.28272 1.000 73.08198 59 ILE B C 1
ATOM 2658 O O . ILE B 2 59 ? 28.42786 2.96078 6.32111 1.000 72.42492 59 ILE B O 1
ATOM 2663 N N . GLU B 2 60 ? 27.55547 2.26098 4.36933 1.000 74.16286 60 GLU B N 1
ATOM 2664 C CA . GLU B 2 60 ? 26.26454 2.88171 4.64329 1.000 81.10524 60 GLU B CA 1
ATOM 2665 C C . GLU B 2 60 ? 25.53325 2.14884 5.76050 1.000 81.56013 60 GLU B C 1
ATOM 2666 O O . GLU B 2 60 ? 24.94373 2.77992 6.64568 1.000 83.78049 60 GLU B O 1
ATOM 2672 N N . ARG B 2 61 ? 25.56852 0.81435 5.73822 1.000 74.31316 61 ARG B N 1
ATOM 2673 C CA . ARG B 2 61 ? 24.84685 0.03160 6.73453 1.000 78.01948 61 ARG B CA 1
ATOM 2674 C C . ARG B 2 61 ? 25.52478 0.08132 8.09705 1.000 86.21576 61 ARG B C 1
ATOM 2675 O O . ARG B 2 61 ? 24.84582 0.00668 9.12741 1.000 93.42291 61 ARG B O 1
ATOM 2683 N N . LEU B 2 62 ? 26.85033 0.20630 8.12745 1.000 82.87616 62 LEU B N 1
ATOM 2684 C CA . LEU B 2 62 ? 27.59893 0.12169 9.37506 1.000 83.00917 62 LEU B CA 1
ATOM 2685 C C . LEU B 2 62 ? 27.94603 1.47930 9.96483 1.000 80.10725 62 LEU B C 1
ATOM 2686 O O . LEU B 2 62 ? 28.07133 1.59395 11.18848 1.000 84.97736 62 LEU B O 1
ATOM 2691 N N . GLY B 2 63 ? 28.10875 2.50671 9.12823 1.000 79.11219 63 GLY B N 1
ATOM 2692 C CA . GLY B 2 63 ? 28.46136 3.81945 9.64008 1.000 83.98561 63 GLY B CA 1
ATOM 2693 C C . GLY B 2 63 ? 27.38274 4.43611 10.50605 1.000 85.51507 63 GLY B C 1
ATOM 2694 O O . GLY B 2 63 ? 27.68055 5.23634 11.39810 1.000 80.83787 63 GLY B O 1
ATOM 2695 N N . GLN B 2 64 ? 26.12122 4.07720 10.26112 1.000 89.27837 64 GLN B N 1
ATOM 2696 C CA . GLN B 2 64 ? 25.03129 4.60449 11.07451 1.000 91.84691 64 GLN B CA 1
ATOM 2697 C C . GLN B 2 64 ? 25.02962 3.98453 12.46625 1.000 91.01054 64 GLN B C 1
ATOM 2698 O O . GLN B 2 64 ? 24.81527 4.68349 13.46352 1.000 96.11368 64 GLN B O 1
ATOM 2704 N N . LYS B 2 65 ? 25.27194 2.67608 12.55410 1.000 88.44283 65 LYS B N 1
ATOM 2705 C CA . LYS B 2 65 ? 25.20849 1.98220 13.83585 1.000 90.20452 65 LYS B CA 1
ATOM 2706 C C . LYS B 2 65 ? 26.48668 2.18143 14.64249 1.000 89.46548 65 LYS B C 1
ATOM 2707 O O . LYS B 2 65 ? 26.45004 2.67221 15.77601 1.000 89.16458 65 LYS B O 1
ATOM 2713 N N . PHE B 2 66 ? 27.62629 1.80657 14.07085 1.000 86.57893 66 PHE B N 1
ATOM 2714 C CA . PHE B 2 66 ? 28.89132 1.77873 14.78572 1.000 78.78650 66 PHE B CA 1
ATOM 2715 C C . PHE B 2 66 ? 29.86355 2.79538 14.20487 1.000 69.44570 66 PHE B C 1
ATOM 2716 O O . PHE B 2 66 ? 29.87211 3.05538 12.99842 1.000 64.62686 66 PHE B O 1
ATOM 2724 N N . THR B 2 67 ? 30.68258 3.37119 15.08059 1.000 73.79029 67 THR B N 1
ATOM 2725 C CA . THR B 2 67 ? 31.83580 4.13278 14.62568 1.000 69.44944 67 THR B CA 1
ATOM 2726 C C . THR B 2 67 ? 32.84648 3.17454 14.01213 1.000 65.45408 67 THR B C 1
ATOM 2727 O O . THR B 2 67 ? 33.16197 2.13315 14.59460 1.000 67.23723 67 THR B O 1
ATOM 2731 N N . LEU B 2 68 ? 33.34421 3.51381 12.82867 1.000 61.63014 68 LEU B N 1
ATOM 2732 C CA . LEU B 2 68 ? 34.19436 2.61488 12.05956 1.000 61.07743 68 LEU B CA 1
ATOM 2733 C C . LEU B 2 68 ? 35.57070 3.24162 11.88231 1.000 54.93762 68 LEU B C 1
ATOM 2734 O O . LEU B 2 68 ? 35.69811 4.32642 11.30427 1.000 51.81254 68 LEU B O 1
ATOM 2739 N N . LEU B 2 69 ? 36.59131 2.55922 12.39369 1.000 50.03584 69 LEU B N 1
ATOM 2740 C CA . LEU B 2 69 ? 37.96540 3.03405 12.38021 1.000 47.91942 69 LEU B CA 1
ATOM 2741 C C . LEU B 2 69 ? 38.68591 2.58223 11.11512 1.000 55.21291 69 LEU B C 1
ATOM 2742 O O . LEU B 2 69 ? 38.29771 1.61415 10.45787 1.000 59.38621 69 LEU B O 1
ATOM 2747 N N . ALA B 2 70 ? 39.75858 3.29481 10.78865 1.000 50.15654 70 ALA B N 1
ATOM 2748 C CA . ALA B 2 70 ? 40.56538 3.00282 9.61521 1.000 45.55741 70 ALA B CA 1
ATOM 2749 C C . ALA B 2 70 ? 41.84485 2.27783 10.01346 1.000 50.13496 70 ALA B C 1
ATOM 2750 O O . ALA B 2 70 ? 42.34024 2.41861 11.13457 1.000 57.40601 70 ALA B O 1
ATOM 2752 N N . HIS B 2 71 ? 42.37389 1.49335 9.07749 1.000 43.19320 71 HIS B N 1
ATOM 2753 C CA . HIS B 2 71 ? 43.61795 0.76083 9.29756 1.000 45.88881 71 HIS B CA 1
ATOM 2754 C C . HIS B 2 71 ? 44.32773 0.65210 7.95668 1.000 50.46779 71 HIS B C 1
ATOM 2755 O O . HIS B 2 71 ? 43.85754 -0.05636 7.06151 1.000 52.12709 71 HIS B O 1
ATOM 2762 N N . SER B 2 72 ? 45.45095 1.35093 7.81935 1.000 52.70889 72 SER B N 1
ATOM 2763 C CA . SER B 2 72 ? 46.18207 1.42705 6.56001 1.000 54.01474 72 SER B CA 1
ATOM 2764 C C . SER B 2 72 ? 47.29730 0.38822 6.56053 1.000 58.13587 72 SER B C 1
ATOM 2765 O O . SER B 2 72 ? 48.31973 0.56285 7.23088 1.000 65.22864 72 SER B O 1
ATOM 2768 N N . ASN B 2 73 ? 47.09509 -0.69143 5.81326 1.000 63.90783 73 ASN B N 1
ATOM 2769 C CA . ASN B 2 73 ? 48.14264 -1.65457 5.51925 1.000 64.05644 73 ASN B CA 1
ATOM 2770 C C . ASN B 2 73 ? 48.28489 -1.77620 4.00956 1.000 67.48582 73 ASN B C 1
ATOM 2771 O O . ASN B 2 73 ? 47.30932 -1.63004 3.26578 1.000 65.49541 73 ASN B O 1
ATOM 2776 N N . TYR B 2 74 ? 49.51522 -2.03325 3.56596 1.000 68.12865 74 TYR B N 1
ATOM 2777 C CA . TYR B 2 74 ? 49.83890 -2.11979 2.14121 1.000 74.10096 74 TYR B CA 1
ATOM 2778 C C . TYR B 2 74 ? 49.52616 -0.80719 1.42483 1.000 69.22595 74 TYR B C 1
ATOM 2779 O O . TYR B 2 74 ? 49.01927 -0.79350 0.30125 1.000 72.89639 74 TYR B O 1
ATOM 2788 N N . GLY B 2 75 ? 49.84275 0.30756 2.08108 1.000 60.80913 75 GLY B N 1
ATOM 2789 C CA . GLY B 2 75 ? 49.58759 1.62159 1.52480 1.000 48.16944 75 GLY B CA 1
ATOM 2790 C C . GLY B 2 75 ? 50.84544 2.35488 1.10830 1.000 47.53444 75 GLY B C 1
ATOM 2791 O O . GLY B 2 75 ? 50.77001 3.44106 0.52540 1.000 42.48834 75 GLY B O 1
ATOM 2792 N N . CYS B 2 76 ? 52.00714 1.77279 1.41611 1.000 57.81302 76 CYS B N 1
ATOM 2793 C CA . CYS B 2 76 ? 53.30500 2.31352 1.00527 1.000 64.36093 76 CYS B CA 1
ATOM 2794 C C . CYS B 2 76 ? 53.54090 3.70522 1.59240 1.000 64.64447 76 CYS B C 1
ATOM 2795 O O . CYS B 2 76 ? 53.95593 4.63612 0.89985 1.000 69.27600 76 CYS B O 1
ATOM 2798 N N . ASP B 2 77 ? 53.28351 3.83970 2.89407 1.000 58.46308 77 ASP B N 1
ATOM 2799 C CA . ASP B 2 77 ? 53.38831 5.14603 3.53558 1.000 49.95535 77 ASP B CA 1
ATOM 2800 C C . ASP B 2 77 ? 54.84190 5.54011 3.77244 1.000 51.11700 77 ASP B C 1
ATOM 2801 O O . ASP B 2 77 ? 55.25683 6.64877 3.41726 1.000 49.86468 77 ASP B O 1
ATOM 2806 N N . PHE B 2 78 ? 55.62962 4.64895 4.37035 1.000 49.88504 78 PHE B N 1
ATOM 2807 C CA . PHE B 2 78 ? 57.03515 4.91851 4.66783 1.000 46.78271 78 PHE B CA 1
ATOM 2808 C C . PHE B 2 78 ? 57.96406 4.34743 3.60779 1.000 53.70972 78 PHE B C 1
ATOM 2809 O O . PHE B 2 78 ? 59.04888 3.84839 3.91986 1.000 51.24658 78 PHE B O 1
ATOM 2817 N N . GLY B 2 79 ? 57.56001 4.40816 2.34225 1.000 55.52983 79 GLY B N 1
ATOM 2818 C CA . GLY B 2 79 ? 58.40062 3.98536 1.24576 1.000 53.00566 79 GLY B CA 1
ATOM 2819 C C . GLY B 2 79 ? 59.29326 5.10587 0.75208 1.000 59.83256 79 GLY B C 1
ATOM 2820 O O . GLY B 2 79 ? 59.37384 6.18864 1.33499 1.000 60.56520 79 GLY B O 1
ATOM 2821 N N . PHE B 2 80 ? 59.97737 4.82810 -0.35485 1.000 64.17990 80 PHE B N 1
ATOM 2822 C CA . PHE B 2 80 ? 60.88599 5.78579 -0.96594 1.000 61.42100 80 PHE B CA 1
ATOM 2823 C C . PHE B 2 80 ? 60.29379 6.45924 -2.19508 1.000 58.21100 80 PHE B C 1
ATOM 2824 O O . PHE B 2 80 ? 60.88000 7.42445 -2.69635 1.000 58.46623 80 PHE B O 1
ATOM 2832 N N . SER B 2 81 ? 59.15478 5.97884 -2.68635 1.000 61.07897 81 SER B N 1
ATOM 2833 C CA . SER B 2 81 ? 58.44776 6.66916 -3.75078 1.000 65.39443 81 SER B CA 1
ATOM 2834 C C . SER B 2 81 ? 57.81200 7.94876 -3.21460 1.000 57.73983 81 SER B C 1
ATOM 2835 O O . SER B 2 81 ? 57.68626 8.15350 -2.00358 1.000 54.17397 81 SER B O 1
ATOM 2838 N N . ALA B 2 82 ? 57.41331 8.81950 -4.13874 1.000 57.36384 82 ALA B N 1
ATOM 2839 C CA . ALA B 2 82 ? 56.80012 10.08341 -3.75509 1.000 56.80908 82 ALA B CA 1
ATOM 2840 C C . ALA B 2 82 ? 55.49355 9.83425 -3.01415 1.000 53.90808 82 ALA B C 1
ATOM 2841 O O . ALA B 2 82 ? 54.67651 9.00879 -3.43247 1.000 58.26573 82 ALA B O 1
ATOM 2843 N N . LEU B 2 83 ? 55.30502 10.55030 -1.90166 1.000 51.31795 83 LEU B N 1
ATOM 2844 C CA . LEU B 2 83 ? 54.10288 10.36870 -1.09395 1.000 53.14299 83 LEU B CA 1
ATOM 2845 C C . LEU B 2 83 ? 52.83872 10.65891 -1.89075 1.000 51.65683 83 LEU B C 1
ATOM 2846 O O . LEU B 2 83 ? 51.81244 10.00135 -1.68500 1.000 47.89507 83 LEU B O 1
ATOM 2851 N N . GLU B 2 84 ? 52.89351 11.62847 -2.80698 1.000 49.08669 84 GLU B N 1
ATOM 2852 C CA . GLU B 2 84 ? 51.72906 11.95903 -3.61916 1.000 50.88534 84 GLU B CA 1
ATOM 2853 C C . GLU B 2 84 ? 51.34005 10.82782 -4.56190 1.000 51.58177 84 GLU B C 1
ATOM 2854 O O . GLU B 2 84 ? 50.19626 10.79169 -5.02778 1.000 52.97083 84 GLU B O 1
ATOM 2860 N N . GLU B 2 85 ? 52.25989 9.90801 -4.85051 1.000 50.14954 85 GLU B N 1
ATOM 2861 C CA . GLU B 2 85 ? 51.99743 8.78961 -5.74440 1.000 52.57943 85 GLU B CA 1
ATOM 2862 C C . GLU B 2 85 ? 51.59520 7.51852 -5.01020 1.000 54.21573 85 GLU B C 1
ATOM 2863 O O . GLU B 2 85 ? 51.16221 6.55939 -5.65763 1.000 55.08047 85 GLU B O 1
ATOM 2869 N N . THR B 2 86 ? 51.72355 7.48909 -3.68728 1.000 56.63888 86 THR B N 1
ATOM 2870 C CA . THR B 2 86 ? 51.46320 6.27858 -2.92635 1.000 52.97028 86 THR B CA 1
ATOM 2871 C C . THR B 2 86 ? 49.96699 5.98672 -2.85706 1.000 48.07710 86 THR B C 1
ATOM 2872 O O . THR B 2 86 ? 49.12143 6.86498 -3.04710 1.000 46.84989 86 THR B O 1
ATOM 2876 N N . ALA B 2 87 ? 49.64650 4.72293 -2.57172 1.000 47.21205 87 ALA B N 1
ATOM 2877 C CA . ALA B 2 87 ? 48.25920 4.32299 -2.37735 1.000 38.70949 87 ALA B CA 1
ATOM 2878 C C . ALA B 2 87 ? 47.65053 4.91714 -1.11592 1.000 43.57740 87 ALA B C 1
ATOM 2879 O O . ALA B 2 87 ? 46.42466 4.88148 -0.96487 1.000 45.53995 87 ALA B O 1
ATOM 2881 N N . ALA B 2 88 ? 48.47135 5.45765 -0.21338 1.000 45.05462 88 ALA B N 1
ATOM 2882 C CA . ALA B 2 88 ? 47.94274 6.07050 0.99947 1.000 42.30209 88 ALA B CA 1
ATOM 2883 C C . ALA B 2 88 ? 47.17064 7.34408 0.67868 1.000 41.97058 88 ALA B C 1
ATOM 2884 O O . ALA B 2 88 ? 46.02082 7.50850 1.10278 1.000 44.51187 88 ALA B O 1
ATOM 2886 N N . VAL B 2 89 ? 47.78524 8.25751 -0.07595 1.000 38.26563 89 VAL B N 1
ATOM 2887 C CA . VAL B 2 89 ? 47.12100 9.51626 -0.39474 1.000 41.78050 89 VAL B CA 1
ATOM 2888 C C . VAL B 2 89 ? 46.15777 9.37592 -1.56490 1.000 44.01460 89 VAL B C 1
ATOM 2889 O O . VAL B 2 89 ? 45.23173 10.18664 -1.69432 1.000 48.35385 89 VAL B O 1
ATOM 2893 N N . GLN B 2 90 ? 46.34352 8.36636 -2.41818 1.000 41.09118 90 GLN B N 1
ATOM 2894 C CA . GLN B 2 90 ? 45.47105 8.19882 -3.57328 1.000 40.79383 90 GLN B CA 1
ATOM 2895 C C . GLN B 2 90 ? 44.20425 7.43159 -3.22508 1.000 42.33554 90 GLN B C 1
ATOM 2896 O O . GLN B 2 90 ? 43.17911 7.60372 -3.89368 1.000 45.39946 90 GLN B O 1
ATOM 2902 N N . ARG B 2 91 ? 44.24875 6.59291 -2.19046 1.000 37.05177 91 ARG B N 1
ATOM 2903 C CA . ARG B 2 91 ? 43.10585 5.75353 -1.85697 1.000 38.80049 91 ARG B CA 1
ATOM 2904 C C . ARG B 2 91 ? 42.80643 5.77040 -0.36278 1.000 40.57425 91 ARG B C 1
ATOM 2905 O O . ARG B 2 91 ? 41.66516 6.01324 0.04044 1.000 44.16609 91 ARG B O 1
ATOM 2913 N N . HIS B 2 92 ? 43.82309 5.51880 0.46615 1.000 39.10931 92 HIS B N 1
ATOM 2914 C CA . HIS B 2 92 ? 43.58652 5.36194 1.89914 1.000 37.25661 92 HIS B CA 1
ATOM 2915 C C . HIS B 2 92 ? 43.14717 6.67034 2.54507 1.000 36.44642 92 HIS B C 1
ATOM 2916 O O . HIS B 2 92 ? 42.28613 6.66900 3.43273 1.000 37.87714 92 HIS B O 1
ATOM 2923 N N . VAL B 2 93 ? 43.72754 7.79516 2.12157 1.000 40.46285 93 VAL B N 1
ATOM 2924 C CA . VAL B 2 93 ? 43.31922 9.08815 2.67403 1.000 37.95320 93 VAL B CA 1
ATOM 2925 C C . VAL B 2 93 ? 41.86490 9.41068 2.34263 1.000 38.04204 93 VAL B C 1
ATOM 2926 O O . VAL B 2 93 ? 41.12040 9.79905 3.25827 1.000 36.88970 93 VAL B O 1
ATOM 2930 N N . PRO B 2 94 ? 41.39253 9.27436 1.09603 1.000 40.45226 94 PRO B N 1
ATOM 2931 C CA . PRO B 2 94 ? 39.95474 9.49525 0.85964 1.000 38.58945 94 PRO B CA 1
ATOM 2932 C C . PRO B 2 94 ? 39.06633 8.47064 1.54337 1.000 40.78776 94 PRO B C 1
ATOM 2933 O O . PRO B 2 94 ? 37.97180 8.82182 2.00176 1.000 42.59273 94 PRO B O 1
ATOM 2937 N N . LEU B 2 95 ? 39.50237 7.20939 1.62319 1.000 42.36108 95 LEU B N 1
ATOM 2938 C CA . LEU B 2 95 ? 38.67033 6.17452 2.23277 1.000 39.98854 95 LEU B CA 1
ATOM 2939 C C . LEU B 2 95 ? 38.40423 6.46623 3.70462 1.000 43.98861 95 LEU B C 1
ATOM 2940 O O . LEU B 2 95 ? 37.27441 6.30586 4.18088 1.000 45.35743 95 LEU B O 1
ATOM 2945 N N . ALA B 2 96 ? 39.43240 6.88974 4.44365 1.000 39.91232 96 ALA B N 1
ATOM 2946 C CA . ALA B 2 96 ? 39.23075 7.24534 5.84433 1.000 38.72606 96 ALA B CA 1
ATOM 2947 C C . ALA B 2 96 ? 38.27838 8.42651 5.97751 1.000 43.60500 96 ALA B C 1
ATOM 2948 O O . ALA B 2 96 ? 37.46479 8.47752 6.90767 1.000 47.73154 96 ALA B O 1
ATOM 2950 N N . LYS B 2 97 ? 38.36177 9.38461 5.05141 1.000 44.30138 97 LYS B N 1
ATOM 2951 C CA . LYS B 2 97 ? 37.43399 10.51044 5.06453 1.000 41.66179 97 LYS B CA 1
ATOM 2952 C C . LYS B 2 97 ? 36.02435 10.06529 4.69580 1.000 44.49265 97 LYS B C 1
ATOM 2953 O O . LYS B 2 97 ? 35.04505 10.52399 5.29571 1.000 47.08395 97 LYS B O 1
ATOM 2959 N N . MET B 2 98 ? 35.90195 9.17613 3.70637 1.000 42.57968 98 MET B N 1
ATOM 2960 C CA . MET B 2 98 ? 34.59131 8.64957 3.34147 1.000 43.45260 98 MET B CA 1
ATOM 2961 C C . MET B 2 98 ? 33.97939 7.84045 4.47551 1.000 47.58138 98 MET B C 1
ATOM 2962 O O . MET B 2 98 ? 32.75631 7.84929 4.65663 1.000 55.30215 98 MET B O 1
ATOM 2967 N N . LEU B 2 99 ? 34.80714 7.13776 5.24472 1.000 45.80566 99 LEU B N 1
ATOM 2968 C CA . LEU B 2 99 ? 34.33502 6.36391 6.38437 1.000 45.14383 99 LEU B CA 1
ATOM 2969 C C . LEU B 2 99 ? 34.07302 7.22190 7.61444 1.000 51.81516 99 LEU B C 1
ATOM 2970 O O . LEU B 2 99 ? 33.58009 6.69526 8.61768 1.000 58.10972 99 LEU B O 1
ATOM 2975 N N . ASN B 2 100 ? 34.38557 8.51940 7.55837 1.000 51.01198 100 ASN B N 1
ATOM 2976 C CA . ASN B 2 100 ? 34.21642 9.42674 8.69466 1.000 49.75608 100 ASN B CA 1
ATOM 2977 C C . ASN B 2 100 ? 34.95869 8.89942 9.92179 1.000 54.75684 100 ASN B C 1
ATOM 2978 O O . ASN B 2 100 ? 34.46120 8.95277 11.04860 1.000 61.02476 100 ASN B O 1
ATOM 2983 N N . SER B 2 101 ? 36.16081 8.37916 9.69591 1.000 48.66580 101 SER B N 1
ATOM 2984 C CA . SER B 2 101 ? 36.91651 7.75796 10.77102 1.000 45.29332 101 SER B CA 1
ATOM 2985 C C . SER B 2 101 ? 37.49069 8.82546 11.69956 1.000 50.45815 101 SER B C 1
ATOM 2986 O O . SER B 2 101 ? 37.98877 9.85467 11.23184 1.000 50.43444 101 SER B O 1
ATOM 2989 N N . PRO B 2 102 ? 37.43157 8.61399 13.01762 1.000 51.09166 102 PRO B N 1
ATOM 2990 C CA . PRO B 2 102 ? 38.03014 9.59513 13.93557 1.000 49.09120 102 PRO B CA 1
ATOM 2991 C C . PRO B 2 102 ? 39.53987 9.68577 13.80731 1.000 51.91182 102 PRO B C 1
ATOM 2992 O O . PRO B 2 102 ? 40.09963 10.77566 13.98005 1.000 50.18291 102 PRO B O 1
ATOM 2996 N N . TRP B 2 103 ? 40.21439 8.57844 13.51206 1.000 51.58337 103 TRP B N 1
ATOM 2997 C CA . TRP B 2 103 ? 41.65035 8.58613 13.26519 1.000 49.34116 103 TRP B CA 1
ATOM 2998 C C . TRP B 2 103 ? 41.98855 7.38549 12.38939 1.000 49.43783 103 TRP B C 1
ATOM 2999 O O . TRP B 2 103 ? 41.11597 6.59375 12.02211 1.000 52.94653 103 TRP B O 1
ATOM 3010 N N . VAL B 2 104 ? 43.26965 7.25714 12.05586 1.000 43.75612 104 VAL B N 1
ATOM 3011 C CA . VAL B 2 104 ? 43.73477 6.23036 11.12917 1.000 41.42940 104 VAL B CA 1
ATOM 3012 C C . VAL B 2 104 ? 45.11334 5.76583 11.57902 1.000 43.90547 104 VAL B C 1
ATOM 3013 O O . VAL B 2 104 ? 45.91482 6.55732 12.08395 1.000 47.88059 104 VAL B O 1
ATOM 3017 N N . ALA B 2 105 ? 45.38278 4.47342 11.40567 1.000 41.73201 105 ALA B N 1
ATOM 3018 C CA . ALA B 2 105 ? 46.65064 3.87560 11.79235 1.000 40.96375 105 ALA B CA 1
ATOM 3019 C C . ALA B 2 105 ? 47.30875 3.20841 10.59270 1.000 43.49915 105 ALA B C 1
ATOM 3020 O O . ALA B 2 105 ? 46.63209 2.68612 9.70231 1.000 47.26651 105 ALA B O 1
ATOM 3022 N N . ASN B 2 106 ? 48.64163 3.23716 10.57394 1.000 46.30954 106 ASN B N 1
ATOM 3023 C CA . ASN B 2 106 ? 49.40143 2.54461 9.54009 1.000 43.80064 106 ASN B CA 1
ATOM 3024 C C . ASN B 2 106 ? 50.29592 1.48570 10.16920 1.000 50.40824 106 ASN B C 1
ATOM 3025 O O . ASN B 2 106 ? 50.01762 1.00629 11.27229 1.000 57.92622 106 ASN B O 1
ATOM 3030 N N . HIS B 2 107 ? 51.37702 1.12410 9.48140 1.000 52.83128 107 HIS B N 1
ATOM 3031 C CA . HIS B 2 107 ? 52.31491 0.12805 9.97554 1.000 51.90508 107 HIS B CA 1
ATOM 3032 C C . HIS B 2 107 ? 53.73724 0.59221 9.70373 1.000 52.40672 107 HIS B C 1
ATOM 3033 O O . HIS B 2 107 ? 54.00996 1.25657 8.70072 1.000 52.49967 107 HIS B O 1
ATOM 3040 N N . CYS B 2 108 ? 54.64326 0.23421 10.61269 1.000 54.03287 108 CYS B N 1
ATOM 3041 C CA . CYS B 2 108 ? 56.05000 0.61976 10.49828 1.000 62.40372 108 CYS B CA 1
ATOM 3042 C C . CYS B 2 108 ? 56.79022 -0.40544 9.63819 1.000 65.97616 108 CYS B C 1
ATOM 3043 O O . CYS B 2 108 ? 57.60306 -1.20482 10.10673 1.000 65.69193 108 CYS B O 1
ATOM 3046 N N . PHE B 2 109 ? 56.48659 -0.36258 8.34369 1.000 58.07156 109 PHE B N 1
ATOM 3047 C CA . PHE B 2 109 ? 57.07541 -1.27211 7.37064 1.000 64.34208 109 PHE B CA 1
ATOM 3048 C C . PHE B 2 109 ? 57.49862 -0.46904 6.14211 1.000 72.25454 109 PHE B C 1
ATOM 3049 O O . PHE B 2 109 ? 57.41283 0.76250 6.11768 1.000 71.78665 109 PHE B O 1
ATOM 3057 N N . TYR B 2 110 ? 57.94764 -1.18017 5.10838 1.000 74.85510 110 TYR B N 1
ATOM 3058 C CA . TYR B 2 110 ? 58.47403 -0.58303 3.88684 1.000 75.81746 110 TYR B CA 1
ATOM 3059 C C . TYR B 2 110 ? 57.61781 -0.99309 2.69806 1.000 91.16554 110 TYR B C 1
ATOM 3060 O O . TYR B 2 110 ? 57.32959 -2.18001 2.52052 1.000 98.74963 110 TYR B O 1
ATOM 3069 N N . GLY B 2 111 ? 57.24271 -0.01977 1.86994 1.000 91.65501 111 GLY B N 1
ATOM 3070 C CA . GLY B 2 111 ? 56.47411 -0.30605 0.67212 1.000 97.94276 111 GLY B CA 1
ATOM 3071 C C . GLY B 2 111 ? 56.61477 0.74612 -0.40921 1.000 103.26653 111 GLY B C 1
ATOM 3072 O O . GLY B 2 111 ? 56.49809 1.94257 -0.13230 1.000 113.76927 111 GLY B O 1
ATOM 3073 N N . ASP B 2 112 ? 56.86979 0.31815 -1.64696 1.000 104.69579 112 ASP B N 1
ATOM 3074 C CA . ASP B 2 112 ? 57.03472 1.23802 -2.77542 1.000 106.20051 112 ASP B CA 1
ATOM 3075 C C . ASP B 2 112 ? 56.23798 0.69178 -3.95604 1.000 113.34927 112 ASP B C 1
ATOM 3076 O O . ASP B 2 112 ? 56.74694 -0.13700 -4.71765 1.000 115.38035 112 ASP B O 1
ATOM 3081 N N . GLN B 2 113 ? 55.00145 1.17104 -4.11164 1.000 122.35927 113 GLN B N 1
ATOM 3082 C CA . GLN B 2 113 ? 54.11327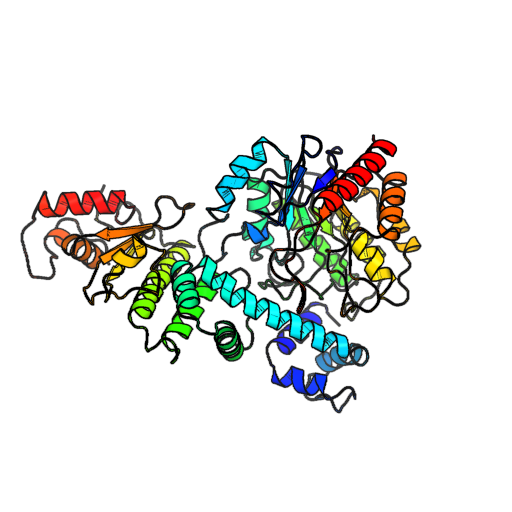 0.73000 -5.19008 1.000 117.88927 113 GLN B CA 1
ATOM 3083 C C . GLN B 2 113 ? 54.00660 -0.79184 -5.22415 1.000 118.12260 113 GLN B C 1
ATOM 3084 O O . GLN B 2 113 ? 54.04063 -1.41945 -6.28489 1.000 104.92944 113 GLN B O 1
ATOM 3090 N N . SER B 2 114 ? 53.88201 -1.38868 -4.04181 1.000 122.88221 114 SER B N 1
ATOM 3091 C CA . SER B 2 114 ? 53.83507 -2.83485 -3.89960 1.000 114.36540 114 SER B CA 1
ATOM 3092 C C . SER B 2 114 ? 53.02451 -3.17653 -2.65921 1.000 111.16013 114 SER B C 1
ATOM 3093 O O . SER B 2 114 ? 53.08324 -2.46207 -1.65463 1.000 109.46319 114 SER B O 1
ATOM 3096 N N . TRP B 2 115 ? 52.27133 -4.27238 -2.73825 1.000 106.46837 115 TRP B N 1
ATOM 3097 C CA . TRP B 2 115 ? 51.35757 -4.65838 -1.67054 1.000 106.10143 115 TRP B CA 1
ATOM 3098 C C . TRP B 2 115 ? 51.98130 -5.65729 -0.70140 1.000 112.52927 115 TRP B C 1
ATOM 3099 O O . TRP B 2 115 ? 51.90398 -5.47526 0.51721 1.000 129.62927 115 TRP B O 1
ATOM 3110 N N . LEU B 2 116 ? 52.60582 -6.70930 -1.22464 1.000 111.76046 116 LEU B N 1
ATOM 3111 C CA . LEU B 2 116 ? 53.00904 -7.85554 -0.42264 1.000 108.63234 116 LEU B CA 1
ATOM 3112 C C . LEU B 2 116 ? 54.48640 -7.84869 -0.05053 1.000 111.42435 116 LEU B C 1
ATOM 3113 O O . LEU B 2 116 ? 54.96280 -8.81577 0.55236 1.000 106.43626 116 LEU B O 1
ATOM 3118 N N . ASP B 2 117 ? 55.21764 -6.78882 -0.38568 1.000 114.35538 117 ASP B N 1
ATOM 3119 C CA . ASP B 2 117 ? 56.58994 -6.61407 0.07048 1.000 113.83106 117 ASP B CA 1
ATOM 3120 C C . ASP B 2 117 ? 56.66675 -5.94441 1.43340 1.000 114.16461 117 ASP B C 1
ATOM 3121 O O . ASP B 2 117 ? 57.76779 -5.77634 1.96802 1.000 105.70838 117 ASP B O 1
ATOM 3126 N N . ILE B 2 118 ? 55.52581 -5.56437 2.00439 1.000 113.02894 118 ILE B N 1
ATOM 3127 C CA . ILE B 2 118 ? 55.53103 -4.66930 3.15268 1.000 106.11645 118 ILE B CA 1
ATOM 3128 C C . ILE B 2 118 ? 55.75143 -5.42952 4.45400 1.000 111.97626 118 ILE B C 1
ATOM 3129 O O . ILE B 2 118 ? 56.49893 -4.97279 5.32431 1.000 116.53927 118 ILE B O 1
ATOM 3134 N N . TRP B 2 119 ? 55.14135 -6.59968 4.61029 1.000 115.70109 119 TRP B N 1
ATOM 3135 C CA . TRP B 2 119 ? 55.41786 -7.38148 5.80449 1.000 117.34635 119 TRP B CA 1
ATOM 3136 C C . TRP B 2 119 ? 56.85396 -7.90328 5.78056 1.000 121.00731 119 TRP B C 1
ATOM 3137 O O . TRP B 2 119 ? 57.48652 -8.01810 4.72628 1.000 118.32751 119 TRP B O 1
ATOM 3148 N N . SER B 2 120 ? 57.36820 -8.20727 6.97553 1.000 120.49863 120 SER B N 1
ATOM 3149 C CA . SER B 2 120 ? 58.72030 -8.73912 7.16329 1.000 119.20112 120 SER B CA 1
ATOM 3150 C C . SER B 2 120 ? 59.79074 -7.76001 6.68811 1.000 114.03164 120 SER B C 1
ATOM 3151 O O . SER B 2 120 ? 60.88031 -8.16662 6.27630 1.000 118.66927 120 SER B O 1
ATOM 3154 N N . SER B 2 121 ? 59.49478 -6.46293 6.74484 1.000 103.08568 121 SER B N 1
ATOM 3155 C CA . SER B 2 121 ? 60.44647 -5.41651 6.36644 1.000 97.56317 121 SER B CA 1
ATOM 3156 C C . SER B 2 121 ? 60.23854 -4.20810 7.26745 1.000 85.60802 121 SER B C 1
ATOM 3157 O O . SER B 2 121 ? 59.69192 -3.18179 6.84674 1.000 85.16063 121 SER B O 1
ATOM 3160 N N . PRO B 2 122 ? 60.66982 -4.29546 8.52452 1.000 84.08730 122 PRO B N 1
ATOM 3161 C CA . PRO B 2 122 ? 60.50672 -3.15802 9.43467 1.000 74.69795 122 PRO B CA 1
ATOM 3162 C C . PRO B 2 122 ? 61.39738 -1.99495 9.03078 1.000 67.39253 122 PRO B C 1
ATOM 3163 O O . PRO B 2 122 ? 62.43731 -2.16869 8.39173 1.000 69.43293 122 PRO B O 1
ATOM 3167 N N . ILE B 2 123 ? 60.96965 -0.79054 9.41062 1.000 59.72666 123 ILE B N 1
ATOM 3168 C CA . ILE B 2 123 ? 61.72485 0.41049 9.07892 1.000 54.47465 123 ILE B CA 1
ATOM 3169 C C . ILE B 2 123 ? 63.07209 0.38079 9.78645 1.000 55.16834 123 ILE B C 1
ATOM 3170 O O . ILE B 2 123 ? 63.16970 0.02156 10.96842 1.000 60.07856 123 ILE B O 1
ATOM 3175 N N . GLN B 2 124 ? 64.12139 0.75349 9.05789 1.000 53.62545 124 GLN B N 1
ATOM 3176 C CA . GLN B 2 124 ? 65.46301 0.80373 9.62313 1.000 54.29238 124 GLN B CA 1
ATOM 3177 C C . GLN B 2 124 ? 65.51637 1.80304 10.77114 1.000 58.82415 124 GLN B C 1
ATOM 3178 O O . GLN B 2 124 ? 65.26195 2.99553 10.58047 1.000 56.89772 124 GLN B O 1
ATOM 3184 N N . PHE B 2 125 ? 65.83825 1.31371 11.96685 1.000 58.04509 125 PHE B N 1
ATOM 3185 C CA . PHE B 2 125 ? 65.90117 2.15795 13.15929 1.000 49.44193 125 PHE B CA 1
ATOM 3186 C C . PHE B 2 125 ? 67.18715 2.97205 13.10440 1.000 50.20867 125 PHE B C 1
ATOM 3187 O O . PHE B 2 125 ? 68.23840 2.55597 13.59257 1.000 53.91400 125 PHE B O 1
ATOM 3195 N N . SER B 2 126 ? 67.10029 4.15389 12.49985 1.000 48.72364 126 SER B N 1
ATOM 3196 C CA . SER B 2 126 ? 68.25040 5.03371 12.36828 1.000 48.54566 126 SER B CA 1
ATOM 3197 C C . SER B 2 126 ? 67.76965 6.47544 12.36055 1.000 49.10945 126 SER B C 1
ATOM 3198 O O . SER B 2 126 ? 66.65453 6.76916 11.92161 1.000 50.46520 126 SER B O 1
ATOM 3201 N N . ALA B 2 127 ? 68.62839 7.37417 12.85018 1.000 47.77536 127 ALA B N 1
ATOM 3202 C CA . ALA B 2 127 ? 68.28749 8.79279 12.86040 1.000 48.37788 127 ALA B CA 1
ATOM 3203 C C . ALA B 2 127 ? 68.04891 9.32077 11.45266 1.000 52.25002 127 ALA B C 1
ATOM 3204 O O . ALA B 2 127 ? 67.28534 10.27609 11.26875 1.000 53.77088 127 ALA B O 1
ATOM 3206 N N . ALA B 2 128 ? 68.69089 8.71663 10.44988 1.000 51.84821 128 ALA B N 1
ATOM 3207 C CA . ALA B 2 128 ? 68.42588 9.09998 9.06812 1.000 50.52071 128 ALA B CA 1
ATOM 3208 C C . ALA B 2 128 ? 67.01172 8.71517 8.65503 1.000 51.16575 128 ALA B C 1
ATOM 3209 O O . ALA B 2 128 ? 66.33537 9.47458 7.95136 1.000 57.64126 128 ALA B O 1
ATOM 3211 N N . GLU B 2 129 ? 66.54564 7.54139 9.08602 1.000 46.39942 129 GLU B N 1
ATOM 3212 C CA . GLU B 2 129 ? 65.18340 7.12824 8.77521 1.000 43.49686 129 GLU B CA 1
ATOM 3213 C C . GLU B 2 129 ? 64.16309 7.80173 9.68241 1.000 47.88573 129 GLU B C 1
ATOM 3214 O O . GLU B 2 129 ? 63.00182 7.95621 9.28893 1.000 51.08767 129 GLU B O 1
ATOM 3220 N N . VAL B 2 130 ? 64.56867 8.19852 10.89148 1.000 48.00843 130 VAL B N 1
ATOM 3221 C CA . VAL B 2 130 ? 63.67849 8.96649 11.75920 1.000 44.99494 130 VAL B CA 1
ATOM 3222 C C . VAL B 2 130 ? 63.29908 10.28030 11.09018 1.000 46.15903 130 VAL B C 1
ATOM 3223 O O . VAL B 2 130 ? 62.12778 10.67564 11.07252 1.000 42.77453 130 VAL B O 1
ATOM 3227 N N . ALA B 2 131 ? 64.28849 10.97167 10.52075 1.000 48.23134 131 ALA B N 1
ATOM 3228 C CA . ALA B 2 131 ? 64.02475 12.25463 9.87958 1.000 49.55282 131 ALA B CA 1
ATOM 3229 C C . ALA B 2 131 ? 63.16552 12.08794 8.63281 1.000 53.81109 131 ALA B C 1
ATOM 3230 O O . ALA B 2 131 ? 62.22044 12.85552 8.41765 1.000 56.22924 131 ALA B O 1
ATOM 3232 N N . ARG B 2 132 ? 63.47268 11.08823 7.80385 1.000 51.24811 132 ARG B N 1
ATOM 3233 C CA . ARG B 2 132 ? 62.73479 10.90440 6.55794 1.000 51.40551 132 ARG B CA 1
ATOM 3234 C C . ARG B 2 132 ? 61.29816 10.47200 6.82417 1.000 49.73658 132 ARG B C 1
ATOM 3235 O O . ARG B 2 132 ? 60.35639 11.00989 6.22986 1.000 46.32353 132 ARG B O 1
ATOM 3243 N N . CYS B 2 133 ? 61.11033 9.49965 7.71883 1.000 44.81573 133 CYS B N 1
ATOM 3244 C CA . CYS B 2 133 ? 59.77375 8.96787 7.95842 1.000 40.66077 133 CYS B CA 1
ATOM 3245 C C . CYS B 2 133 ? 58.89532 9.95414 8.71687 1.000 49.27745 133 CYS B C 1
ATOM 3246 O O . CYS B 2 133 ? 57.67288 9.95758 8.53273 1.000 57.07098 133 CYS B O 1
ATOM 3249 N N . ALA B 2 134 ? 59.48798 10.79185 9.57025 1.000 44.73298 134 ALA B N 1
ATOM 3250 C CA . ALA B 2 134 ? 58.69261 11.78119 10.28971 1.000 44.16216 134 ALA B CA 1
ATOM 3251 C C . ALA B 2 134 ? 58.16972 12.85777 9.34810 1.000 51.46498 134 ALA B C 1
ATOM 3252 O O . ALA B 2 134 ? 57.04583 13.34517 9.51719 1.000 53.30897 134 ALA B O 1
ATOM 3254 N N . ASP B 2 135 ? 58.97051 13.24323 8.35127 1.000 52.70746 135 ASP B N 1
ATOM 3255 C CA . ASP B 2 135 ? 58.51138 14.22721 7.37637 1.000 53.66849 135 ASP B CA 1
ATOM 3256 C C . ASP B 2 135 ? 57.34508 13.68736 6.55956 1.000 55.30232 135 ASP B C 1
ATOM 3257 O O . ASP B 2 135 ? 56.41584 14.43165 6.22484 1.000 61.06490 135 ASP B O 1
ATOM 3262 N N . ARG B 2 136 ? 57.37475 12.39422 6.23150 1.000 50.45085 136 ARG B N 1
ATOM 3263 C CA . ARG B 2 136 ? 56.26014 11.79362 5.50802 1.000 45.56709 136 ARG B CA 1
ATOM 3264 C C . ARG B 2 136 ? 55.04836 11.61847 6.41400 1.000 47.27034 136 ARG B C 1
ATOM 3265 O O . ARG B 2 136 ? 53.90563 11.77346 5.96841 1.000 48.85234 136 ARG B O 1
ATOM 3273 N N . ALA B 2 137 ? 55.27872 11.30370 7.69109 1.000 44.87773 137 ALA B N 1
ATOM 3274 C CA . ALA B 2 137 ? 54.16864 11.07783 8.61066 1.000 44.30390 137 ALA B CA 1
ATOM 3275 C C . ALA B 2 137 ? 53.41266 12.36902 8.89934 1.000 50.14401 137 ALA B C 1
ATOM 3276 O O . ALA B 2 137 ? 52.17691 12.37145 8.95200 1.000 47.49931 137 ALA B O 1
ATOM 3278 N N . GLN B 2 138 ? 54.13467 13.47580 9.09315 1.000 52.78729 138 GLN B N 1
ATOM 3279 C CA . GLN B 2 138 ? 53.47080 14.75229 9.33850 1.000 52.66930 138 GLN B CA 1
ATOM 3280 C C . GLN B 2 138 ? 52.68199 15.20632 8.11709 1.000 55.11216 138 GLN B C 1
ATOM 3281 O O . GLN B 2 138 ? 51.56927 15.72992 8.24891 1.000 54.26486 138 GLN B O 1
ATOM 3287 N N . SER B 2 139 ? 53.24167 15.01406 6.92005 1.000 54.69765 139 SER B N 1
ATOM 3288 C CA . SER B 2 139 ? 52.52240 15.37402 5.70287 1.000 52.19243 139 SER B CA 1
ATOM 3289 C C . SER B 2 139 ? 51.31656 14.46891 5.48918 1.000 47.01979 139 SER B C 1
ATOM 3290 O O . SER B 2 139 ? 50.23195 14.94438 5.13442 1.000 49.03747 139 SER B O 1
ATOM 3293 N N . LEU B 2 140 ? 51.48620 13.16243 5.70572 1.000 40.84222 140 LEU B N 1
ATOM 3294 C CA . LEU B 2 140 ? 50.37580 12.23165 5.53437 1.000 38.62647 140 LEU B CA 1
ATOM 3295 C C . LEU B 2 140 ? 49.25734 12.51608 6.52887 1.000 44.07724 140 LEU B C 1
ATOM 3296 O O . LEU B 2 140 ? 48.07328 12.44693 6.17878 1.000 48.78543 140 LEU B O 1
ATOM 3301 N N . GLN B 2 141 ? 49.61243 12.83788 7.77527 1.000 44.09461 141 GLN B N 1
ATOM 3302 C CA . GLN B 2 141 ? 48.59754 13.19386 8.76173 1.000 44.85364 141 GLN B CA 1
ATOM 3303 C C . GLN B 2 141 ? 47.87477 14.47439 8.36542 1.000 43.92723 141 GLN B C 1
ATOM 3304 O O . GLN B 2 141 ? 46.67096 14.61921 8.60907 1.000 39.93558 141 GLN B O 1
ATOM 3310 N N . THR B 2 142 ? 48.59606 15.41653 7.75342 1.000 46.82067 142 THR B N 1
ATOM 3311 C CA . THR B 2 142 ? 47.96073 16.63477 7.26331 1.000 44.12983 142 THR B CA 1
ATOM 3312 C C . THR B 2 142 ? 46.94988 16.31965 6.16846 1.000 47.94011 142 THR B C 1
ATOM 3313 O O . THR B 2 142 ? 45.88779 16.94843 6.09066 1.000 52.43806 142 THR B O 1
ATOM 3317 N N . LEU B 2 143 ? 47.25919 15.33828 5.31838 1.000 47.02885 143 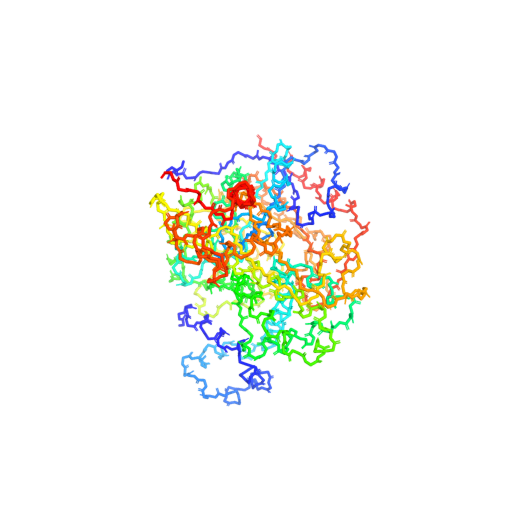LEU B N 1
ATOM 3318 C CA . LEU B 2 143 ? 46.34076 14.96744 4.24851 1.000 44.18274 143 LEU B CA 1
ATOM 3319 C C . LEU B 2 143 ? 45.13976 14.19755 4.78227 1.000 47.02348 143 LEU B C 1
ATOM 3320 O O . LEU B 2 143 ? 44.02878 14.34456 4.25999 1.000 47.13122 143 LEU B O 1
ATOM 3325 N N . TYR B 2 144 ? 45.33993 13.37743 5.81725 1.000 44.91419 144 TYR B N 1
ATOM 3326 C CA . TYR B 2 144 ? 44.22843 12.63409 6.40066 1.000 41.70057 144 TYR B CA 1
ATOM 3327 C C . TYR B 2 144 ? 43.21850 13.55649 7.07072 1.000 45.79243 144 TYR B C 1
ATOM 3328 O O . TYR B 2 144 ? 42.02309 13.24337 7.10374 1.000 50.64970 144 TYR B O 1
ATOM 3337 N N . GLY B 2 145 ? 43.67133 14.68779 7.60752 1.000 45.32549 145 GLY B N 1
ATOM 3338 C CA . GLY B 2 145 ? 42.79823 15.53094 8.39741 1.000 45.16567 145 GLY B CA 1
ATOM 3339 C C . GLY B 2 145 ? 42.39500 14.93942 9.72629 1.000 50.23569 145 GLY B C 1
ATOM 3340 O O . GLY B 2 145 ? 41.44922 15.43157 10.34877 1.000 61.96013 145 GLY B O 1
ATOM 3341 N N . MET B 2 146 ? 43.08506 13.89861 10.17744 1.000 43.76229 146 MET B N 1
ATOM 3342 C CA . MET B 2 146 ? 42.76973 13.20274 11.41476 1.000 44.99496 146 MET B CA 1
ATOM 3343 C C . MET B 2 146 ? 44.07250 12.69930 12.01467 1.000 43.88764 146 MET B C 1
ATOM 3344 O O . MET B 2 146 ? 45.09336 12.63767 11.31974 1.000 43.00181 146 MET B O 1
ATOM 3349 N N . PRO B 2 147 ? 44.08064 12.35481 13.30421 1.000 46.11339 147 PRO B N 1
ATOM 3350 C CA . PRO B 2 147 ? 45.30752 11.81877 13.90792 1.000 43.65125 147 PRO B CA 1
ATOM 3351 C C . PRO B 2 147 ? 45.78709 10.56684 13.18742 1.000 41.75740 147 PRO B C 1
ATOM 3352 O O . PRO B 2 147 ? 44.99094 9.74062 12.73665 1.000 43.64391 147 PRO B O 1
ATOM 3356 N N . LEU B 2 148 ? 47.10753 10.43822 13.07842 1.000 36.39661 148 LEU B N 1
ATOM 3357 C CA . LEU B 2 148 ? 47.74369 9.32451 12.38573 1.000 36.57778 148 LEU B CA 1
ATOM 3358 C C . LEU B 2 148 ? 48.56917 8.52644 13.38343 1.000 35.53109 148 LEU B C 1
ATOM 3359 O O . LEU B 2 148 ? 49.50318 9.06175 13.98987 1.000 41.02340 148 LEU B O 1
ATOM 3364 N N . ALA B 2 149 ? 48.22761 7.25279 13.54731 1.000 34.28503 149 ALA B N 1
ATOM 3365 C CA . ALA B 2 149 ? 48.91920 6.36580 14.46879 1.000 37.02608 149 ALA B CA 1
ATOM 3366 C C . ALA B 2 149 ? 49.82352 5.40618 13.70564 1.000 38.88727 149 ALA B C 1
ATOM 3367 O O . ALA B 2 149 ? 49.55159 5.04541 12.55847 1.000 43.70162 149 ALA B O 1
ATOM 3369 N N . HIS B 2 150 ? 50.90834 4.99563 14.35701 1.000 41.65855 150 HIS B N 1
ATOM 3370 C CA . HIS B 2 150 ? 51.88084 4.07885 13.77542 1.000 40.81377 150 HIS B CA 1
ATOM 3371 C C . HIS B 2 150 ? 51.90515 2.81187 14.61623 1.000 41.99919 150 HIS B C 1
ATOM 3372 O O . HIS B 2 150 ? 52.25059 2.85911 15.80180 1.000 42.70401 150 HIS B O 1
ATOM 3379 N N . GLU B 2 151 ? 51.54206 1.68552 14.00799 1.000 42.86752 151 GLU B N 1
ATOM 3380 C CA . GLU B 2 151 ? 51.48481 0.42544 14.73544 1.000 42.25342 151 GLU B CA 1
ATOM 3381 C C . GLU B 2 151 ? 52.87831 -0.17233 14.87563 1.000 49.43611 151 GLU B C 1
ATOM 3382 O O . GLU B 2 151 ? 53.65102 -0.20349 13.91252 1.000 51.30926 151 GLU B O 1
ATOM 3388 N N . ASN B 2 152 ? 53.19659 -0.64255 16.07936 1.000 52.66829 152 ASN B N 1
ATOM 3389 C CA . ASN B 2 152 ? 54.45511 -1.33863 16.30088 1.000 46.33009 152 ASN B CA 1
ATOM 3390 C C . ASN B 2 152 ? 54.47317 -2.64725 15.52069 1.000 52.86896 152 ASN B C 1
ATOM 3391 O O . ASN B 2 152 ? 53.48878 -3.39152 15.49693 1.000 54.51826 152 ASN B O 1
ATOM 3396 N N . ALA B 2 153 ? 55.60166 -2.92283 14.87677 1.000 55.64364 153 ALA B N 1
ATOM 3397 C CA . ALA B 2 153 ? 55.71874 -4.02855 13.93875 1.000 55.97040 153 ALA B CA 1
ATOM 3398 C C . ALA B 2 153 ? 56.32843 -5.25271 14.60836 1.000 57.83896 153 ALA B C 1
ATOM 3399 O O . ALA B 2 153 ? 57.27326 -5.14086 15.39488 1.000 59.01309 153 ALA B O 1
ATOM 3401 N N . ALA B 2 154 ? 55.77950 -6.42092 14.28895 1.000 59.34410 154 ALA B N 1
ATOM 3402 C CA . ALA B 2 154 ? 56.33567 -7.69804 14.71207 1.000 60.12182 154 ALA B CA 1
ATOM 3403 C C . ALA B 2 154 ? 57.18761 -8.26001 13.58312 1.000 67.48634 154 ALA B C 1
ATOM 3404 O O . ALA B 2 154 ? 56.72046 -8.37280 12.44478 1.000 75.40479 154 ALA B O 1
ATOM 3406 N N . TYR B 2 155 ? 58.43306 -8.60756 13.89789 1.000 73.19231 155 TYR B N 1
ATOM 3407 C CA . TYR B 2 155 ? 59.37549 -9.04066 12.87797 1.000 77.63907 155 TYR B CA 1
ATOM 3408 C C . TYR B 2 155 ? 60.35758 -10.03258 13.48131 1.000 77.72990 155 TYR B C 1
ATOM 3409 O O . TYR B 2 155 ? 60.57543 -10.06510 14.69518 1.000 68.33081 155 TYR B O 1
ATOM 3418 N N . TYR B 2 156 ? 60.95190 -10.84560 12.60786 1.000 86.66922 156 TYR B N 1
ATOM 3419 C CA . TYR B 2 156 ? 61.98006 -11.79532 13.00797 1.000 90.23090 156 TYR B CA 1
ATOM 3420 C C . TYR B 2 156 ? 63.38974 -11.29995 12.72383 1.000 86.78851 156 TYR B C 1
ATOM 3421 O O . TYR B 2 156 ? 64.33603 -11.77149 13.36358 1.000 90.95780 156 TYR B O 1
ATOM 3430 N N . LEU B 2 157 ? 63.54910 -10.36618 11.78844 1.000 85.97727 157 LEU B N 1
ATOM 3431 C CA . LEU B 2 157 ? 64.85176 -9.82600 11.42132 1.000 87.15748 157 LEU B CA 1
ATOM 3432 C C . LEU B 2 157 ? 64.79469 -8.30979 11.50787 1.000 80.55225 157 LEU B C 1
ATOM 3433 O O . LEU B 2 157 ? 64.01029 -7.67555 10.79456 1.000 79.52914 157 LEU B O 1
ATOM 3438 N N . GLU B 2 158 ? 65.61831 -7.73231 12.37724 1.000 71.52147 158 GLU B N 1
ATOM 3439 C CA . GLU B 2 158 ? 65.74410 -6.28355 12.42415 1.000 69.34609 158 GLU B CA 1
ATOM 3440 C C . GLU B 2 158 ? 66.44371 -5.78840 11.16461 1.000 68.59533 158 GLU B C 1
ATOM 3441 O O . GLU B 2 158 ? 67.35052 -6.44291 10.64215 1.000 67.55336 158 GLU B O 1
ATOM 3447 N N . CYS B 2 159 ? 66.01007 -4.63352 10.67151 1.000 66.55155 159 CYS B N 1
ATOM 3448 C CA . CYS B 2 159 ? 66.56360 -4.10668 9.43407 1.000 63.89897 159 CYS B CA 1
ATOM 3449 C C . CYS B 2 159 ? 68.05001 -3.80343 9.61067 1.000 68.13487 159 CYS B C 1
ATOM 3450 O O . CYS B 2 159 ? 68.45225 -3.23971 10.63610 1.000 69.95508 159 CYS B O 1
ATOM 3453 N N . PRO B 2 160 ? 68.89150 -4.17435 8.64533 1.000 67.81395 160 PRO B N 1
ATOM 3454 C CA . PRO B 2 160 ? 70.32347 -3.87896 8.76165 1.000 63.01305 160 PRO B CA 1
ATOM 3455 C C . PRO B 2 160 ? 70.58146 -2.38056 8.78297 1.000 56.24331 160 PRO B C 1
ATOM 3456 O O . PRO B 2 160 ? 69.81294 -1.58460 8.23866 1.000 52.99655 160 PRO B O 1
ATOM 3460 N N . GLY B 2 161 ? 71.68514 -2.00220 9.42166 1.000 59.15682 161 GLY B N 1
ATOM 3461 C CA . GLY B 2 161 ? 71.98916 -0.59984 9.60924 1.000 57.42771 161 GLY B CA 1
ATOM 3462 C C . GLY B 2 161 ? 71.18570 0.07215 10.69538 1.000 51.15650 161 GLY B C 1
ATOM 3463 O O . GLY B 2 161 ? 71.01886 1.29499 10.66086 1.000 51.19236 161 GLY B O 1
ATOM 3464 N N . ALA B 2 162 ? 70.67670 -0.69075 11.65991 1.000 51.30901 162 ALA B N 1
ATOM 3465 C CA . ALA B 2 162 ? 69.87646 -0.13238 12.74181 1.000 51.37565 162 ALA B CA 1
ATOM 3466 C C . ALA B 2 162 ? 70.79092 0.52520 13.76838 1.000 51.00419 162 ALA B C 1
ATOM 3467 O O . ALA B 2 162 ? 71.65566 -0.13622 14.35320 1.000 54.62516 162 ALA B O 1
ATOM 3469 N N . GLU B 2 163 ? 70.59767 1.82558 13.98838 1.000 50.64971 163 GLU B N 1
ATOM 3470 C CA . GLU B 2 163 ? 71.42502 2.58043 14.91960 1.000 48.39696 163 GLU B CA 1
ATOM 3471 C C . GLU B 2 163 ? 70.88767 2.57513 16.34330 1.000 54.48051 163 GLU B C 1
ATOM 3472 O O . GLU B 2 163 ? 71.65263 2.83687 17.27875 1.000 62.48631 163 GLU B O 1
ATOM 3478 N N . MET B 2 164 ? 69.60129 2.28650 16.53159 1.000 50.99666 164 MET B N 1
ATOM 3479 C CA . MET B 2 164 ? 68.95836 2.40662 17.83117 1.000 47.46477 164 MET B CA 1
ATOM 3480 C C . MET B 2 164 ? 67.94854 1.27865 17.99620 1.000 52.26019 164 MET B C 1
ATOM 3481 O O . MET B 2 164 ? 67.72327 0.47647 17.08448 1.000 51.67948 164 MET B O 1
ATOM 3486 N N . ARG B 2 165 ? 67.33714 1.22027 19.17579 1.000 56.44374 165 ARG B N 1
ATOM 3487 C CA . ARG B 2 165 ? 66.30261 0.23564 19.44234 1.000 56.51939 165 ARG B CA 1
ATOM 3488 C C . ARG B 2 165 ? 64.96327 0.69979 18.87568 1.000 55.79224 165 ARG B C 1
ATOM 3489 O O . ARG B 2 165 ? 64.77002 1.87280 18.54306 1.000 53.63631 165 ARG B O 1
ATOM 3497 N N . GLU B 2 166 ? 64.03173 -0.25142 18.76355 1.000 53.61994 166 GLU B N 1
ATOM 3498 C CA . GLU B 2 166 ? 62.73065 0.04580 18.17145 1.000 47.80524 166 GLU B CA 1
ATOM 3499 C C . GLU B 2 166 ? 61.98131 1.09944 18.97577 1.000 46.98618 166 GLU B C 1
ATOM 3500 O O . GLU B 2 166 ? 61.34502 1.99316 18.40443 1.000 49.26264 166 GLU B O 1
ATOM 3506 N N . ALA B 2 167 ? 62.05282 1.01572 20.30473 1.000 47.64359 167 ALA B N 1
ATOM 3507 C CA . ALA B 2 167 ? 61.28217 1.92306 21.14693 1.000 43.53313 167 ALA B CA 1
ATOM 3508 C C . ALA B 2 167 ? 61.78772 3.35647 21.03579 1.000 45.44858 167 ALA B C 1
ATOM 3509 O O . ALA B 2 167 ? 60.98833 4.29949 20.99425 1.000 43.19271 167 ALA B O 1
ATOM 3511 N N . GLU B 2 168 ? 63.10972 3.54336 20.99396 1.000 49.10545 168 GLU B N 1
ATOM 3512 C CA . GLU B 2 168 ? 63.65386 4.88099 20.78499 1.000 46.59493 168 GLU B CA 1
ATOM 3513 C C . GLU B 2 168 ? 63.30465 5.41125 19.40131 1.000 50.66526 168 GLU B C 1
ATOM 3514 O O . GLU B 2 168 ? 63.07548 6.61548 19.23968 1.000 51.92469 168 GLU B O 1
ATOM 3520 N N . PHE B 2 169 ? 63.24954 4.52960 18.40019 1.000 48.13787 169 PHE B N 1
ATOM 3521 C CA . PHE B 2 169 ? 62.86592 4.94734 17.05566 1.000 43.75336 169 PHE B CA 1
ATOM 3522 C C . PHE B 2 169 ? 61.45500 5.52112 17.04267 1.000 47.54864 169 PHE B C 1
ATOM 3523 O O . PHE B 2 169 ? 61.21768 6.60735 16.50149 1.000 46.43952 169 PHE B O 1
ATOM 3531 N N . LEU B 2 170 ? 60.50200 4.79886 17.63627 1.000 49.76944 170 LEU B N 1
ATOM 3532 C CA . LEU B 2 170 ? 59.12093 5.26894 17.65918 1.000 47.66349 170 LEU B CA 1
ATOM 3533 C C . LEU B 2 170 ? 58.98369 6.54413 18.48082 1.000 50.09770 170 LEU B C 1
ATOM 3534 O O . LEU B 2 170 ? 58.20655 7.43760 18.12425 1.000 52.21634 170 LEU B O 1
ATOM 3539 N N . ALA B 2 171 ? 59.73057 6.64800 19.58274 1.000 46.71161 171 ALA B N 1
ATOM 3540 C CA . ALA B 2 171 ? 59.68579 7.86176 20.39048 1.000 41.85209 171 ALA B CA 1
ATOM 3541 C C . ALA B 2 171 ? 60.26114 9.05041 19.63105 1.000 44.32269 171 ALA B C 1
ATOM 3542 O O . ALA B 2 171 ? 59.73280 10.16460 19.71969 1.000 45.61319 171 ALA B O 1
ATOM 3544 N N . ARG B 2 172 ? 61.34269 8.83338 18.87750 1.000 47.41655 172 ARG B N 1
ATOM 3545 C CA . ARG B 2 172 ? 61.90505 9.90845 18.06666 1.000 50.49833 172 ARG B CA 1
ATOM 3546 C C . ARG B 2 172 ? 61.03804 10.20808 16.85057 1.000 55.21482 172 ARG B C 1
ATOM 3547 O O . ARG B 2 172 ? 61.06353 11.33171 16.33534 1.000 55.65607 172 ARG B O 1
ATOM 3555 N N . LEU B 2 173 ? 60.26811 9.22421 16.37998 1.000 55.16519 173 LEU B N 1
ATOM 3556 C CA . LEU B 2 173 ? 59.45170 9.42597 15.18700 1.000 51.49397 173 LEU B CA 1
ATOM 3557 C C . LEU B 2 173 ? 58.23164 10.28695 15.49214 1.000 51.28628 173 LEU B C 1
ATOM 3558 O O . LEU B 2 173 ? 57.97018 11.27784 14.79997 1.000 54.66762 173 LEU B O 1
ATOM 3563 N N . VAL B 2 174 ? 57.47100 9.92505 16.52904 1.000 44.40933 174 VAL B N 1
ATOM 3564 C CA . VAL B 2 174 ? 56.25241 10.66059 16.84473 1.000 48.52772 174 VAL B CA 1
ATOM 3565 C C . VAL B 2 174 ? 56.55063 12.01649 17.47038 1.000 51.62920 174 VAL B C 1
ATOM 3566 O O . VAL B 2 174 ? 55.69742 12.91066 17.43331 1.000 54.42870 174 VAL B O 1
ATOM 3570 N N . GLN B 2 175 ? 57.74038 12.19870 18.04694 1.000 49.43914 175 GLN B N 1
ATOM 3571 C CA . GLN B 2 175 ? 58.10210 13.50016 18.59544 1.000 49.68856 175 GLN B CA 1
ATOM 3572 C C . GLN B 2 175 ? 58.47550 14.49025 17.50182 1.000 48.45638 175 GLN B C 1
ATOM 3573 O O . GLN B 2 175 ? 58.19429 15.68702 17.63086 1.000 49.11135 175 GLN B O 1
ATOM 3579 N N . ARG B 2 176 ? 59.09853 14.01223 16.42375 1.000 52.24992 176 ARG B N 1
ATOM 3580 C CA . ARG B 2 176 ? 59.50768 14.89355 15.33759 1.000 50.27077 176 ARG B CA 1
ATOM 3581 C C . ARG B 2 176 ? 58.37333 15.14840 14.35235 1.000 55.46811 176 ARG B C 1
ATOM 3582 O O . ARG B 2 176 ? 58.34019 16.20543 13.71203 1.000 60.69992 176 ARG B O 1
ATOM 3590 N N . SER B 2 177 ? 57.43417 14.20891 14.22718 1.000 56.48268 177 SER B N 1
ATOM 3591 C CA . SER B 2 177 ? 56.33263 14.33888 13.28245 1.000 54.10709 177 SER B CA 1
ATOM 3592 C C . SER B 2 177 ? 55.03322 14.80405 13.92267 1.000 53.77525 177 SER B C 1
ATOM 3593 O O . SER B 2 177 ? 54.14245 15.27170 13.20486 1.000 62.96792 177 SER B O 1
ATOM 3596 N N . GLY B 2 178 ? 54.89962 14.68748 15.24067 1.000 51.75774 178 GLY B N 1
ATOM 3597 C CA . GLY B 2 178 ? 53.65438 15.02383 15.89571 1.000 54.15189 178 GLY B CA 1
ATOM 3598 C C . GLY B 2 178 ? 52.54674 14.01470 15.70797 1.000 55.57904 178 GLY B C 1
ATOM 3599 O O . GLY B 2 178 ? 51.39529 14.31241 16.04519 1.000 61.48976 178 GLY B O 1
ATOM 3600 N N . THR B 2 179 ? 52.85357 12.83337 15.17978 1.000 56.73818 179 THR B N 1
ATOM 3601 C CA . THR B 2 179 ? 51.85368 11.79397 14.98103 1.000 49.78117 179 THR B CA 1
ATOM 3602 C C . THR B 2 179 ? 51.66994 11.01302 16.28180 1.000 42.62646 179 THR B C 1
ATOM 3603 O O . THR B 2 179 ? 52.14073 11.41389 17.34974 1.000 43.65220 179 THR B O 1
ATOM 3607 N N . PHE B 2 180 ? 50.98599 9.87492 16.20438 1.000 40.03944 180 PHE B N 1
ATOM 3608 C CA . PHE B 2 180 ? 50.61831 9.10351 17.38219 1.000 38.13627 180 PHE B CA 1
ATOM 3609 C C . PHE B 2 180 ? 51.04496 7.65136 17.19950 1.000 41.05198 180 PHE B C 1
ATOM 3610 O O . PHE B 2 180 ? 51.63560 7.27464 16.18335 1.000 45.57221 180 PHE B O 1
ATOM 3618 N N . LEU B 2 181 ? 50.74034 6.83054 18.20202 1.000 42.22382 181 LEU B N 1
ATOM 3619 C CA . LEU B 2 181 ? 51.14565 5.43396 18.22780 1.000 41.26156 181 LEU B CA 1
ATOM 3620 C C . LEU B 2 181 ? 49.92698 4.52731 18.33286 1.000 37.99335 181 LEU B C 1
ATOM 3621 O O . LEU B 2 181 ? 48.92847 4.86950 18.97291 1.000 41.08863 181 LEU B O 1
ATOM 3626 N N . HIS B 2 182 ? 50.02548 3.36269 17.69628 1.000 34.34295 182 HIS B N 1
ATOM 3627 C CA . HIS B 2 182 ? 48.99450 2.32749 17.73405 1.000 34.04284 182 HIS B CA 1
ATOM 3628 C C . HIS B 2 182 ? 49.64147 1.08087 18.32833 1.000 40.83602 182 HIS B C 1
ATOM 3629 O O . HIS B 2 182 ? 50.36436 0.35811 17.63703 1.000 46.96397 182 HIS B O 1
ATOM 3636 N N . LEU B 2 183 ? 49.38210 0.82208 19.60531 1.000 43.85736 183 LEU B N 1
ATOM 3637 C CA . LEU B 2 183 ? 50.14684 -0.16934 20.35903 1.000 48.74665 183 LEU B CA 1
ATOM 3638 C C . LEU B 2 183 ? 49.51200 -1.54506 20.18609 1.000 52.42576 183 LEU B C 1
ATOM 3639 O O . LEU B 2 183 ? 48.47287 -1.84310 20.77918 1.000 54.82753 183 LEU B O 1
ATOM 3644 N N . ASP B 2 184 ? 50.14184 -2.38987 19.37086 1.000 51.66359 184 ASP B N 1
ATOM 3645 C CA . ASP B 2 184 ? 49.76652 -3.79927 19.26071 1.000 54.71829 184 ASP B CA 1
ATOM 3646 C C . ASP B 2 184 ? 50.55892 -4.55877 20.31653 1.000 61.20927 184 ASP B C 1
ATOM 3647 O O . ASP B 2 184 ? 51.75989 -4.79084 20.16287 1.000 63.32343 184 ASP B O 1
ATOM 3652 N N . LEU B 2 185 ? 49.88002 -4.95022 21.39546 1.000 63.79110 185 LEU B N 1
ATOM 3653 C CA . LEU B 2 185 ? 50.57093 -5.55967 22.52714 1.000 60.75481 185 LEU B CA 1
ATOM 3654 C C . LEU B 2 185 ? 51.13038 -6.93064 22.17179 1.000 56.89579 185 LEU B C 1
ATOM 3655 O O . LEU B 2 185 ? 52.21916 -7.29778 22.62860 1.000 56.29523 185 LEU B O 1
ATOM 3660 N N . HIS B 2 186 ? 50.40403 -7.70346 21.36103 1.000 56.26056 186 HIS B N 1
ATOM 3661 C CA . HIS B 2 186 ? 50.89121 -9.02876 20.99729 1.000 64.76703 186 HIS B CA 1
ATOM 3662 C C . HIS B 2 186 ? 52.14763 -8.95141 20.14198 1.000 66.81325 186 HIS B C 1
ATOM 3663 O O . HIS B 2 186 ? 52.98636 -9.85746 20.19544 1.000 72.08651 186 HIS B O 1
ATOM 3670 N N . ASN B 2 187 ? 52.29704 -7.88710 19.35052 1.000 65.73312 187 ASN B N 1
ATOM 3671 C CA . ASN B 2 187 ? 53.51770 -7.72323 18.57014 1.000 61.58154 187 ASN B CA 1
ATOM 3672 C C . ASN B 2 187 ? 54.71460 -7.42640 19.46371 1.000 63.00860 187 ASN B C 1
ATOM 3673 O O . ASN B 2 187 ? 55.85297 -7.73581 19.09446 1.000 60.82597 187 ASN B O 1
ATOM 3678 N N . ILE B 2 188 ? 54.48068 -6.83129 20.63581 1.000 65.68757 188 ILE B N 1
ATOM 3679 C CA . ILE B 2 188 ? 55.56399 -6.62773 21.59215 1.000 61.76547 188 ILE B CA 1
ATOM 3680 C C . ILE B 2 188 ? 55.94332 -7.94751 22.24855 1.000 64.65826 188 ILE B C 1
ATOM 3681 O O . ILE B 2 188 ? 57.12340 -8.21426 22.50606 1.000 64.75276 188 ILE B O 1
ATOM 3686 N N . TYR B 2 189 ? 54.94950 -8.79350 22.52963 1.000 64.12729 189 TYR B N 1
ATOM 3687 C CA . TYR B 2 189 ? 55.21973 -10.06173 23.19737 1.000 67.28074 189 TYR B CA 1
ATOM 3688 C C . TYR B 2 189 ? 55.96064 -11.02587 22.27913 1.000 73.71854 189 TYR B C 1
ATOM 3689 O O . TYR B 2 189 ? 56.92959 -11.66873 22.70020 1.000 77.84151 189 TYR B O 1
ATOM 3698 N N . THR B 2 190 ? 55.52440 -11.14088 21.02111 1.000 70.60428 190 THR B N 1
ATOM 3699 C CA . THR B 2 190 ? 56.21131 -12.03241 20.09208 1.000 73.98021 190 THR B CA 1
ATOM 3700 C C . THR B 2 190 ? 57.60100 -11.51370 19.74544 1.000 74.45221 190 THR B C 1
ATOM 3701 O O . THR B 2 190 ? 58.49642 -12.30713 19.43372 1.000 80.68156 190 THR B O 1
ATOM 3705 N N . ASN B 2 191 ? 57.80282 -10.19439 19.79801 1.000 72.78181 191 ASN B N 1
ATOM 3706 C CA . ASN B 2 191 ? 59.14075 -9.64797 19.60610 1.000 75.97550 191 ASN B CA 1
ATOM 3707 C C . ASN B 2 191 ? 60.01825 -9.89591 20.82477 1.000 79.92300 191 ASN B C 1
ATOM 3708 O O . ASN B 2 191 ? 61.22772 -10.10648 20.68492 1.000 79.86465 191 ASN B O 1
ATOM 3713 N N . HIS B 2 192 ? 59.42938 -9.87761 22.02247 1.000 75.18422 192 HIS B N 1
ATOM 3714 C CA . HIS B 2 192 ? 60.19171 -10.17379 23.22966 1.000 78.92477 192 HIS B CA 1
ATOM 3715 C C . HIS B 2 192 ? 60.66882 -11.62072 23.25252 1.000 84.80741 192 HIS B C 1
ATOM 3716 O O . HIS B 2 192 ? 61.73624 -11.91192 23.80462 1.000 89.17640 192 HIS B O 1
ATOM 3723 N N . LEU B 2 193 ? 59.90499 -12.53431 22.65046 1.000 83.44996 193 LEU B N 1
ATOM 3724 C CA . LEU B 2 193 ? 60.26419 -13.94732 22.68557 1.000 82.17635 193 LEU B CA 1
ATOM 3725 C C . LEU B 2 193 ? 61.27419 -14.30429 21.60211 1.000 80.78531 193 LEU B C 1
ATOM 3726 O O . LEU B 2 193 ? 62.24346 -15.02340 21.86763 1.000 80.35257 193 LEU B O 1
ATOM 3731 N N . ASN B 2 194 ? 61.06879 -13.81020 20.38068 1.000 81.12917 194 ASN B N 1
ATOM 3732 C CA . ASN B 2 194 ? 61.83001 -14.24634 19.21628 1.000 85.79764 194 ASN B CA 1
ATOM 3733 C C . ASN B 2 194 ? 62.91470 -13.25264 18.81015 1.000 85.37302 194 ASN B C 1
ATOM 3734 O O . ASN B 2 194 ? 63.31223 -13.21654 17.64027 1.000 86.59461 194 ASN B O 1
ATOM 3739 N N . LEU B 2 195 ? 63.40748 -12.44661 19.74799 1.000 85.12457 195 LEU B N 1
ATOM 3740 C CA . LEU B 2 195 ? 64.47382 -11.50032 19.45344 1.000 86.71308 195 LEU B CA 1
ATOM 3741 C C . LEU B 2 195 ? 65.42610 -11.41665 20.63530 1.000 86.50038 195 LEU B C 1
ATOM 3742 O O . LEU B 2 195 ? 64.99576 -11.37439 21.79161 1.000 84.85521 195 LEU B O 1
ATOM 3747 N N . LYS B 2 196 ? 66.72108 -11.39207 20.33214 1.000 84.49890 196 LYS B N 1
ATOM 3748 C CA . LYS B 2 196 ? 67.73942 -11.30597 21.36868 1.000 85.88029 196 LYS B CA 1
ATOM 3749 C C . LYS B 2 196 ? 67.80377 -9.89402 21.93657 1.000 84.37765 196 LYS B C 1
ATOM 3750 O O . LYS B 2 196 ? 67.93792 -8.91773 21.19245 1.000 87.31700 196 LYS B O 1
ATOM 3756 N N . GLY B 2 197 ? 67.70192 -9.78894 23.25687 1.000 83.09583 197 GLY B N 1
ATOM 3757 C CA . GLY B 2 197 ? 67.85614 -8.50941 23.92657 1.000 85.24890 197 GLY B CA 1
ATOM 3758 C C . GLY B 2 197 ? 66.73181 -7.52216 23.69964 1.000 85.12647 197 GLY B C 1
ATOM 3759 O O . GLY B 2 197 ? 66.99046 -6.32069 23.55238 1.000 88.31590 197 GLY B O 1
ATOM 3760 N N . PHE B 2 198 ? 65.48795 -7.99385 23.66799 1.000 81.77368 198 PHE B N 1
ATOM 3761 C CA . PHE B 2 198 ? 64.32204 -7.12107 23.54638 1.000 77.97714 198 PHE B CA 1
ATOM 3762 C C . PHE B 2 198 ? 63.78019 -6.87180 24.94956 1.000 75.64596 198 PHE B C 1
ATOM 3763 O O . PHE B 2 198 ? 63.03328 -7.68992 25.49392 1.000 75.83246 198 PHE B O 1
ATOM 3771 N N . ASP B 2 199 ? 64.16137 -5.73796 25.53482 1.000 73.49542 199 ASP B N 1
ATOM 3772 C CA . ASP B 2 199 ? 63.73214 -5.39627 26.88651 1.000 74.89611 199 ASP B CA 1
ATOM 3773 C C . ASP B 2 199 ? 62.27200 -4.96369 26.85854 1.000 70.37368 199 ASP B C 1
ATOM 3774 O O . ASP B 2 199 ? 61.94990 -3.85905 26.40886 1.000 67.98744 199 ASP B O 1
ATOM 3779 N N . LEU B 2 200 ? 61.38527 -5.83772 27.33862 1.000 73.28043 200 LEU B N 1
ATOM 3780 C CA . LEU B 2 200 ? 59.96467 -5.51110 27.36625 1.000 73.34972 200 LEU B CA 1
ATOM 3781 C C . LEU B 2 200 ? 59.66783 -4.37854 28.34042 1.000 66.01164 200 LEU B C 1
ATOM 3782 O O . LEU B 2 200 ? 58.77469 -3.56270 28.08537 1.000 61.75076 200 LEU B O 1
ATOM 3787 N N . LYS B 2 201 ? 60.40403 -4.30725 29.45266 1.000 64.63143 201 LYS B N 1
ATOM 3788 C CA . LYS B 2 201 ? 60.15592 -3.25775 30.43617 1.000 66.35863 201 LYS B CA 1
ATOM 3789 C C . LYS B 2 201 ? 60.64986 -1.90446 29.93997 1.000 62.52744 201 LYS B C 1
ATOM 3790 O O . LYS B 2 201 ? 59.97819 -0.88417 30.13350 1.000 59.90431 201 LYS B O 1
ATOM 3796 N N . ASP B 2 202 ? 61.82357 -1.87288 29.30312 1.000 59.19602 202 ASP B N 1
ATOM 3797 C CA . ASP B 2 202 ? 62.31967 -0.62187 28.73981 1.000 57.69920 202 ASP B CA 1
ATOM 3798 C C . ASP B 2 202 ? 61.44588 -0.14231 27.58943 1.000 58.71245 202 ASP B C 1
ATOM 3799 O O . ASP B 2 202 ? 61.32671 1.06760 27.36698 1.000 56.10107 202 ASP B O 1
ATOM 3804 N N . TYR B 2 203 ? 60.82661 -1.07183 26.85726 1.000 57.74078 203 TYR B N 1
ATOM 3805 C CA . TYR B 2 203 ? 59.97831 -0.69577 25.73085 1.000 54.63586 203 TYR B CA 1
ATOM 3806 C C . TYR B 2 203 ? 58.79847 0.15558 26.18409 1.000 56.92599 203 TYR B C 1
ATOM 3807 O O . TYR B 2 203 ? 58.47234 1.16665 25.55075 1.000 55.78248 203 TYR B O 1
ATOM 3816 N N . MET B 2 204 ? 58.14968 -0.23339 27.28399 1.000 58.71537 204 MET B N 1
ATOM 3817 C CA . MET B 2 204 ? 56.98124 0.50476 27.75075 1.000 53.19968 204 MET B CA 1
ATOM 3818 C C . MET B 2 204 ? 57.36536 1.83958 28.37736 1.000 58.44451 204 MET B C 1
ATOM 3819 O O . MET B 2 204 ? 56.62044 2.81783 28.24959 1.000 60.03895 204 MET B O 1
ATOM 3824 N N . ASP B 2 205 ? 58.51367 1.90240 29.05527 1.000 57.67804 205 ASP B N 1
ATOM 3825 C CA . ASP B 2 205 ? 58.94770 3.15006 29.67491 1.000 58.62825 205 ASP B CA 1
ATOM 3826 C C . ASP B 2 205 ? 59.46489 4.14808 28.64772 1.000 58.51585 205 ASP B C 1
ATOM 3827 O O . ASP B 2 205 ? 59.30299 5.36036 28.82974 1.000 56.61495 205 ASP B O 1
ATOM 3832 N N . THR B 2 206 ? 60.08353 3.65847 27.57179 1.000 60.03832 206 THR B N 1
ATOM 3833 C CA . THR B 2 206 ? 60.60189 4.54227 26.53242 1.000 54.83291 206 THR B CA 1
ATOM 3834 C C . THR B 2 206 ? 59.47957 5.17743 25.72177 1.000 50.82675 206 THR B C 1
ATOM 3835 O O . THR B 2 206 ? 59.53989 6.36922 25.39656 1.000 51.53932 206 THR B O 1
ATOM 3839 N N . LEU B 2 207 ? 58.46055 4.39949 25.37889 1.000 50.39078 207 LEU B N 1
ATOM 3840 C CA . LEU B 2 207 ? 57.41746 4.88181 24.48202 1.000 52.69744 207 LEU B CA 1
ATOM 3841 C C . LEU B 2 207 ? 56.62949 6.01062 25.13572 1.000 52.73282 207 LEU B C 1
ATOM 3842 O O . LEU B 2 207 ? 56.23781 5.89256 26.30288 1.000 60.16178 207 LEU B O 1
ATOM 3847 N N . PRO B 2 208 ? 56.38356 7.11435 24.43023 1.000 52.20167 208 PRO B N 1
ATOM 3848 C CA . PRO B 2 208 ? 55.46345 8.12925 24.95644 1.000 52.58485 208 PRO B CA 1
ATOM 3849 C C . PRO B 2 208 ? 54.04780 7.58396 25.01135 1.000 55.13444 208 PRO B C 1
ATOM 3850 O O . PRO B 2 208 ? 53.28323 7.72531 24.05204 1.000 61.46591 208 PRO B O 1
ATOM 3854 N N . LEU B 2 209 ? 53.69554 6.94353 26.12852 1.000 53.73304 209 LEU B N 1
ATOM 3855 C CA . LEU B 2 209 ? 52.38962 6.30503 26.24327 1.000 56.12847 209 LEU B CA 1
ATOM 3856 C C . LEU B 2 209 ? 51.24542 7.30375 26.12806 1.000 54.63041 209 LEU B C 1
ATOM 3857 O O . LEU B 2 209 ? 50.11611 6.90469 25.82342 1.000 56.27288 209 LEU B O 1
ATOM 3862 N N . ASP B 2 210 ? 51.51241 8.59142 26.35205 1.000 50.23378 210 ASP B N 1
ATOM 3863 C CA . ASP B 2 210 ? 50.51642 9.62608 26.10930 1.000 55.53532 210 ASP B CA 1
ATOM 3864 C C . ASP B 2 210 ? 50.24316 9.84098 24.62614 1.000 55.63283 210 ASP B C 1
ATOM 3865 O O . ASP B 2 210 ? 49.34141 10.61374 24.28633 1.000 57.56399 210 ASP B O 1
ATOM 3870 N N . LYS B 2 211 ? 51.00014 9.19182 23.74161 1.000 51.48531 211 LYS B N 1
ATOM 3871 C CA . LYS B 2 211 ? 50.76423 9.26420 22.30736 1.000 44.65145 211 LYS B CA 1
ATOM 3872 C C . LYS B 2 211 ? 49.94790 8.09163 21.78134 1.000 44.68447 211 LYS B C 1
ATOM 3873 O O . LYS B 2 211 ? 49.53799 8.11612 20.61677 1.000 43.58404 211 LYS B O 1
ATOM 3879 N N . VAL B 2 212 ? 49.70506 7.07187 22.60400 1.000 47.47935 212 VAL B N 1
ATOM 3880 C CA . VAL B 2 212 ? 48.92948 5.91923 22.16572 1.000 45.08024 212 VAL B CA 1
ATOM 3881 C C . VAL B 2 212 ? 47.45968 6.30142 22.07173 1.000 51.53612 212 VAL B C 1
ATOM 3882 O O . VAL B 2 212 ? 46.86686 6.79852 23.03819 1.000 54.14754 212 VAL B O 1
ATOM 3886 N N . ILE B 2 213 ? 46.86459 6.07219 20.90535 1.000 47.92422 213 ILE B N 1
ATOM 3887 C CA . ILE B 2 213 ? 45.44141 6.30120 20.70247 1.000 47.34325 213 ILE B CA 1
ATOM 3888 C C . ILE B 2 213 ? 44.65583 4.99645 20.71592 1.000 49.73326 213 ILE B C 1
ATOM 3889 O O . ILE B 2 213 ? 43.57673 4.92695 21.30461 1.000 56.39154 213 ILE B O 1
ATOM 3894 N N . SER B 2 214 ? 45.18138 3.95272 20.07969 1.000 40.18778 214 SER B N 1
ATOM 3895 C CA . SER B 2 214 ? 44.47800 2.68590 19.96269 1.000 49.34627 214 SER B CA 1
ATOM 3896 C C . SER B 2 214 ? 45.40024 1.53931 20.35416 1.000 51.79780 214 SER B C 1
ATOM 3897 O O . SER B 2 214 ? 46.62750 1.64494 20.28265 1.000 47.98211 214 SER B O 1
ATOM 3900 N N . VAL B 2 215 ? 44.78432 0.43563 20.77776 1.000 52.79771 215 VAL B N 1
ATOM 3901 C CA . VAL B 2 215 ? 45.49695 -0.74946 21.23573 1.000 53.28749 215 VAL B CA 1
ATOM 3902 C C . VAL B 2 215 ? 44.96588 -1.96145 20.48196 1.000 57.10765 215 VAL B C 1
ATOM 3903 O O . VAL B 2 215 ? 43.77812 -2.03777 20.15293 1.000 57.69863 215 VAL B O 1
ATOM 3907 N N . HIS B 2 216 ? 45.85567 -2.91524 20.20572 1.000 60.21463 216 HIS B N 1
ATOM 3908 C CA . HIS B 2 216 ? 45.49520 -4.16864 19.54916 1.000 62.48759 216 HIS B CA 1
ATOM 3909 C C . HIS B 2 216 ? 45.84000 -5.34854 20.44442 1.000 64.81715 216 HIS B C 1
ATOM 3910 O O . HIS B 2 216 ? 47.00833 -5.55189 20.79157 1.000 61.12372 216 HIS B O 1
ATOM 3917 N N . LEU B 2 217 ? 44.82205 -6.12411 20.80195 1.000 65.45037 217 LEU B N 1
ATOM 3918 C CA . LEU B 2 217 ? 44.97611 -7.36551 21.54621 1.000 68.66021 217 LEU B CA 1
ATOM 3919 C C . LEU B 2 217 ? 44.70515 -8.52959 20.60390 1.000 69.44204 217 LEU B C 1
ATOM 3920 O O . LEU B 2 217 ? 43.69268 -8.53291 19.89593 1.000 75.93897 217 LEU B O 1
ATOM 3925 N N . ALA B 2 218 ? 45.60276 -9.51122 20.59017 1.000 71.11260 218 ALA B N 1
ATOM 3926 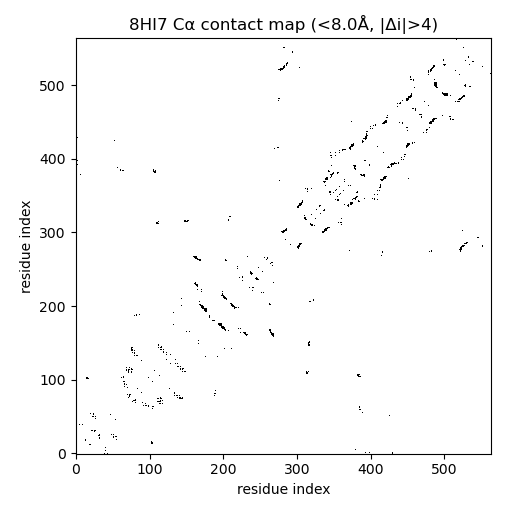C CA . ALA B 2 218 ? 45.46397 -10.63013 19.66802 1.000 84.01616 218 ALA B CA 1
ATOM 3927 C C . ALA B 2 218 ? 46.20403 -11.83737 20.22339 1.000 92.08066 218 ALA B C 1
ATOM 3928 O O . ALA B 2 218 ? 47.00471 -11.73004 21.15510 1.000 93.57704 218 ALA B O 1
ATOM 3930 N N . GLY B 2 219 ? 45.92046 -12.99693 19.62891 1.000 99.79225 219 GLY B N 1
ATOM 3931 C CA . GLY B 2 219 ? 46.59922 -14.22787 19.96257 1.000 104.73509 219 GLY B CA 1
ATOM 3932 C C . GLY B 2 219 ? 47.75579 -14.51580 19.02138 1.000 116.05348 219 GLY B C 1
ATOM 3933 O O . GLY B 2 219 ? 48.10784 -13.71867 18.14971 1.000 121.89837 219 GLY B O 1
ATOM 3934 N N . GLY B 2 220 ? 48.35442 -15.68566 19.20956 1.000 118.25785 220 GLY B N 1
ATOM 3935 C CA . GLY B 2 220 ? 49.49204 -16.06222 18.40353 1.000 130.78976 220 GLY B CA 1
ATOM 3936 C C . GLY B 2 220 ? 49.67471 -17.56188 18.34977 1.000 138.50989 220 GLY B C 1
ATOM 3937 O O . GLY B 2 220 ? 48.83256 -18.32958 18.81972 1.000 142.79237 220 GLY B O 1
ATOM 3938 N N . SER B 2 221 ? 50.79776 -17.96842 17.76558 1.000 143.88491 221 SER B N 1
ATOM 3939 C CA . SER B 2 221 ? 51.10780 -19.38020 17.60919 1.000 150.18112 221 SER B CA 1
ATOM 3940 C C . SER B 2 221 ? 51.66269 -19.95969 18.90489 1.000 163.46804 221 SER B C 1
ATOM 3941 O O . SER B 2 221 ? 52.35703 -19.28330 19.66915 1.000 167.64150 221 SER B O 1
ATOM 3944 N N . TRP B 2 222 ? 51.34649 -21.22879 19.14440 1.000 169.23704 222 TRP B N 1
ATOM 3945 C CA . TRP B 2 222 ? 51.81849 -21.92844 20.32752 1.000 176.33133 222 TRP B C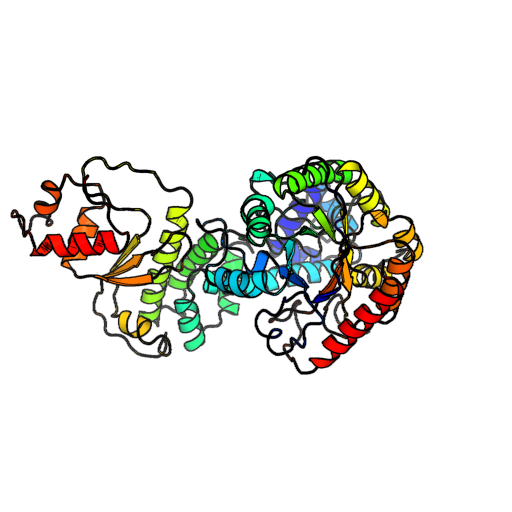A 1
ATOM 3946 C C . TRP B 2 222 ? 53.21983 -22.48944 20.08564 1.000 181.51633 222 TRP B C 1
ATOM 3947 O O . TRP B 2 222 ? 53.66860 -22.63903 18.94533 1.000 180.30771 222 TRP B O 1
ATOM 3958 N N . HIS B 2 223 ? 53.91835 -22.77883 21.18533 1.000 184.35744 223 HIS B N 1
ATOM 3959 C CA . HIS B 2 223 ? 55.27067 -23.31993 21.11690 1.000 181.18380 223 HIS B CA 1
ATOM 3960 C C . HIS B 2 223 ? 55.31517 -24.57327 20.25177 1.000 178.42338 223 HIS B C 1
ATOM 3961 O O . HIS B 2 223 ? 54.44356 -25.44205 20.33942 1.000 180.39071 223 HIS B O 1
ATOM 3968 N N . GLY B 2 224 ? 56.34326 -24.65807 19.40884 1.000 175.85961 224 GLY B N 1
ATOM 3969 C CA . GLY B 2 224 ? 56.51433 -25.75696 18.48909 1.000 169.42324 224 GLY B CA 1
ATOM 3970 C C . GLY B 2 224 ? 56.02905 -25.47865 17.08098 1.000 163.65610 224 GLY B C 1
ATOM 3971 O O . GLY B 2 224 ? 56.40514 -26.20748 16.15557 1.000 161.04024 224 GLY B O 1
ATOM 3972 N N . GLY B 2 225 ? 55.20876 -24.44861 16.89574 1.000 166.65110 225 GLY B N 1
ATOM 3973 C CA . GLY B 2 225 ? 54.70708 -24.11778 15.57945 1.000 163.93282 225 GLY B CA 1
ATOM 3974 C C . GLY B 2 225 ? 55.79943 -23.62631 14.64811 1.000 164.17076 225 GLY B C 1
ATOM 3975 O O . GLY B 2 225 ? 56.91417 -23.29108 15.05312 1.000 168.03946 225 GLY B O 1
ATOM 3976 N N . LEU B 2 226 ? 55.45555 -23.58998 13.35829 1.000 154.07700 226 LEU B N 1
ATOM 3977 C CA . LEU B 2 226 ? 56.40225 -23.14895 12.33823 1.000 155.74971 226 LEU B CA 1
ATOM 3978 C C . LEU B 2 226 ? 56.86755 -21.72302 12.60597 1.000 158.28869 226 LEU B C 1
ATOM 3979 O O . LEU B 2 226 ? 58.04853 -21.47902 12.87822 1.000 155.25064 226 LEU B O 1
ATOM 3984 N N . TYR B 2 227 ? 55.94736 -20.76477 12.53354 1.000 157.82927 227 TYR B N 1
ATOM 3985 C CA . TYR B 2 227 ? 56.25398 -19.37844 12.84498 1.000 152.82037 227 TYR B CA 1
ATOM 3986 C C . TYR B 2 227 ? 55.06761 -18.76553 13.57578 1.000 152.09686 227 TYR B C 1
ATOM 3987 O O . TYR B 2 227 ? 54.01124 -19.38597 13.72484 1.000 151.67657 227 TYR B O 1
ATOM 3996 N N . HIS B 2 228 ? 55.25220 -17.53254 14.03268 1.000 151.67541 228 HIS B N 1
ATOM 3997 C CA . HIS B 2 228 ? 54.36963 -16.90878 15.00385 1.000 151.98642 228 HIS B CA 1
ATOM 3998 C C . HIS B 2 228 ? 53.53391 -15.80659 14.35366 1.000 158.48383 228 HIS B C 1
ATOM 3999 O O . HIS B 2 228 ? 53.49268 -15.66678 13.12508 1.000 178.94927 228 HIS B O 1
ATOM 4006 N N . ASP B 2 229 ? 52.85778 -15.02382 15.19930 1.000 147.57676 229 ASP B N 1
ATOM 4007 C CA . ASP B 2 229 ? 51.99832 -13.91917 14.76653 1.000 145.69803 229 ASP B CA 1
ATOM 4008 C C . ASP B 2 229 ? 50.87858 -14.41032 13.85013 1.000 153.88464 229 ASP B C 1
ATOM 4009 O O . ASP B 2 229 ? 50.54435 -13.77373 12.84855 1.000 152.73651 229 ASP B O 1
ATOM 4014 N N . TRP B 2 230 ? 50.28886 -15.55596 14.19967 1.000 154.90868 230 TRP B N 1
ATOM 4015 C CA . TRP B 2 230 ? 49.17546 -16.09689 13.42976 1.000 157.53750 230 TRP B CA 1
ATOM 4016 C C . TRP B 2 230 ? 47.86952 -15.35651 13.68459 1.000 159.27850 230 TRP B C 1
ATOM 4017 O O . TRP B 2 230 ? 46.98532 -15.37916 12.82063 1.000 160.09358 230 TRP B O 1
ATOM 4028 N N . HIS B 2 231 ? 47.73298 -14.70694 14.84384 1.000 158.36927 231 HIS B N 1
ATOM 4029 C CA . HIS B 2 231 ? 46.52625 -13.95979 15.20612 1.000 154.97927 231 HIS B CA 1
ATOM 4030 C C . HIS B 2 231 ? 45.28999 -14.85864 15.16430 1.000 174.67927 231 HIS B C 1
ATOM 4031 O O . HIS B 2 231 ? 44.25243 -14.50157 14.60430 1.000 190.58927 231 HIS B O 1
ATOM 4038 N N . ASP B 2 232 ? 45.40709 -16.04167 15.76776 1.000 170.96927 232 ASP B N 1
ATOM 4039 C CA . ASP B 2 232 ? 44.32448 -17.01758 15.72004 1.000 159.80672 232 ASP B CA 1
ATOM 4040 C C . ASP B 2 232 ? 43.92118 -17.49203 17.11071 1.000 152.92085 232 ASP B C 1
ATOM 4041 O O . ASP B 2 232 ? 42.73966 -17.44431 17.46823 1.000 156.26507 232 ASP B O 1
ATOM 4046 N N . ALA B 2 233 ? 44.89060 -17.95155 17.89887 1.000 144.36596 233 ALA B N 1
ATOM 4047 C CA . ALA B 2 233 ? 44.59839 -18.54412 19.19520 1.000 137.46549 233 ALA B CA 1
ATOM 4048 C C . ALA B 2 233 ? 44.10179 -17.47977 20.17361 1.000 126.71066 233 ALA B C 1
ATOM 4049 O O . ALA B 2 233 ? 43.97813 -16.29489 19.84803 1.000 123.80408 233 ALA B O 1
ATOM 4051 N N . CYS B 2 234 ? 43.80953 -17.92030 21.39507 1.000 119.05644 234 CYS B N 1
ATOM 4052 C CA . CYS B 2 234 ? 43.34623 -17.00819 22.42973 1.000 104.58619 234 CYS B CA 1
ATOM 4053 C C . CYS B 2 234 ? 44.43237 -15.99632 22.77284 1.000 94.52462 234 CYS B C 1
ATOM 4054 O O . CYS B 2 234 ? 45.62769 -16.24888 22.59740 1.000 90.11005 234 CYS B O 1
ATOM 4057 N N . VAL B 2 235 ? 44.00296 -14.83718 23.26151 1.000 92.11877 235 VAL B N 1
ATOM 4058 C CA . VAL B 2 235 ? 44.92289 -13.77613 23.66178 1.000 91.86822 235 VAL B CA 1
ATOM 4059 C C . VAL B 2 235 ? 45.76916 -14.28649 24.82211 1.000 90.10559 235 VAL B C 1
ATOM 4060 O O . VAL B 2 235 ? 45.22267 -14.64600 25.87536 1.000 90.89734 235 VAL B O 1
ATOM 4064 N N . PRO B 2 236 ? 47.09236 -14.34762 24.67279 1.000 85.32870 236 PRO B N 1
ATOM 4065 C CA . PRO B 2 236 ? 47.92950 -14.91181 25.73718 1.000 79.53735 236 PRO B CA 1
ATOM 4066 C C . PRO B 2 236 ? 47.86501 -14.08014 27.00877 1.000 80.14017 236 PRO B C 1
ATOM 4067 O O . PRO B 2 236 ? 47.58601 -12.87934 26.98284 1.000 78.68964 236 PRO B O 1
ATOM 4071 N N . GLU B 2 237 ? 48.12572 -14.74479 28.13333 1.000 79.89529 237 GLU B N 1
ATOM 4072 C CA . GLU B 2 237 ? 48.12263 -14.05274 29.41876 1.000 74.82308 237 GLU B CA 1
ATOM 4073 C C . GLU B 2 237 ? 49.18402 -12.96156 29.52366 1.000 75.17718 237 GLU B C 1
ATOM 4074 O O . GLU B 2 237 ? 48.87659 -11.90298 30.09969 1.000 75.28551 237 GLU B O 1
ATOM 4080 N N . PRO B 2 238 ? 50.41781 -13.13287 29.02857 1.000 76.30116 238 PRO B N 1
ATOM 4081 C CA . PRO B 2 238 ? 51.35484 -11.99625 29.04041 1.000 78.57570 238 PRO B CA 1
ATOM 4082 C C . PRO B 2 238 ? 50.85839 -10.79827 28.25136 1.000 77.15859 238 PRO B C 1
ATOM 4083 O O . PRO B 2 238 ? 51.18169 -9.65774 28.60624 1.000 79.89975 238 PRO B O 1
ATOM 4087 N N . VAL B 2 239 ? 50.08190 -11.01997 27.18895 1.000 74.49463 239 VAL B N 1
ATOM 4088 C CA . VAL B 2 239 ? 49.49691 -9.90173 26.45669 1.000 69.78438 239 VAL B CA 1
ATOM 4089 C C . VAL B 2 239 ? 48.40956 -9.23445 27.29086 1.000 74.15949 239 VAL B C 1
ATOM 4090 O O . VAL B 2 239 ? 48.24471 -8.00871 27.25719 1.000 70.36447 239 VAL B O 1
ATOM 4094 N N . TRP B 2 240 ? 47.65440 -10.02703 28.05733 1.000 79.08374 240 TRP B N 1
ATOM 4095 C CA . TRP B 2 240 ? 46.68688 -9.45288 28.98636 1.000 73.12913 240 TRP B CA 1
ATOM 4096 C C . TRP B 2 240 ? 47.37429 -8.65822 30.08762 1.000 69.29008 240 TRP B C 1
ATOM 4097 O O . TRP B 2 240 ? 46.82088 -7.66374 30.57044 1.000 71.92453 240 TRP B O 1
ATOM 4108 N N . ASP B 2 241 ? 48.57065 -9.08310 30.50079 1.000 69.37956 241 ASP B N 1
ATOM 4109 C CA . ASP B 2 241 ? 49.32134 -8.32453 31.49507 1.000 76.75806 241 ASP B CA 1
ATOM 4110 C C . ASP B 2 241 ? 49.72565 -6.96138 30.95031 1.000 77.18796 241 ASP B C 1
ATOM 4111 O O . ASP B 2 241 ? 49.72722 -5.96520 31.68333 1.000 78.35992 241 ASP B O 1
ATOM 4116 N N . LEU B 2 242 ? 50.07035 -6.89789 29.66192 1.000 71.24883 242 LEU B N 1
ATOM 4117 C CA . LEU B 2 242 ? 50.42951 -5.62229 29.05402 1.000 62.53978 242 LEU B CA 1
ATOM 4118 C C . LEU B 2 242 ? 49.21462 -4.72081 28.88635 1.000 63.93712 242 LEU B C 1
ATOM 4119 O O . LEU B 2 242 ? 49.34943 -3.49217 28.90158 1.000 63.28244 242 LEU B O 1
ATOM 4124 N N . TYR B 2 243 ? 48.02604 -5.30706 28.72814 1.000 66.09525 243 TYR B N 1
ATOM 4125 C CA . TYR B 2 243 ? 46.82261 -4.49958 28.56163 1.000 65.36309 243 TYR B CA 1
ATOM 4126 C C . TYR B 2 243 ? 46.41821 -3.83783 29.87185 1.000 68.49889 243 TYR B C 1
ATOM 4127 O O . TYR B 2 243 ? 46.00479 -2.67246 29.88361 1.000 72.03336 243 TYR B O 1
ATOM 4136 N N . GLU B 2 244 ? 46.53334 -4.56327 30.98621 1.000 70.81709 244 GLU B N 1
ATOM 4137 C CA . GLU B 2 244 ? 46.23577 -3.96842 32.28377 1.000 78.71385 244 GLU B CA 1
ATOM 4138 C C . GLU B 2 244 ? 47.29376 -2.95053 32.68732 1.000 74.41177 244 GLU B C 1
ATOM 4139 O O . GLU B 2 244 ? 46.97374 -1.95126 33.34163 1.000 69.06049 244 GLU B O 1
ATOM 4145 N N . ASP B 2 245 ? 48.55197 -3.18233 32.30594 1.000 72.54890 245 ASP B N 1
ATOM 4146 C CA . ASP B 2 245 ? 49.61639 -2.25322 32.66916 1.000 69.29625 245 ASP B CA 1
ATOM 4147 C C . ASP B 2 245 ? 49.52631 -0.96570 31.85961 1.000 67.93874 245 ASP B C 1
ATOM 4148 O O . ASP B 2 245 ? 49.75171 0.12585 32.39433 1.000 68.78594 245 ASP B O 1
ATOM 4153 N N . LEU B 2 246 ? 49.19470 -1.07147 30.57023 1.000 64.21982 246 LEU B N 1
ATOM 4154 C CA . LEU B 2 246 ? 49.11442 0.11845 29.72851 1.000 61.69886 246 LEU B CA 1
ATOM 4155 C C . LEU B 2 246 ? 47.99419 1.04536 30.18427 1.000 66.99290 246 LEU B C 1
ATOM 4156 O O . LEU B 2 246 ? 48.16688 2.26977 30.21305 1.000 67.43434 246 LEU B O 1
ATOM 4161 N N . LEU B 2 247 ? 46.84044 0.48146 30.54900 1.000 67.31742 247 LEU B N 1
ATOM 4162 C CA . LEU B 2 247 ? 45.72959 1.29831 31.02162 1.000 64.76760 247 LEU B CA 1
ATOM 4163 C C . LEU B 2 247 ? 46.02303 1.95219 32.36535 1.000 70.46506 247 LEU B C 1
ATOM 4164 O O . LEU B 2 247 ? 45.35416 2.92697 32.72531 1.000 72.35388 247 LEU B O 1
ATOM 4169 N N . SER B 2 248 ? 47.00335 1.44392 33.10884 1.000 70.31608 248 SER B N 1
ATOM 4170 C CA . SER B 2 248 ? 47.39719 2.01501 34.38874 1.000 67.52945 248 SER B CA 1
ATOM 4171 C C . SER B 2 248 ? 48.55552 2.99721 34.26451 1.000 67.39917 248 SER B C 1
ATOM 4172 O O . SER B 2 248 ? 49.14785 3.36996 35.28254 1.000 63.65701 248 SER B O 1
ATOM 4175 N N . ARG B 2 249 ? 48.89381 3.41961 33.04640 1.000 67.49890 249 ARG B N 1
ATOM 4176 C CA . ARG B 2 249 ? 49.99305 4.3546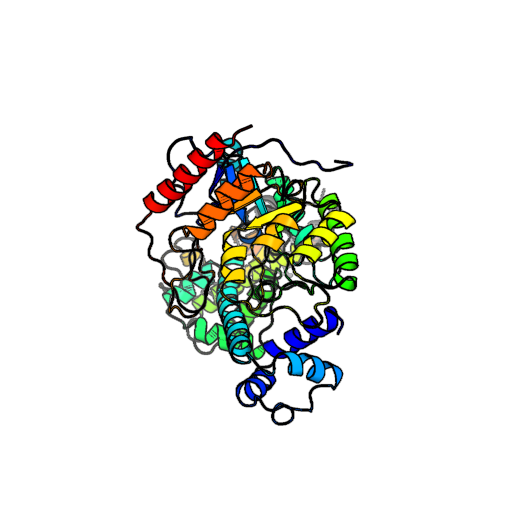7 32.83929 1.000 65.15374 249 ARG B CA 1
ATOM 4177 C C . ARG B 2 249 ? 49.56860 5.49630 31.92530 1.000 62.87539 249 ARG B C 1
ATOM 4178 O O . ARG B 2 249 ? 50.04383 6.62683 32.07230 1.000 68.01981 249 ARG B O 1
ATOM 4186 N N . ALA B 2 250 ? 48.67530 5.21168 30.97975 1.000 63.33278 250 ALA B N 1
ATOM 4187 C CA . ALA B 2 250 ? 48.19318 6.21177 30.04006 1.000 64.81958 250 ALA B CA 1
ATOM 4188 C C . ALA B 2 250 ? 46.72555 5.94277 29.74022 1.000 63.49554 250 ALA B C 1
ATOM 4189 O O . ALA B 2 250 ? 46.10612 5.03911 30.31066 1.000 63.00435 250 ALA B O 1
ATOM 4191 N N . GLN B 2 251 ? 46.16965 6.73534 28.82509 1.000 57.86637 251 GLN B N 1
ATOM 4192 C CA . GLN B 2 251 ? 44.75063 6.67846 28.48116 1.000 59.71513 251 GLN B CA 1
ATOM 4193 C C . GLN B 2 251 ? 44.59925 6.63624 26.96724 1.000 61.66358 251 GLN B C 1
ATOM 4194 O O . GLN B 2 251 ? 44.56508 7.68252 26.30422 1.000 62.35309 251 GLN B O 1
ATOM 4200 N N . PRO B 2 252 ? 44.51070 5.44465 26.38329 1.000 59.23581 252 PRO B N 1
ATOM 4201 C CA . PRO B 2 252 ? 44.20554 5.34276 24.95246 1.000 54.57482 252 PRO B CA 1
ATOM 4202 C C . PRO B 2 252 ? 42.76845 5.75968 24.67563 1.000 59.38329 252 PRO B C 1
ATOM 4203 O O . PRO B 2 252 ? 41.97271 6.01650 25.58117 1.000 69.97635 252 PRO B O 1
ATOM 4207 N N . SER B 2 253 ? 42.43742 5.82417 23.38638 1.000 57.62422 253 SER B N 1
ATOM 4208 C CA . SER B 2 253 ? 41.08637 6.17066 22.96703 1.000 60.53146 253 SER B CA 1
ATOM 4209 C C . SER B 2 253 ? 40.24348 4.95931 22.59602 1.000 60.42240 253 SER B C 1
ATOM 4210 O O . SER B 2 253 ? 39.01128 5.04998 22.63064 1.000 63.71947 253 SER B O 1
ATOM 4213 N N . ALA B 2 254 ? 40.87090 3.83782 22.24970 1.000 53.70314 254 ALA B N 1
ATOM 4214 C CA . ALA B 2 254 ? 40.14288 2.62810 21.89784 1.000 48.43653 254 ALA B CA 1
ATOM 4215 C C . ALA B 2 254 ? 41.08951 1.44199 21.98403 1.000 53.19946 254 ALA B C 1
ATOM 4216 O O . ALA B 2 254 ? 42.31081 1.60087 22.05025 1.000 55.60802 254 ALA B O 1
ATOM 4218 N N . VAL B 2 255 ? 40.50463 0.24766 21.98892 1.000 52.36301 255 VAL B N 1
ATOM 4219 C CA . VAL B 2 255 ? 41.25878 -1.00036 21.95335 1.000 56.03193 255 VAL B CA 1
ATOM 4220 C C . VAL B 2 255 ? 40.48975 -1.99146 21.09066 1.000 58.95328 255 VAL B C 1
ATOM 4221 O O . VAL B 2 255 ? 39.27415 -2.14891 21.24518 1.000 62.44879 255 VAL B O 1
ATOM 4225 N N . ILE B 2 256 ? 41.19223 -2.63887 20.16592 1.000 59.63335 256 ILE B N 1
ATOM 4226 C CA . ILE B 2 256 ? 40.57629 -3.50528 19.17112 1.000 61.84240 256 ILE B CA 1
ATOM 4227 C C . ILE B 2 256 ? 41.20080 -4.88987 19.26944 1.000 65.25196 256 ILE B C 1
ATOM 4228 O O . ILE B 2 256 ? 42.38928 -5.03605 19.57184 1.000 69.75214 256 ILE B O 1
ATOM 4233 N N . LEU B 2 257 ? 40.38705 -5.91181 19.01905 1.000 66.56075 257 LEU B N 1
ATOM 4234 C CA . LEU B 2 257 ? 40.83739 -7.29687 19.00098 1.000 74.35145 257 LEU B CA 1
ATOM 4235 C C . LEU B 2 257 ? 40.82036 -7.81119 17.56814 1.000 84.27184 257 LEU B C 1
ATOM 4236 O O . LEU B 2 257 ? 39.79516 -7.72034 16.88429 1.000 87.32759 257 LEU B O 1
ATOM 4241 N N . GLU B 2 258 ? 41.95127 -8.35129 17.12104 1.000 92.55105 258 GLU B N 1
ATOM 4242 C CA . GLU B 2 258 ? 42.13238 -8.77407 15.74098 1.000 102.61923 258 GLU B CA 1
ATOM 4243 C C . GLU B 2 258 ? 42.28506 -10.28726 15.65163 1.000 113.01518 258 GLU B C 1
ATOM 4244 O O . GLU B 2 258 ? 42.76571 -10.93873 16.58338 1.000 115.40766 258 GLU B O 1
ATOM 4250 N N . TYR B 2 259 ? 41.87382 -10.83804 14.50945 1.000 123.12222 259 TYR B N 1
ATOM 4251 C CA . TYR B 2 259 ? 41.97088 -12.26497 14.23849 1.000 130.05096 259 TYR B CA 1
ATOM 4252 C C . TYR B 2 259 ? 42.30717 -12.46366 12.76518 1.000 141.93013 259 TYR B C 1
ATOM 4253 O O . TYR B 2 259 ? 42.38286 -11.50653 11.98816 1.000 141.26367 259 TYR B O 1
ATOM 4262 N N . GLN B 2 260 ? 42.50984 -13.72194 12.38100 1.000 151.07699 260 GLN B N 1
ATOM 4263 C CA . GLN B 2 260 ? 42.97456 -14.03771 11.03939 1.000 156.84487 260 GLN B CA 1
ATOM 4264 C C . GLN B 2 260 ? 41.88217 -13.76943 10.00493 1.000 158.05541 260 GLN B C 1
ATOM 4265 O O . GLN B 2 260 ? 40.70257 -13.59814 10.32568 1.000 159.59927 260 GLN B O 1
ATOM 4271 N N . GLY B 2 261 ? 42.29737 -13.73747 8.73948 1.000 156.72137 261 GLY B N 1
ATOM 4272 C CA . GLY B 2 261 ? 41.38932 -13.53757 7.63181 1.000 158.23061 261 GLY B CA 1
ATOM 4273 C C . GLY B 2 261 ? 40.77656 -14.83903 7.15064 1.000 168.33802 261 GLY B C 1
ATOM 4274 O O . GLY B 2 261 ? 40.85130 -15.88179 7.80329 1.000 171.74756 261 GLY B O 1
ATOM 4275 N N . GLN B 2 262 ? 40.15628 -14.76469 5.97164 1.000 165.08066 262 GLN B N 1
ATOM 4276 C CA . GLN B 2 262 ? 39.50201 -15.93694 5.39818 1.000 163.31553 262 GLN B CA 1
ATOM 4277 C C . GLN B 2 262 ? 40.51988 -17.01818 5.05366 1.000 170.75156 262 GLN B C 1
ATOM 4278 O O . GLN B 2 262 ? 40.50338 -18.11210 5.62991 1.000 167.83367 262 GLN B O 1
ATOM 4284 N N . ALA B 2 263 ? 41.41625 -16.73006 4.11387 1.000 176.41047 263 ALA B N 1
ATOM 4285 C CA . ALA B 2 263 ? 42.46209 -17.67840 3.77072 1.000 177.41842 263 ALA B CA 1
ATOM 4286 C C . ALA B 2 263 ? 43.51720 -17.72441 4.87487 1.000 183.08471 263 ALA B C 1
ATOM 4287 O O . ALA B 2 263 ? 43.56102 -16.87615 5.77109 1.000 203.56927 263 ALA B O 1
ATOM 4289 N N . HIS B 2 264 ? 44.37352 -18.74083 4.80637 1.000 178.06007 264 HIS B N 1
ATOM 4290 C CA . HIS B 2 264 ? 45.46369 -18.86345 5.76533 1.000 171.64271 264 HIS B CA 1
ATOM 4291 C C . HIS B 2 264 ? 46.42339 -17.68952 5.62084 1.000 174.36335 264 HIS B C 1
ATOM 4292 O O . HIS B 2 264 ? 46.94879 -17.43568 4.53217 1.000 176.84253 264 HIS B O 1
ATOM 4299 N N . HIS B 2 265 ? 46.64162 -16.96914 6.72519 1.000 171.91702 265 HIS B N 1
ATOM 4300 C CA . HIS B 2 265 ? 47.46075 -15.76130 6.67765 1.000 170.56281 265 HIS B CA 1
ATOM 4301 C C . HIS B 2 265 ? 48.88745 -16.07524 6.24677 1.000 171.73186 265 HIS B C 1
ATOM 4302 O O . HIS B 2 265 ? 49.50530 -15.30189 5.50507 1.000 167.84137 265 HIS B O 1
ATOM 4309 N N . ALA B 2 266 ? 49.42598 -17.20689 6.69728 1.000 173.56215 266 ALA B N 1
ATOM 4310 C CA . ALA B 2 266 ? 50.77512 -17.60734 6.32122 1.000 165.72316 266 ALA B CA 1
ATOM 4311 C C . ALA B 2 266 ? 50.73372 -18.70416 5.26502 1.000 157.86410 266 ALA B C 1
ATOM 4312 O O . ALA B 2 266 ? 49.76512 -18.80624 4.50470 1.000 167.73927 266 ALA B O 1
ATOM 4314 N N . GLN B 2 267 ? 51.77653 -19.53520 5.21657 1.000 144.84984 267 GLN B N 1
ATOM 4315 C CA . GLN B 2 267 ? 51.86354 -20.54492 4.16727 1.000 136.85120 267 GLN B CA 1
ATOM 4316 C C . GLN B 2 267 ? 50.91521 -21.70914 4.42994 1.000 149.39534 267 GLN B C 1
ATOM 4317 O O . GLN B 2 267 ? 50.31376 -22.24846 3.49364 1.000 145.04810 267 GLN B O 1
ATOM 4323 N N . THR B 2 268 ? 50.76383 -22.11122 5.69156 1.000 158.23803 268 THR B N 1
ATOM 4324 C CA . THR B 2 268 ? 49.97773 -23.29488 6.03690 1.000 157.53688 268 THR B CA 1
ATOM 4325 C C . THR B 2 268 ? 49.21874 -23.03776 7.33163 1.000 160.56368 268 THR B C 1
ATOM 4326 O O . THR B 2 268 ? 49.81740 -23.03641 8.41225 1.000 159.68495 268 THR B O 1
ATOM 4330 N N . ARG B 2 269 ? 47.91091 -22.83199 7.22152 1.000 162.54697 269 ARG B N 1
ATOM 4331 C CA . ARG B 2 269 ? 47.02850 -22.72119 8.38050 1.000 161.76977 269 ARG B CA 1
ATOM 4332 C C . ARG B 2 269 ? 45.69596 -23.35864 7.99779 1.000 168.29854 269 ARG B C 1
ATOM 4333 O O . ARG B 2 269 ? 45.62253 -24.18622 7.08326 1.000 181.47927 269 ARG B O 1
ATOM 4341 N N . ILE B 2 270 ? 44.62249 -22.98235 8.69208 1.000 165.55507 270 ILE B N 1
ATOM 4342 C CA . ILE B 2 270 ? 43.31707 -23.59945 8.50743 1.000 163.27934 270 ILE B CA 1
ATOM 4343 C C . ILE B 2 270 ? 42.25808 -22.51312 8.32993 1.000 158.91118 270 ILE B C 1
ATOM 4344 O O . ILE B 2 270 ? 42.55253 -21.31844 8.30556 1.000 157.70639 270 ILE B O 1
ATOM 4349 N N . MET B 2 271 ? 41.00469 -22.96001 8.20954 1.000 156.67496 271 MET B N 1
ATOM 4350 C CA . MET B 2 271 ? 39.85654 -22.10052 7.95957 1.000 155.57512 271 MET B CA 1
ATOM 4351 C C . MET B 2 271 ? 38.77590 -22.22548 9.02904 1.000 154.12078 271 MET B C 1
ATOM 4352 O O . MET B 2 271 ? 37.88907 -21.36449 9.09255 1.000 150.96420 271 MET B O 1
ATOM 4357 N N . ASP B 2 272 ? 38.86059 -23.23641 9.89796 1.000 148.44052 272 ASP B N 1
ATOM 4358 C CA . ASP B 2 272 ? 37.80540 -23.54512 10.85892 1.000 138.09193 272 ASP B CA 1
ATOM 4359 C C . ASP B 2 272 ? 37.36856 -22.31503 11.64645 1.000 138.23770 272 ASP B C 1
ATOM 4360 O O . ASP B 2 272 ? 38.17684 -21.44186 11.97316 1.000 139.31353 272 ASP B O 1
ATOM 4365 N N . ALA B 2 273 ? 36.06925 -22.25747 11.95064 1.000 132.23870 273 ALA B N 1
ATOM 4366 C CA . ALA B 2 273 ? 35.48693 -21.14270 12.70139 1.000 124.32602 273 ALA B CA 1
ATOM 4367 C C . ALA B 2 273 ? 34.30669 -21.69490 13.50489 1.000 126.75963 273 ALA B C 1
ATOM 4368 O O . ALA B 2 273 ? 33.16744 -21.70114 13.03347 1.000 125.58997 273 ALA B O 1
ATOM 4370 N N . SER B 2 274 ? 34.59868 -22.15985 14.72002 1.000 128.43231 274 SER B N 1
ATOM 4371 C CA . SER B 2 274 ? 33.57496 -22.66852 15.62591 1.000 121.58646 274 SER B CA 1
ATOM 4372 C C . SER B 2 274 ? 33.67678 -22.12710 17.04350 1.000 117.83226 274 SER B C 1
ATOM 4373 O O . SER B 2 274 ? 32.70663 -22.25874 17.79999 1.000 111.74020 274 SER B O 1
ATOM 4376 N N . ASP B 2 275 ? 34.80263 -21.53156 17.43142 1.000 117.84246 275 ASP B N 1
ATOM 4377 C CA . ASP B 2 275 ? 34.95706 -20.93891 18.75983 1.000 117.07930 275 ASP B CA 1
ATOM 4378 C C . ASP B 2 275 ? 34.62960 -19.44476 18.71496 1.000 117.61934 275 ASP B C 1
ATOM 4379 O O . ASP B 2 275 ? 35.46352 -18.57763 18.97529 1.000 112.54952 275 ASP B O 1
ATOM 4384 N N . GLU B 2 276 ? 33.37074 -19.15720 18.37455 1.000 120.22911 276 GLU B N 1
ATOM 4385 C CA . GLU B 2 276 ? 32.94531 -17.77046 18.21848 1.000 117.59633 276 GLU B CA 1
ATOM 4386 C C . GLU B 2 276 ? 32.77988 -17.07013 19.56174 1.000 117.09844 276 GLU B C 1
ATOM 4387 O O . GLU B 2 276 ? 32.97532 -15.85263 19.64950 1.000 123.51495 276 GLU B O 1
ATOM 4393 N N . SER B 2 277 ? 32.42754 -17.81063 20.61472 1.000 115.60773 277 SER B N 1
ATOM 4394 C CA . SER B 2 277 ? 32.21189 -17.19563 21.91809 1.000 113.45217 277 SER B CA 1
ATOM 4395 C C . SER B 2 277 ? 33.51072 -16.92437 22.66365 1.000 112.38758 277 SER B C 1
ATOM 4396 O O . SER B 2 277 ? 33.50971 -16.12291 23.60412 1.000 109.47363 277 SER B O 1
ATOM 4399 N N . MET B 2 278 ? 34.61126 -17.57399 22.27437 1.000 115.27072 278 MET B N 1
ATOM 4400 C CA . MET B 2 278 ? 35.90880 -17.22674 22.84511 1.000 118.03576 278 MET B CA 1
ATOM 4401 C C . MET B 2 278 ? 36.25904 -15.77496 22.54694 1.000 113.61714 278 MET B C 1
ATOM 4402 O O . MET B 2 278 ? 36.86038 -15.08663 23.38075 1.000 108.46650 278 MET B O 1
ATOM 4407 N N . ILE B 2 279 ? 35.88251 -15.29188 21.36062 1.000 111.55735 279 ILE B N 1
ATOM 4408 C CA . ILE B 2 279 ? 36.06203 -13.88063 21.03437 1.000 108.29063 279 ILE B CA 1
ATOM 4409 C C . ILE B 2 279 ? 35.24738 -13.00935 21.98054 1.000 105.87646 279 ILE B C 1
ATOM 4410 O O . ILE B 2 279 ? 35.72145 -11.96971 22.45498 1.000 102.42215 279 ILE B O 1
ATOM 4415 N N . VAL B 2 280 ? 34.01154 -13.42151 22.27460 1.000 105.85822 280 VAL B N 1
ATOM 4416 C CA . VAL B 2 280 ? 33.16682 -12.65215 23.18422 1.000 104.53217 280 VAL B CA 1
ATOM 4417 C C . VAL B 2 280 ? 33.78755 -12.60390 24.57405 1.000 100.69626 280 VAL B C 1
ATOM 4418 O O . VAL B 2 280 ? 33.71596 -11.58184 25.26650 1.000 95.63506 280 VAL B O 1
ATOM 4422 N N . ARG B 2 281 ? 34.41194 -13.70368 25.00218 1.000 99.89955 281 ARG B N 1
ATOM 4423 C CA . ARG B 2 281 ? 35.08614 -13.70905 26.29644 1.000 98.76456 281 ARG B CA 1
ATOM 4424 C C . ARG B 2 281 ? 36.30419 -12.79464 26.28531 1.000 98.00979 281 ARG B C 1
ATOM 4425 O O . ARG B 2 281 ? 36.56248 -12.08298 27.26330 1.000 92.40563 281 ARG B O 1
ATOM 4433 N N . ASP B 2 282 ? 37.06362 -12.80004 25.18732 1.000 96.74189 282 ASP B N 1
ATOM 4434 C CA . ASP B 2 282 ? 38.22387 -11.92132 25.08688 1.000 90.58751 282 ASP B CA 1
ATOM 4435 C C . ASP B 2 282 ? 37.80413 -10.45788 25.02312 1.000 91.13350 282 ASP B C 1
ATOM 4436 O O . ASP B 2 282 ? 38.46328 -9.59112 25.60918 1.000 88.11687 282 ASP B O 1
ATOM 4441 N N . VAL B 2 283 ? 36.71076 -10.16228 24.31758 1.000 92.15679 283 VAL B N 1
ATOM 4442 C CA . VAL B 2 283 ? 36.20471 -8.79416 24.28337 1.000 91.89281 283 VAL B CA 1
ATOM 4443 C C . VAL B 2 283 ? 35.66749 -8.39036 25.65048 1.000 90.80687 283 VAL B C 1
ATOM 4444 O O . VAL B 2 283 ? 35.95734 -7.29515 26.14591 1.000 87.73019 283 VAL B O 1
ATOM 4448 N N . GLN B 2 284 ? 34.89348 -9.27299 26.28895 1.000 93.49735 284 GLN B N 1
ATOM 4449 C CA . GLN B 2 284 ? 34.28128 -8.93758 27.57173 1.000 91.02333 284 GLN B CA 1
ATOM 4450 C C . GLN B 2 284 ? 35.33271 -8.71241 28.65153 1.000 88.54547 284 GLN B C 1
ATOM 4451 O O . GLN B 2 284 ? 35.17829 -7.82668 29.50116 1.000 80.83533 284 GLN B O 1
ATOM 4457 N N . ARG B 2 285 ? 36.40701 -9.50662 28.64127 1.000 85.90698 285 ARG B N 1
ATOM 4458 C CA . ARG B 2 285 ? 37.48410 -9.28773 29.60143 1.000 80.48085 285 ARG B CA 1
ATOM 4459 C C . ARG B 2 285 ? 38.14861 -7.93634 29.37535 1.000 85.13282 285 ARG B C 1
ATOM 4460 O O . ARG B 2 285 ? 38.51140 -7.24555 30.33444 1.000 87.71331 285 ARG B O 1
ATOM 4468 N N . ALA B 2 286 ? 38.31054 -7.53899 28.11080 1.000 83.66038 286 ALA B N 1
ATOM 4469 C CA . ALA B 2 286 ? 38.85019 -6.21660 27.81755 1.000 77.10260 286 ALA B CA 1
ATOM 4470 C C . ALA B 2 286 ? 37.87873 -5.11478 28.22070 1.000 79.42085 286 ALA B C 1
ATOM 4471 O O . ALA B 2 286 ? 38.31023 -4.03333 28.63563 1.000 76.46415 286 ALA B O 1
ATOM 4473 N N . GLN B 2 287 ? 36.57124 -5.36759 28.10783 1.000 81.74787 287 GLN B N 1
ATOM 4474 C CA . GLN B 2 287 ? 35.58579 -4.38587 28.55167 1.000 80.97291 287 GLN B CA 1
ATOM 4475 C C . GLN B 2 287 ? 35.67474 -4.15785 30.05478 1.000 84.01237 287 GLN B C 1
ATOM 4476 O O . GLN B 2 287 ? 35.61070 -3.01460 30.52233 1.000 83.94802 287 GLN B O 1
ATOM 4482 N N . ALA B 2 288 ? 35.81932 -5.23687 30.82831 1.000 81.45345 288 ALA B N 1
ATOM 4483 C CA . ALA B 2 288 ? 35.90813 -5.10307 32.27854 1.000 85.43052 288 ALA B CA 1
ATOM 4484 C C . ALA B 2 288 ? 37.18758 -4.38632 32.69104 1.000 89.90500 288 ALA B C 1
ATOM 4485 O O . ALA B 2 288 ? 37.16337 -3.52129 33.57466 1.000 96.18477 288 ALA B O 1
ATOM 4487 N N . ILE B 2 289 ? 38.31485 -4.73312 32.06475 1.000 84.98468 289 ILE B N 1
ATOM 4488 C CA . ILE B 2 289 ? 39.56740 -4.04634 32.36162 1.000 82.97371 289 ILE B CA 1
ATOM 4489 C C . ILE B 2 289 ? 39.49488 -2.58944 31.92320 1.000 84.50128 289 ILE B C 1
ATOM 4490 O O . ILE B 2 289 ? 40.06130 -1.70556 32.57961 1.000 82.57216 289 ILE B O 1
ATOM 4495 N N . TRP B 2 290 ? 38.79153 -2.31122 30.82270 1.000 85.30373 290 TRP B N 1
ATOM 4496 C CA . TRP B 2 290 ? 38.64154 -0.93499 30.36011 1.000 86.78526 290 TRP B CA 1
ATOM 4497 C C . TRP B 2 290 ? 37.90412 -0.08836 31.39007 1.000 89.86637 290 TRP B C 1
ATOM 4498 O O . TRP B 2 290 ? 38.32020 1.03301 31.70354 1.000 90.13072 290 TRP B O 1
ATOM 4509 N N . SER B 2 291 ? 36.80090 -0.61281 31.92986 1.000 92.18977 291 SER B N 1
ATOM 4510 C CA . SER B 2 291 ? 36.04313 0.13303 32.92860 1.000 90.94783 291 SER B CA 1
ATOM 4511 C C . SER B 2 291 ? 36.77932 0.19790 34.26000 1.000 88.85093 291 SER B C 1
ATOM 4512 O O . SER B 2 291 ? 36.57965 1.14455 35.02994 1.000 90.76725 291 SER B O 1
ATOM 4515 N N . ARG B 2 292 ? 37.62819 -0.79302 34.54853 1.000 85.26779 292 ARG B N 1
ATOM 4516 C CA . ARG B 2 292 ? 38.42344 -0.75567 35.77157 1.000 82.72710 292 ARG B CA 1
ATOM 4517 C C . ARG B 2 292 ? 39.37917 0.42996 35.77614 1.000 83.10305 292 ARG B C 1
ATOM 4518 O O . ARG B 2 292 ? 39.74042 0.93436 36.84586 1.000 82.77868 292 ARG B O 1
ATOM 4526 N N . TYR B 2 293 ? 39.79556 0.88729 34.59530 1.000 79.87265 293 TYR B N 1
ATOM 4527 C CA . TYR B 2 293 ? 40.62403 2.07677 34.44575 1.000 74.51451 293 TYR B CA 1
ATOM 4528 C C . TYR B 2 293 ? 39.90712 3.13988 33.61943 1.000 81.15562 293 TYR B C 1
ATOM 4529 O O . TYR B 2 293 ? 40.54329 3.92229 32.91048 1.000 82.10419 293 TYR B O 1
ATOM 4538 N N . ASN B 2 294 ? 38.57943 3.17273 33.70437 1.000 87.65727 294 ASN B N 1
ATOM 4539 C CA . ASN B 2 294 ? 37.79032 4.10313 32.91096 1.000 94.32239 294 ASN B CA 1
ATOM 4540 C C . ASN B 2 294 ? 38.00186 5.53730 33.38209 1.000 92.50979 294 ASN B C 1
ATOM 4541 O O . ASN B 2 294 ? 38.24737 5.80104 34.56225 1.000 93.08173 294 ASN B O 1
ATOM 4546 N N . ARG B 2 295 ? 37.90211 6.46837 32.43922 1.000 99.19133 295 ARG B N 1
ATOM 4547 C CA . ARG B 2 295 ? 38.02319 7.88650 32.74709 1.000 104.88285 295 ARG B CA 1
ATOM 4548 C C . ARG B 2 295 ? 36.82879 8.36844 33.56331 1.000 111.54629 295 ARG B C 1
ATOM 4549 O O . ARG B 2 295 ? 36.41623 9.52245 33.45470 1.000 117.05353 295 ARG B O 1
#